Protein 5MSD (pdb70)

Secondary structure (DSSP, 8-state):
--HHHHHHHHHHHHHHH-HHHHHTPPPHHHHHHHHSTT--HHHHHHHHHHHTTTSEEEEEEEEEEEE-TTT--EEEEEEEEEEEEEHHHHHHHHHHHHHHHHS-SSS---TT-EEEEES-S-HHHHHHHHHHHHHTPEEEEE-TTS-HHHHHHHHHHH--SEEEE-GGGHHHHHHHHHTT-S-SEEEE-S--TTSHHHHHHHHHHHHHHHHTT--PEEEEHHHHHHHHHTSPPPPPP---TT---EEEEEEE--SSS--EEEEEEHHHHHHHHH-SSSSSSSS----EEEE-S-TTSHHHHHHHHHHHHTT-EEEEPS-TTSTTHHHHHHHH--SEEEE-HHHHHHHHHHHHHHHHHH--TT--HHHHHHHHHHHIIIIIS-S--SEEEEESS---HHHHHHHHHHHTS-EEEEEEETTTEEEEEETTEE-TTTEEEEEEE-BGGGTB-TT-SSS-EEEEEEEETT----BTT-HHHHHHTB-TTS-EEEEEEEEEEETTEEEEEEEGGGEEE-TTS-EEEHHHHHHHHTT-TTEEEEEEE--TTSSS-EEEEEE-HHHHTT--HHHHHHHHHHHHHHHHHHTT--GGGS-SEEEE--S---TTTTSB-TTS-B-HHHHHHHHHHHHHHHHHHHH-

Sequence (636 aa):
DSPDERLQRRIAQLFAEDEQVKAARPLEAVSAAVSAPGMRLAQIAATVMAGYADRPAAGQRAFELNTDDATGRTSLRLLPRFETITYRELWQRVGEVAAAWHHDPENPLRAGDFVALLGFTSIDYATLDLADIHLGAVTVPLQASAAVSQLIAILTETSPRLLASTPEHLDAAVECLLAGTTPERLVVFDYHPEDDDQRAAFESARRRLADAGSLVIVETLDAVRARGRDLPAAPLFVPDTDDDPLALLIYTSGSTGTPKGAMYTNRLAATMWQGNSMLQGNSQRVGINLNYMPMSHIAGRISLFGVLARGGTAYFAAKSDMSTLFEDIGLVRPTEIFFVPRVCDMVFQRYQSELDRRSVAGADLDTLDREVKADLRQNYLGGRFLVAVVGSAPLAAEMKTFMESVLDLPLHDGYGSTEAGASVLLDNQIQRPPVLDYKLVDVPELGYFRTDRPHPRGELLLKAETTIPGYYKRPEVTAEIFDEDGFYKTGDIVAELEHDRLVYVDRRNNVLKLSQGEFVTVAHLEAVFASSPLIRQIFIYGSSERSYLLAVIVPTDDALRGRDTATLKSALAESIQRIAKDANLQPYEIPRDFLIETEPFTIANGLLSGIAKLLRPNLKERYGAQLEQMYTDLAT

Foldseek 3Di:
DPLVVVLVVLQVVCCVPPPQLVVQFFDVVLLCQLVDPQQWQLNLLVSLLVVLVVAFAEKEFDWDWDADPVVRFIAIGTDLAIDTDGSNRLVLLLQLLLLLQQVVPPHHDAAAAEEEEEDFDDSVVVSVLSNLQQRNHEYEYDFNLDDLVVVLVVLQQRQHQEYEYELVCLVSVLVSVLVPGRHQEYEYEPADCSRPSSVVSLVVSVVVCVVSVHNYHYYYSVVSSVSSVPGDGHHGDRDPSVDWAFHYWQWDQPFHRDTFTFTQTRVLLSCLASHDDPQHAVDRRRWQEEQQFGPSFSVSSSNNRRNSSRSHYYYYAPDLFCPCVQSVQQRRLTQEDEAEQLVLLVLLLQLLVVLVVPVDPPDDNVCSSLVSLQCCQCGSRPVNHSAAEYEPADAAPVSQVVVCSSNSHHHWYWYDHSFGDGHQAINQFGDPAFWDDKDFDADVVLPAACPDDQFHKHWIWTDTPNGTQATRPPVPRRVVQADPVGTGGPQWMWTDNDVRGIHTDARVVQWAQAQVGDTERQRNLQNLLSNQNFFSGKGKDDDNPHQAIEIETATDPVLPPPDDPVVSQVVSVVSQVVSCVVSVHDPRSGHPYYHYDNDDQTSVVSQAGSSGHGNVVVVCVVCVVVRVVVVVVVVD

Solvent-accessible surface area: 26817 Å² total; per-residue (Å²): 100,50,91,84,90,95,14,94,152,75,31,61,106,28,43,72,123,21,142,66,0,84,70,7,106,7,83,119,82,14,28,66,40,7,63,39,136,57,37,7,6,2,53,0,0,27,36,0,2,76,35,3,14,115,43,58,0,1,0,69,19,0,81,66,72,49,75,66,141,98,100,51,115,26,44,42,112,52,40,87,122,34,82,70,9,35,0,134,88,1,54,99,69,0,24,11,0,0,3,1,8,53,51,20,122,145,88,42,10,155,49,42,30,25,0,0,0,3,3,22,3,10,10,24,1,1,0,0,0,0,0,0,17,15,11,12,3,3,3,0,0,4,47,54,53,24,55,66,77,56,5,38,53,8,0,94,30,4,55,0,54,3,1,0,0,7,11,118,26,2,94,24,0,2,77,2,10,68,62,65,24,68,5,68,47,0,0,1,1,41,27,46,57,86,12,27,91,38,90,58,32,15,55,30,2,110,138,88,2,68,123,67,57,36,167,26,82,20,15,27,3,82,44,0,34,47,80,3,123,127,60,83,92,15,78,56,55,65,10,96,101,133,79,54,51,33,16,4,0,2,7,27,31,53,56,85,39,78,20,24,0,0,45,7,25,7,112,11,6,2,35,5,1,50,8,58,18,49,14,11,8,99,33,108,44,1,0,0,8,3,1,8,2,14,1,9,50,10,14,0,6,13,9,1,3,0,1,0,4,0,1,0,4,0,20,3,7,32,95,44,87,32,83,16,2,26,87,0,0,27,68,6,95,0,0,4,5,34,0,1,19,40,1,0,23,26,0,14,41,86,20,46,69,20,37,97,149,78,49,98,109,85,32,87,120,123,55,17,44,147,82,2,32,17,47,3,45,97,97,58,0,8,38,7,16,17,15,0,5,1,1,34,28,34,34,7,84,98,0,54,83,10,0,53,48,0,4,28,12,71,0,34,53,12,26,28,29,11,20,0,5,32,10,0,5,36,49,38,67,12,39,104,86,5,4,104,63,21,65,33,57,61,1,84,108,24,18,9,70,187,127,20,165,97,64,41,40,0,10,0,8,0,70,8,115,18,34,3,76,2,11,33,134,50,98,133,40,27,70,109,22,48,29,171,82,37,17,13,73,6,14,7,0,0,11,42,49,126,134,28,84,0,54,54,30,1,84,74,110,20,13,35,95,2,69,92,31,70,59,0,16,11,14,69,0,16,15,11,0,19,8,1,56,35,3,72,13,12,0,1,28,12,12,52,136,66,47,35,0,0,0,0,0,2,2,16,104,89,1,58,190,86,114,90,100,75,57,6,64,56,12,0,42,99,2,3,87,144,18,6,146,108,43,133,29,92,90,47,30,12,8,148,21,8,36,48,23,76,111,35,2,47,46,104,74,26,8,14,20,25,9,14,90,38,36,28,40,65,0,89,158,124,8,12,84,86,0,64,95,29,1,59,80,88,70,139

Structure (mmCIF, N/CA/C/O backbone):
data_5MSD
#
_entry.id   5MSD
#
_cell.length_a   52.650
_cell.length_b   54.499
_cell.length_c   66.365
_cell.angle_alpha   93.37
_cell.angle_beta   97.68
_cell.angle_gamma   102.44
#
_symmetry.space_group_name_H-M   'P 1'
#
loop_
_entity.id
_entity.type
_entity.pdbx_description
1 polymer 'Carboxylic acid reductase'
2 non-polymer 'ADENOSINE MONOPHOSPHATE'
3 non-polymer 'BENZOIC ACID'
4 water water
#
loop_
_atom_site.group_PDB
_atom_site.id
_atom_site.type_symbol
_atom_site.label_atom_id
_atom_site.label_alt_id
_atom_site.label_comp_id
_atom_site.label_asym_id
_atom_site.label_entity_id
_atom_site.label_seq_id
_atom_site.pdbx_PDB_ins_code
_atom_site.Cartn_x
_atom_site.Cartn_y
_atom_site.Cartn_z
_atom_site.occupancy
_atom_site.B_iso_or_equiv
_atom_site.auth_seq_id
_atom_site.auth_comp_id
_atom_site.auth_asym_id
_atom_site.auth_atom_id
_atom_site.pdbx_PDB_model_num
ATOM 1 N N . ASP A 1 4 ? 16.920 -19.741 59.976 1.00 37.27 4 ASP A N 1
ATOM 2 C CA . ASP A 1 4 ? 16.640 -19.107 58.693 1.00 32.27 4 ASP A CA 1
ATOM 3 C C . ASP A 1 4 ? 16.574 -17.582 58.834 1.00 36.65 4 ASP A C 1
ATOM 4 O O . ASP A 1 4 ? 15.867 -17.060 59.702 1.00 34.13 4 ASP A O 1
ATOM 9 N N . SER A 1 5 ? 17.305 -16.873 57.977 1.00 31.80 5 SER A N 1
ATOM 10 C CA . SER A 1 5 ? 17.150 -15.419 57.869 1.00 37.32 5 SER A CA 1
ATOM 11 C C . SER A 1 5 ? 15.798 -15.100 57.216 1.00 38.40 5 SER A C 1
ATOM 12 O O . SER A 1 5 ? 15.180 -15.985 56.611 1.00 34.77 5 SER A O 1
ATOM 15 N N . PRO A 1 6 ? 15.324 -13.843 57.336 1.00 38.67 6 PRO A N 1
ATOM 16 C CA . PRO A 1 6 ? 14.049 -13.512 56.684 1.00 40.32 6 PRO A CA 1
ATOM 17 C C . PRO A 1 6 ? 14.003 -13.823 55.183 1.00 38.51 6 PRO A C 1
ATOM 18 O O . PRO A 1 6 ? 12.990 -14.372 54.742 1.00 36.78 6 PRO A O 1
ATOM 22 N N . ASP A 1 7 ? 15.047 -13.500 54.420 1.00 35.71 7 ASP A N 1
ATOM 23 C CA . ASP A 1 7 ? 15.059 -13.864 53.004 1.00 36.98 7 ASP A CA 1
ATOM 24 C C . ASP A 1 7 ? 15.117 -15.378 52.846 1.00 36.43 7 ASP A C 1
ATOM 25 O O . ASP A 1 7 ? 14.552 -15.926 51.900 1.00 36.18 7 ASP A O 1
ATOM 30 N N . GLU A 1 8 ? 15.796 -16.057 53.764 1.00 32.32 8 GLU A N 1
ATOM 31 C CA . GLU A 1 8 ? 15.901 -17.511 53.665 1.00 34.23 8 GLU A CA 1
ATOM 32 C C . GLU A 1 8 ? 14.546 -18.172 53.910 1.00 31.69 8 GLU A C 1
ATOM 33 O O . GLU A 1 8 ? 14.220 -19.165 53.259 1.00 30.55 8 GLU A O 1
ATOM 39 N N . ARG A 1 9 ? 13.765 -17.615 54.840 1.00 30.32 9 ARG A N 1
ATOM 40 C CA . ARG A 1 9 ? 12.390 -18.072 55.071 1.00 32.12 9 ARG A CA 1
ATOM 41 C C . ARG A 1 9 ? 11.586 -17.943 53.798 1.00 32.23 9 ARG A C 1
ATOM 42 O O . ARG A 1 9 ? 10.875 -18.864 53.406 1.00 28.36 9 ARG A O 1
ATOM 50 N N . LEU A 1 10 ? 11.696 -16.776 53.166 1.00 28.24 10 LEU A N 1
ATOM 51 C CA . LEU A 1 10 ? 10.961 -16.516 51.946 1.00 32.46 10 LEU A CA 1
ATOM 52 C C . LEU A 1 10 ? 11.388 -17.475 50.834 1.00 31.38 10 LEU A C 1
ATOM 53 O O . LEU A 1 10 ? 10.549 -18.072 50.163 1.00 31.55 10 LEU A O 1
ATOM 58 N N . GLN A 1 11 ? 12.689 -17.632 50.648 1.00 31.34 11 GLN A N 1
ATOM 59 C CA . GLN A 1 11 ? 13.191 -18.493 49.584 1.00 30.29 11 GLN A CA 1
ATOM 60 C C . GLN A 1 11 ? 12.772 -19.943 49.804 1.00 31.70 11 GLN A C 1
ATOM 61 O O . GLN A 1 11 ? 12.554 -20.688 48.850 1.00 31.95 11 GLN A O 1
ATOM 67 N N . ARG A 1 12 ? 12.661 -20.344 51.065 1.00 32.08 12 ARG A N 1
ATOM 68 C CA . ARG A 1 12 ? 12.223 -21.698 51.385 1.00 31.90 12 ARG A CA 1
ATOM 69 C C . ARG A 1 12 ? 10.738 -21.886 51.027 1.00 31.37 12 ARG A C 1
ATOM 70 O O . ARG A 1 12 ? 10.357 -22.934 50.506 1.00 29.33 12 ARG A O 1
ATOM 78 N N . ARG A 1 13 ? 9.904 -20.878 51.286 1.00 28.47 13 ARG A N 1
ATOM 79 C CA . ARG A 1 13 ? 8.490 -20.975 50.902 1.00 29.84 13 ARG A CA 1
ATOM 80 C C . ARG A 1 13 ? 8.367 -21.047 49.403 1.00 32.02 13 ARG A C 1
ATOM 81 O O . ARG A 1 13 ? 7.548 -21.796 48.862 1.00 33.62 13 ARG A O 1
ATOM 89 N N . ILE A 1 14 ? 9.192 -20.261 48.723 1.00 30.92 14 ILE A N 1
ATOM 90 C CA . ILE A 1 14 ? 9.122 -20.183 47.273 1.00 32.07 14 ILE A CA 1
ATOM 91 C C . ILE A 1 14 ? 9.526 -21.495 46.623 1.00 28.83 14 ILE A C 1
ATOM 92 O O . ILE A 1 14 ? 8.880 -21.939 45.679 1.00 31.49 14 ILE A O 1
ATOM 97 N N . ALA A 1 15 ? 10.577 -22.130 47.128 1.00 32.26 15 ALA A N 1
ATOM 98 C CA . ALA A 1 15 ? 11.002 -23.434 46.599 1.00 32.63 15 ALA A CA 1
ATOM 99 C C . ALA A 1 15 ? 9.940 -24.530 46.769 1.00 30.33 15 ALA A C 1
ATOM 100 O O . ALA A 1 15 ? 9.751 -25.378 45.883 1.00 29.10 15 ALA A O 1
ATOM 102 N N . GLN A 1 16 ? 9.274 -24.531 47.919 1.00 31.92 16 GLN A N 1
ATOM 103 C CA . GLN A 1 16 ? 8.166 -25.467 48.156 1.00 35.29 16 GLN A CA 1
ATOM 104 C C . GLN A 1 16 ? 7.072 -25.259 47.103 1.00 35.67 16 GLN A C 1
ATOM 105 O O . GLN A 1 16 ? 6.515 -26.216 46.540 1.00 35.60 16 GLN A O 1
ATOM 111 N N . LEU A 1 17 ? 6.789 -23.994 46.818 1.00 33.08 17 LEU A N 1
ATOM 112 C CA . LEU A 1 17 ? 5.818 -23.646 45.797 1.00 33.62 17 LEU A CA 1
ATOM 113 C C . LEU A 1 17 ? 6.211 -24.203 44.436 1.00 32.42 17 LEU A C 1
ATOM 114 O O . LEU A 1 17 ? 5.399 -24.807 43.749 1.00 33.29 17 LEU A O 1
ATOM 119 N N . PHE A 1 18 ? 7.466 -24.021 44.046 1.00 32.90 18 PHE A N 1
ATOM 120 C CA . PHE A 1 18 ? 7.888 -24.505 42.741 1.00 34.17 18 PHE A CA 1
ATOM 121 C C . PHE A 1 18 ? 8.094 -26.011 42.732 1.00 36.46 18 PHE A C 1
ATOM 122 O O . PHE A 1 18 ? 8.209 -26.617 41.674 1.00 41.77 18 PHE A O 1
ATOM 130 N N . ALA A 1 19 ? 8.135 -26.617 43.910 1.00 31.83 19 ALA A N 1
ATOM 131 C CA . ALA A 1 19 ? 8.188 -28.068 43.998 1.00 35.88 19 ALA A CA 1
ATOM 132 C C . ALA A 1 19 ? 6.785 -28.681 43.922 1.00 35.37 19 ALA A C 1
ATOM 133 O O . ALA A 1 19 ? 6.589 -29.735 43.306 1.00 41.98 19 ALA A O 1
ATOM 135 N N . GLU A 1 20 ? 5.806 -28.004 44.518 1.00 29.95 20 GLU A N 1
ATOM 136 C CA . GLU A 1 20 ? 4.493 -28.619 44.756 1.00 36.08 20 GLU A CA 1
ATOM 137 C C . GLU A 1 20 ? 3.311 -28.040 43.954 1.00 39.02 20 GLU A C 1
ATOM 138 O O . GLU A 1 20 ? 2.273 -28.697 43.805 1.00 37.27 20 GLU A O 1
ATOM 144 N N . ASP A 1 21 ? 3.447 -26.819 43.451 1.00 32.27 21 ASP A N 1
ATOM 145 C CA . ASP A 1 21 ? 2.291 -26.134 42.874 1.00 33.67 21 ASP A CA 1
ATOM 146 C C . ASP A 1 21 ? 2.331 -26.082 41.344 1.00 34.60 21 ASP A C 1
ATOM 147 O O . ASP A 1 21 ? 3.046 -25.261 40.763 1.00 29.88 21 ASP A O 1
ATOM 152 N N . GLU A 1 22 ? 1.524 -26.933 40.708 1.00 28.23 22 GLU A N 1
ATOM 153 C CA . GLU A 1 22 ? 1.511 -27.074 39.256 1.00 31.48 22 GLU A CA 1
ATOM 154 C C . GLU A 1 22 ? 1.112 -25.790 38.529 1.00 27.27 22 GLU A C 1
ATOM 155 O O . GLU A 1 22 ? 1.623 -25.505 37.449 1.00 28.67 22 GLU A O 1
ATOM 161 N N . GLN A 1 23 ? 0.203 -25.021 39.111 1.00 28.59 23 GLN A N 1
ATOM 162 C CA . GLN A 1 23 ? -0.214 -23.774 38.466 1.00 26.70 23 GLN A CA 1
ATOM 163 C C . GLN A 1 23 ? 0.959 -22.804 38.392 1.00 25.41 23 GLN A C 1
ATOM 164 O O . GLN A 1 23 ? 1.185 -22.151 37.355 1.00 24.03 23 GLN A O 1
ATOM 170 N N . VAL A 1 24 ? 1.716 -22.734 39.484 1.00 24.18 24 VAL A N 1
ATOM 171 C CA . VAL A 1 24 ? 2.843 -21.813 39.576 1.00 24.66 24 VAL A CA 1
ATOM 172 C C . VAL A 1 24 ? 3.959 -22.252 38.633 1.00 27.69 24 VAL A C 1
ATOM 173 O O . VAL A 1 24 ? 4.498 -21.437 37.886 1.00 28.30 24 VAL A O 1
ATOM 177 N N . LYS A 1 25 ? 4.286 -23.542 38.631 1.00 27.95 25 LYS A N 1
ATOM 178 C CA . LYS A 1 25 ? 5.307 -24.047 37.710 1.00 28.77 25 LYS A CA 1
ATOM 179 C C . LYS A 1 25 ? 4.983 -23.814 36.252 1.00 29.46 25 LYS A C 1
ATOM 180 O O . LYS A 1 25 ? 5.846 -23.406 35.484 1.00 33.00 25 LYS A O 1
ATOM 186 N N . ALA A 1 26 ? 3.734 -24.073 35.881 1.00 26.81 26 ALA A N 1
ATOM 187 C CA . ALA A 1 26 ? 3.287 -23.918 34.508 1.00 28.45 26 ALA A CA 1
ATOM 188 C C . ALA A 1 26 ? 3.315 -22.461 34.042 1.00 26.23 26 ALA A C 1
ATOM 189 O O . ALA A 1 26 ? 3.262 -22.200 32.853 1.00 27.76 26 ALA A O 1
ATOM 191 N N . ALA A 1 27 ? 3.405 -21.521 34.976 1.00 24.00 27 ALA A N 1
ATOM 192 C CA . ALA A 1 27 ? 3.344 -20.108 34.628 1.00 24.93 27 ALA A CA 1
ATOM 193 C C . ALA A 1 27 ? 4.700 -19.403 34.645 1.00 25.38 27 ALA A C 1
ATOM 194 O O . ALA A 1 27 ? 4.757 -18.176 34.678 1.00 24.82 27 ALA A O 1
ATOM 196 N N . ARG A 1 28 ? 5.794 -20.156 34.607 1.00 26.64 28 ARG A N 1
ATOM 197 C CA . ARG A 1 28 ? 7.101 -19.514 34.506 1.00 30.72 28 ARG A CA 1
ATOM 198 C C . ARG A 1 28 ? 7.234 -18.819 33.163 1.00 25.05 28 ARG A C 1
ATOM 199 O O . ARG A 1 28 ? 6.850 -19.378 32.129 1.00 26.67 28 ARG A O 1
ATOM 207 N N . PRO A 1 29 ? 7.781 -17.593 33.168 1.00 25.89 29 PRO A N 1
ATOM 208 C CA . PRO A 1 29 ? 8.003 -16.905 31.900 1.00 26.91 29 PRO A CA 1
ATOM 209 C C . PRO A 1 29 ? 8.969 -17.714 31.027 1.00 30.83 29 PRO A C 1
ATOM 210 O O . PRO A 1 29 ? 9.860 -18.400 31.557 1.00 30.13 29 PRO A O 1
ATOM 214 N N . LEU A 1 30 ? 8.749 -17.663 29.718 1.00 28.19 30 LEU A N 1
ATOM 215 C CA . LEU A 1 30 ? 9.636 -18.279 28.726 1.00 31.15 30 LEU A CA 1
ATOM 216 C C . LEU A 1 30 ? 10.673 -17.279 28.237 1.00 33.05 30 LEU A C 1
ATOM 217 O O . LEU A 1 30 ? 10.336 -16.225 27.685 1.00 30.20 30 LEU A O 1
ATOM 222 N N . GLU A 1 31 ? 11.946 -17.619 28.424 1.00 34.88 31 GLU A N 1
ATOM 223 C CA . GLU A 1 31 ? 13.024 -16.685 28.113 1.00 37.51 31 GLU A CA 1
ATOM 224 C C . GLU A 1 31 ? 13.066 -16.324 26.629 1.00 33.32 31 GLU A C 1
ATOM 225 O O . GLU A 1 31 ? 13.410 -15.195 26.289 1.00 36.67 31 GLU A O 1
ATOM 231 N N . ALA A 1 32 ? 12.670 -17.253 25.758 1.00 39.18 32 ALA A N 1
ATOM 232 C CA . ALA A 1 32 ? 12.623 -16.977 24.323 1.00 35.73 32 ALA A CA 1
ATOM 233 C C . ALA A 1 32 ? 11.554 -15.942 23.993 1.00 35.34 32 ALA A C 1
ATOM 234 O O . ALA A 1 32 ? 11.755 -15.089 23.119 1.00 31.43 32 ALA A O 1
ATOM 236 N N . VAL A 1 33 ? 10.421 -16.019 24.689 1.00 34.85 33 VAL A N 1
ATOM 237 C CA . VAL A 1 33 ? 9.362 -15.033 24.517 1.00 31.72 33 VAL A CA 1
ATOM 238 C C . VAL A 1 33 ? 9.809 -13.683 25.074 1.00 29.96 33 VAL A C 1
ATOM 239 O O . VAL A 1 33 ? 9.609 -12.645 24.444 1.00 30.49 33 VAL A O 1
ATOM 243 N N . SER A 1 34 ? 10.442 -13.694 26.238 1.00 31.16 34 SER A N 1
ATOM 244 C CA . SER A 1 34 ? 10.913 -12.451 26.841 1.00 31.62 34 SER A CA 1
ATOM 245 C C . SER A 1 34 ? 11.966 -11.741 26.008 1.00 32.57 34 SER A C 1
ATOM 246 O O . SER A 1 34 ? 11.974 -10.504 25.921 1.00 31.36 34 SER A O 1
ATOM 249 N N . ALA A 1 35 ? 12.866 -12.520 25.412 1.00 33.80 35 ALA A N 1
ATOM 250 C CA . ALA A 1 35 ? 13.893 -11.963 24.537 1.00 33.19 35 ALA A CA 1
ATOM 251 C C . ALA A 1 35 ? 13.261 -11.330 23.302 1.00 33.10 35 ALA A C 1
ATOM 252 O O . ALA A 1 35 ? 13.679 -10.262 22.849 1.00 33.40 35 ALA A O 1
ATOM 254 N N . ALA A 1 36 ? 12.254 -12.001 22.756 1.00 33.60 36 ALA A N 1
ATOM 255 C CA . ALA A 1 36 ? 11.561 -11.504 21.566 1.00 32.75 36 ALA A CA 1
ATOM 256 C C . ALA A 1 36 ? 10.880 -10.172 21.860 1.00 33.54 36 ALA A C 1
ATOM 257 O O . ALA A 1 36 ? 10.954 -9.238 21.069 1.00 33.32 36 ALA A O 1
ATOM 259 N N . VAL A 1 37 ? 10.240 -10.095 23.020 1.00 34.71 37 VAL A N 1
ATOM 260 C CA . VAL A 1 37 ? 9.563 -8.876 23.454 1.00 37.55 37 VAL A CA 1
ATOM 261 C C . VAL A 1 37 ? 10.545 -7.728 23.644 1.00 37.25 37 VAL A C 1
ATOM 262 O O . VAL A 1 37 ? 10.233 -6.572 23.341 1.00 38.52 37 VAL A O 1
ATOM 266 N N . SER A 1 38 ? 11.747 -8.057 24.114 1.00 38.36 38 SER A N 1
ATOM 267 C CA . SER A 1 38 ? 12.759 -7.054 24.446 1.00 41.09 38 SER A CA 1
ATOM 268 C C . SER A 1 38 ? 13.498 -6.531 23.231 1.00 42.55 38 SER A C 1
ATOM 269 O O . SER A 1 38 ? 14.141 -5.482 23.308 1.00 47.92 38 SER A O 1
ATOM 272 N N . ALA A 1 39 ? 13.419 -7.266 22.126 1.00 41.50 39 ALA A N 1
ATOM 273 C CA . ALA A 1 39 ? 14.175 -6.949 20.918 1.00 40.69 39 ALA A CA 1
ATOM 274 C C . ALA A 1 39 ? 14.098 -5.467 20.561 1.00 45.03 39 ALA A C 1
ATOM 275 O O . ALA A 1 39 ? 13.079 -4.817 20.798 1.00 44.41 39 ALA A O 1
ATOM 277 N N . PRO A 1 40 ? 15.194 -4.923 20.011 1.00 47.29 40 PRO A N 1
ATOM 278 C CA . PRO A 1 40 ? 15.205 -3.522 19.591 1.00 47.09 40 PRO A CA 1
ATOM 279 C C . PRO A 1 40 ? 14.273 -3.299 18.401 1.00 41.85 40 PRO A C 1
ATOM 280 O O . PRO A 1 40 ? 14.250 -4.114 17.479 1.00 45.01 40 PRO A O 1
ATOM 284 N N . GLY A 1 41 ? 13.506 -2.217 18.429 1.00 40.65 41 GLY A N 1
ATOM 285 C CA . GLY A 1 41 ? 12.632 -1.893 17.319 1.00 41.04 41 GLY A CA 1
ATOM 286 C C . GLY A 1 41 ? 11.193 -2.345 17.486 1.00 40.08 41 GLY A C 1
ATOM 287 O O . GLY A 1 41 ? 10.324 -1.968 16.698 1.00 39.01 41 GLY A O 1
ATOM 288 N N . MET A 1 42 ? 10.927 -3.152 18.506 1.00 38.79 42 MET A N 1
ATOM 289 C CA . MET A 1 42 ? 9.580 -3.690 18.709 1.00 35.17 42 MET A CA 1
ATOM 290 C C . MET A 1 42 ? 8.603 -2.601 19.137 1.00 32.13 42 MET A C 1
ATOM 291 O O . MET A 1 42 ? 8.852 -1.897 20.106 1.00 34.87 42 MET A O 1
ATOM 296 N N . ARG A 1 43 ? 7.491 -2.460 18.417 1.00 28.66 43 ARG A N 1
ATOM 297 C CA . ARG A 1 43 ? 6.514 -1.421 18.751 1.00 28.25 43 ARG A CA 1
ATOM 298 C C . ARG A 1 43 ? 5.360 -2.040 19.541 1.00 26.61 43 ARG A C 1
ATOM 299 O O . ARG A 1 43 ? 5.286 -3.262 19.680 1.00 23.55 43 ARG A O 1
ATOM 307 N N . LEU A 1 44 ? 4.460 -1.199 20.046 1.00 25.78 44 LEU A N 1
ATOM 308 C CA . LEU A 1 44 ? 3.454 -1.647 21.005 1.00 24.31 44 LEU A CA 1
ATOM 309 C C . LEU A 1 44 ? 2.678 -2.883 20.545 1.00 22.32 44 LEU A C 1
ATOM 310 O O . LEU A 1 44 ? 2.584 -3.864 21.273 1.00 19.72 44 LEU A O 1
ATOM 315 N N . ALA A 1 45 ? 2.134 -2.844 19.334 1.00 20.57 45 ALA A N 1
ATOM 316 C CA . ALA A 1 45 ? 1.278 -3.946 18.873 1.00 22.81 45 ALA A CA 1
ATOM 317 C C . ALA A 1 45 ? 2.079 -5.198 18.569 1.00 21.02 45 ALA A C 1
ATOM 318 O O . ALA A 1 45 ? 1.550 -6.317 18.653 1.00 21.26 45 ALA A O 1
ATOM 320 N N . GLN A 1 46 ? 3.350 -5.026 18.214 1.00 22.18 46 GLN A N 1
ATOM 321 C CA . GLN A 1 46 ? 4.216 -6.180 17.975 1.00 27.41 46 GLN A CA 1
ATOM 322 C C . GLN A 1 46 ? 4.507 -6.932 19.273 1.00 23.55 46 GLN A C 1
ATOM 323 O O . GLN A 1 46 ? 4.623 -8.156 19.269 1.00 21.18 46 GLN A O 1
ATOM 329 N N . ILE A 1 47 ? 4.631 -6.195 20.377 1.00 21.74 47 ILE A N 1
ATOM 330 C CA . ILE A 1 47 ? 4.770 -6.806 21.696 1.00 24.43 47 ILE A CA 1
ATOM 331 C C . ILE A 1 47 ? 3.563 -7.670 22.034 1.00 23.43 47 ILE A C 1
ATOM 332 O O . ILE A 1 47 ? 3.697 -8.842 22.399 1.00 22.06 47 ILE A O 1
ATOM 337 N N . ALA A 1 48 ? 2.379 -7.081 21.927 1.00 22.06 48 ALA A N 1
ATOM 338 C CA . ALA A 1 48 ? 1.151 -7.808 22.188 1.00 23.40 48 ALA A CA 1
ATOM 339 C C . ALA A 1 48 ? 1.057 -9.076 21.338 1.00 23.50 48 ALA A C 1
ATOM 340 O O . ALA A 1 48 ? 0.813 -10.162 21.862 1.00 20.97 48 ALA A O 1
ATOM 342 N N . ALA A 1 49 ? 1.242 -8.947 20.026 1.00 22.05 49 ALA A N 1
ATOM 343 C CA . ALA A 1 49 ? 1.095 -10.109 19.142 1.00 23.62 49 ALA A CA 1
ATOM 344 C C . ALA A 1 49 ? 2.102 -11.219 19.492 1.00 23.43 49 ALA A C 1
ATOM 345 O O . ALA A 1 49 ? 1.776 -12.408 19.448 1.00 23.06 49 ALA A O 1
ATOM 347 N N . THR A 1 50 ? 3.312 -10.817 19.858 1.00 21.47 50 THR A N 1
ATOM 348 C CA . THR A 1 50 ? 4.387 -11.750 20.179 1.00 23.29 50 THR A CA 1
ATOM 349 C C . THR A 1 50 ? 4.080 -12.507 21.466 1.00 23.93 50 THR A C 1
ATOM 350 O O . THR A 1 50 ? 4.301 -13.704 21.561 1.00 25.98 50 THR A O 1
ATOM 354 N N . VAL A 1 51 ? 3.575 -11.784 22.461 1.00 23.25 51 VAL A N 1
ATOM 355 C CA . VAL A 1 51 ? 3.140 -12.388 23.707 1.00 24.90 51 VAL A CA 1
ATOM 356 C C . VAL A 1 51 ? 2.007 -13.382 23.485 1.00 21.49 51 VAL A C 1
ATOM 357 O O . VAL A 1 51 ? 2.056 -14.504 23.975 1.00 21.41 51 VAL A O 1
ATOM 361 N N . MET A 1 52 ? 0.980 -12.959 22.755 1.00 22.07 52 MET A N 1
ATOM 362 C CA . MET A 1 52 ? -0.188 -13.794 22.548 1.00 23.35 52 MET A CA 1
ATOM 363 C C . MET A 1 52 ? 0.181 -15.058 21.796 1.00 25.42 52 MET A C 1
ATOM 364 O O . MET A 1 52 ? -0.332 -16.132 22.096 1.00 25.36 52 MET A O 1
ATOM 369 N N . ALA A 1 53 ? 1.089 -14.942 20.831 1.00 27.08 53 ALA A N 1
ATOM 370 C CA . ALA A 1 53 ? 1.567 -16.119 20.100 1.00 28.18 53 ALA A CA 1
ATOM 371 C C . ALA A 1 53 ? 2.450 -17.026 20.959 1.00 28.62 53 ALA A C 1
ATOM 372 O O . ALA A 1 53 ? 2.321 -18.241 20.917 1.00 27.22 53 ALA A O 1
ATOM 374 N N . GLY A 1 54 ? 3.351 -16.427 21.729 1.00 26.43 54 GLY A N 1
ATOM 375 C CA . GLY A 1 54 ? 4.291 -17.179 22.533 1.00 29.32 54 GLY A CA 1
ATOM 376 C C . GLY A 1 54 ? 3.669 -17.991 23.652 1.00 27.45 54 GLY A C 1
ATOM 377 O O . GLY A 1 54 ? 4.182 -19.052 24.011 1.00 28.49 54 GLY A O 1
ATOM 378 N N . TYR A 1 55 ? 2.570 -17.497 24.212 1.00 25.89 55 TYR A N 1
ATOM 379 C CA . TYR A 1 55 ? 1.937 -18.147 25.352 1.00 25.11 55 TYR A CA 1
ATOM 380 C C . TYR A 1 55 ? 0.554 -18.685 25.024 1.00 26.79 55 TYR A C 1
ATOM 381 O O . TYR A 1 55 ? -0.254 -18.939 25.923 1.00 22.96 55 TYR A O 1
ATOM 390 N N . ALA A 1 56 ? 0.307 -18.870 23.733 1.00 26.49 56 ALA A N 1
ATOM 391 C CA . ALA A 1 56 ? -1.016 -19.212 23.216 1.00 27.59 56 ALA A CA 1
ATOM 392 C C . ALA A 1 56 ? -1.858 -20.161 24.086 1.00 26.53 56 ALA A C 1
ATOM 393 O O . ALA A 1 56 ? -3.019 -19.873 24.365 1.00 25.03 56 ALA A O 1
ATOM 395 N N . ASP A 1 57 ? -1.289 -21.290 24.495 1.00 27.52 57 ASP A N 1
ATOM 396 C CA . ASP A 1 57 ? -2.071 -22.332 25.159 1.00 28.79 57 ASP A CA 1
ATOM 397 C C . ASP A 1 57 ? -2.220 -22.147 26.682 1.00 28.05 57 ASP A C 1
ATOM 398 O O . ASP A 1 57 ? -2.896 -22.931 27.337 1.00 28.43 57 ASP A O 1
ATOM 403 N N . ARG A 1 58 ? -1.580 -21.122 27.240 1.00 23.66 58 ARG A N 1
ATOM 404 C CA . ARG A 1 58 ? -1.683 -20.832 28.669 1.00 22.82 58 ARG A CA 1
ATOM 405 C C . ARG A 1 58 ? -2.933 -20.033 29.034 1.00 23.32 58 ARG A C 1
ATOM 406 O O . ARG A 1 58 ? -3.410 -19.240 28.236 1.00 23.19 58 ARG A O 1
ATOM 414 N N . PRO A 1 59 ? -3.432 -20.205 30.270 1.00 21.54 59 PRO A N 1
ATOM 415 C CA . PRO A 1 59 ? -4.485 -19.304 30.760 1.00 23.27 59 PRO A CA 1
ATOM 416 C C . PRO A 1 59 ? -3.970 -17.874 30.850 1.00 23.00 59 PRO A C 1
ATOM 417 O O . PRO A 1 59 ? -2.946 -17.634 31.496 1.00 22.02 59 PRO A O 1
ATOM 421 N N . ALA A 1 60 ? -4.648 -16.930 30.202 1.00 20.85 60 ALA A N 1
ATOM 422 C CA . ALA A 1 60 ? -4.204 -15.539 30.256 1.00 20.01 60 ALA A CA 1
ATOM 423 C C . ALA A 1 60 ? -4.956 -14.716 31.283 1.00 22.23 60 ALA A C 1
ATOM 424 O O . ALA A 1 60 ? -4.385 -13.856 31.954 1.00 19.56 60 ALA A O 1
ATOM 426 N N . ALA A 1 61 ? -6.259 -14.932 31.367 1.00 18.79 61 ALA A N 1
ATOM 427 C CA . ALA A 1 61 ? -7.096 -14.028 32.144 1.00 17.82 61 ALA A CA 1
ATOM 428 C C . ALA A 1 61 ? -8.249 -14.782 32.774 1.00 22.41 61 ALA A C 1
ATOM 429 O O . ALA A 1 61 ? -8.764 -15.746 32.195 1.00 23.98 61 ALA A O 1
ATOM 431 N N . GLY A 1 62 ? -8.658 -14.349 33.962 1.00 20.72 62 GLY A N 1
ATOM 432 C CA . GLY A 1 62 ? -9.748 -15.019 34.648 1.00 21.68 62 GLY A CA 1
ATOM 433 C C . GLY A 1 62 ? -10.780 -14.048 35.195 1.00 21.63 62 GLY A C 1
ATOM 434 O O . GLY A 1 62 ? -10.465 -12.904 35.488 1.00 19.56 62 GLY A O 1
ATOM 435 N N . GLN A 1 63 ? -12.027 -14.490 35.313 1.00 18.30 63 GLN A N 1
ATOM 436 C CA . GLN A 1 63 ? -12.972 -13.737 36.121 1.00 21.89 63 GLN A CA 1
ATOM 437 C C . GLN A 1 63 ? -13.972 -14.690 36.737 1.00 22.41 63 GLN A C 1
ATOM 438 O O . GLN A 1 63 ? -13.974 -15.889 36.451 1.00 19.96 63 GLN A O 1
ATOM 444 N N . ARG A 1 64 ? -14.776 -14.183 37.650 1.00 22.36 64 ARG A N 1
ATOM 445 C CA . ARG A 1 64 ? -15.536 -15.105 38.455 1.00 23.27 64 ARG A CA 1
ATOM 446 C C . ARG A 1 64 ? -16.639 -15.764 37.653 1.00 24.94 64 ARG A C 1
ATOM 447 O O . ARG A 1 64 ? -17.218 -15.165 36.750 1.00 22.09 64 ARG A O 1
ATOM 455 N N . ALA A 1 65 ? -16.842 -17.047 37.940 1.00 24.15 65 ALA A N 1
ATOM 456 C CA . ALA A 1 65 ? -17.973 -17.782 37.387 1.00 21.38 65 ALA A CA 1
ATOM 457 C C . ALA A 1 65 ? -19.260 -17.175 37.922 1.00 24.48 65 ALA A C 1
ATOM 458 O O . ALA A 1 65 ? -19.271 -16.551 38.987 1.00 23.88 65 ALA A O 1
ATOM 460 N N . PHE A 1 66 ? -20.356 -17.361 37.200 1.00 24.60 66 PHE A N 1
ATOM 461 C CA . PHE A 1 66 ? -21.602 -16.740 37.617 1.00 25.15 66 PHE A CA 1
ATOM 462 C C . PHE A 1 66 ? -22.767 -17.647 37.270 1.00 25.18 66 PHE A C 1
ATOM 463 O O . PHE A 1 66 ? -22.621 -18.583 36.492 1.00 26.04 66 PHE A O 1
ATOM 471 N N . GLU A 1 67 ? -23.911 -17.375 37.877 1.00 28.14 67 GLU A N 1
ATOM 472 C CA . GLU A 1 67 ? -25.137 -18.076 37.507 1.00 27.17 67 GLU A CA 1
ATOM 473 C C . GLU A 1 67 ? -26.234 -17.044 37.414 1.00 32.15 67 GLU A C 1
ATOM 474 O O . GLU A 1 67 ? -26.091 -15.926 37.916 1.00 27.69 67 GLU A O 1
ATOM 480 N N . LEU A 1 68 ? -27.332 -17.396 36.759 1.00 31.06 68 LEU A N 1
ATOM 481 C CA . LEU A 1 68 ? -28.471 -16.503 36.731 1.00 30.72 68 LEU A CA 1
ATOM 482 C C . LEU A 1 68 ? -29.559 -17.071 37.624 1.00 33.62 68 LEU A C 1
ATOM 483 O O . LEU A 1 68 ? -29.875 -18.256 37.568 1.00 34.18 68 LEU A O 1
ATOM 488 N N . ASN A 1 69 ? -30.113 -16.229 38.477 1.00 30.75 69 ASN A N 1
ATOM 489 C CA . ASN A 1 69 ? -31.074 -16.704 39.454 1.00 32.75 69 ASN A CA 1
ATOM 490 C C . ASN A 1 69 ? -32.382 -15.958 39.319 1.00 30.23 69 ASN A C 1
ATOM 491 O O . ASN A 1 69 ? -32.382 -14.728 39.303 1.00 28.56 69 ASN A O 1
ATOM 496 N N . THR A 1 70 ? -33.492 -16.689 39.206 1.00 29.96 70 THR A N 1
ATOM 497 C CA . THR A 1 70 ? -34.806 -16.046 39.142 1.00 30.77 70 THR A CA 1
ATOM 498 C C . THR A 1 70 ? -35.518 -16.176 40.476 1.00 32.49 70 THR A C 1
ATOM 499 O O . THR A 1 70 ? -35.728 -17.285 40.965 1.00 33.06 70 THR A O 1
ATOM 503 N N . ASP A 1 71 ? -35.863 -15.032 41.065 1.00 31.22 71 ASP A N 1
ATOM 504 C CA . ASP A 1 71 ? -36.619 -14.977 42.309 1.00 29.87 71 ASP A CA 1
ATOM 505 C C . ASP A 1 71 ? -38.098 -15.108 41.968 1.00 33.11 71 ASP A C 1
ATOM 506 O O . ASP A 1 71 ? -38.655 -14.285 41.241 1.00 28.61 71 ASP A O 1
ATOM 511 N N . ASP A 1 72 ? -38.732 -16.143 42.504 1.00 33.94 72 ASP A N 1
ATOM 512 C CA . ASP A 1 72 ? -40.104 -16.450 42.127 1.00 33.04 72 ASP A CA 1
ATOM 513 C C . ASP A 1 72 ? -41.114 -15.530 42.811 1.00 36.00 72 ASP A C 1
ATOM 514 O O . ASP A 1 72 ? -42.283 -15.505 42.440 1.00 36.72 72 ASP A O 1
ATOM 519 N N . ALA A 1 73 ? -40.659 -14.766 43.797 1.00 33.99 73 ALA A N 1
ATOM 520 C CA . ALA A 1 73 ? -41.509 -13.760 44.429 1.00 34.20 73 ALA A CA 1
ATOM 521 C C . ALA A 1 73 ? -41.573 -12.469 43.599 1.00 35.00 73 ALA A C 1
ATOM 522 O O . ALA A 1 73 ? -42.647 -11.906 43.393 1.00 34.51 73 ALA A O 1
ATOM 524 N N . THR A 1 74 ? -40.424 -11.993 43.126 1.00 34.14 74 THR A N 1
ATOM 525 C CA . THR A 1 74 ? -40.387 -10.758 42.339 1.00 32.82 74 THR A CA 1
ATOM 526 C C . THR A 1 74 ? -40.464 -11.029 40.847 1.00 30.74 74 THR A C 1
ATOM 527 O O . THR A 1 74 ? -40.852 -10.158 40.072 1.00 33.88 74 THR A O 1
ATOM 531 N N . GLY A 1 75 ? -40.072 -12.228 40.443 1.00 29.69 75 GLY A N 1
ATOM 532 C CA . GLY A 1 75 ? -40.034 -12.564 39.032 1.00 26.99 75 GLY A CA 1
ATOM 533 C C . GLY A 1 75 ? -38.820 -11.984 38.329 1.00 29.88 75 GLY A C 1
ATOM 534 O O . GLY A 1 75 ? -38.708 -12.062 37.109 1.00 29.30 75 GLY A O 1
ATOM 535 N N . ARG A 1 76 ? -37.920 -11.394 39.106 1.00 30.36 76 ARG A N 1
ATOM 536 C CA . ARG A 1 76 ? -36.710 -10.772 38.576 1.00 32.95 76 ARG A CA 1
ATOM 537 C C . ARG A 1 76 ? -35.566 -11.782 38.474 1.00 31.16 76 ARG A C 1
ATOM 538 O O . ARG A 1 76 ? -35.340 -12.565 39.393 1.00 31.18 76 ARG A O 1
ATOM 546 N N . THR A 1 77 ? -34.852 -11.768 37.354 1.00 30.29 77 THR A N 1
ATOM 547 C CA . THR A 1 77 ? -33.687 -12.633 37.185 1.00 26.23 77 THR A CA 1
ATOM 548 C C . THR A 1 77 ? -32.424 -11.800 37.397 1.00 32.28 77 THR A C 1
ATOM 549 O O . THR A 1 77 ? -32.301 -10.711 36.840 1.00 29.64 77 THR A O 1
ATOM 553 N N . SER A 1 78 ? -31.509 -12.304 38.216 1.00 31.21 78 SER A N 1
ATOM 554 C CA . SER A 1 78 ? -30.319 -11.551 38.602 1.00 31.78 78 SER A CA 1
ATOM 555 C C . SER A 1 78 ? -29.069 -12.399 38.435 1.00 32.43 78 SER A C 1
ATOM 556 O O . SER A 1 78 ? -29.080 -13.591 38.744 1.00 31.99 78 SER A O 1
ATOM 559 N N . LEU A 1 79 ? -27.992 -11.786 37.948 1.00 32.41 79 LEU A N 1
ATOM 560 C CA . LEU A 1 79 ? -26.708 -12.471 37.891 1.00 30.58 79 LEU A CA 1
ATOM 561 C C . LEU A 1 79 ? -26.172 -12.616 39.307 1.00 30.77 79 LEU A C 1
ATOM 562 O O . LEU A 1 79 ? -26.273 -11.695 40.118 1.00 33.05 79 LEU A O 1
ATOM 567 N N . ARG A 1 80 ? -25.623 -13.786 39.613 1.00 27.73 80 ARG A N 1
ATOM 568 C CA . ARG A 1 80 ? -25.070 -14.063 40.934 1.00 32.11 80 ARG A CA 1
ATOM 569 C C . ARG A 1 80 ? -23.674 -14.675 40.810 1.00 30.83 80 ARG A C 1
ATOM 570 O O . ARG A 1 80 ? -23.484 -15.663 40.103 1.00 28.79 80 ARG A O 1
ATOM 578 N N . LEU A 1 81 ? -22.693 -14.086 41.485 1.00 27.03 81 LEU A N 1
ATOM 579 C CA . LEU A 1 81 ? -21.330 -14.609 41.402 1.00 27.15 81 LEU A CA 1
ATOM 580 C C . LEU A 1 81 ? -21.154 -15.895 42.177 1.00 27.62 81 LEU A C 1
ATOM 581 O O . LEU A 1 81 ? -21.707 -16.073 43.263 1.00 29.45 81 LEU A O 1
ATOM 586 N N . LEU A 1 82 ? -20.356 -16.786 41.613 1.00 23.93 82 LEU A N 1
ATOM 587 C CA . LEU A 1 82 ? -19.980 -18.030 42.270 1.00 26.38 82 LEU A CA 1
ATOM 588 C C . LEU A 1 82 ? -18.587 -17.864 42.863 1.00 28.77 82 LEU A C 1
ATOM 589 O O . LEU A 1 82 ? -17.848 -16.988 42.425 1.00 27.07 82 LEU A O 1
ATOM 594 N N . PRO A 1 83 ? -18.230 -18.695 43.855 1.00 30.93 83 PRO A N 1
ATOM 595 C CA . PRO A 1 83 ? -16.926 -18.566 44.527 1.00 25.58 83 PRO A CA 1
ATOM 596 C C . PRO A 1 83 ? -15.850 -19.329 43.799 1.00 26.04 83 PRO A C 1
ATOM 597 O O . PRO A 1 83 ? -15.222 -20.218 44.372 1.00 27.47 83 PRO A O 1
ATOM 601 N N . ARG A 1 84 ? -15.658 -19.009 42.525 1.00 23.89 84 ARG A N 1
ATOM 602 C CA . ARG A 1 84 ? -14.593 -19.602 41.747 1.00 24.74 84 ARG A CA 1
ATOM 603 C C . ARG A 1 84 ? -14.366 -18.766 40.505 1.00 24.63 84 ARG A C 1
ATOM 604 O O . ARG A 1 84 ? -15.228 -17.988 40.102 1.00 24.33 84 ARG A O 1
ATOM 612 N N . PHE A 1 85 ? -13.192 -18.932 39.913 1.00 22.25 85 PHE A N 1
ATOM 613 C CA . PHE A 1 85 ? -12.811 -18.199 38.727 1.00 22.54 85 PHE A CA 1
ATOM 614 C C . PHE A 1 85 ? -12.742 -19.102 37.522 1.00 25.55 85 PHE A C 1
ATOM 615 O O . PHE A 1 85 ? -12.377 -20.259 37.649 1.00 26.00 85 PHE A O 1
ATOM 623 N N . GLU A 1 86 ? -13.096 -18.567 36.358 1.00 23.58 86 GLU A N 1
ATOM 624 C CA . GLU A 1 86 ? -12.891 -19.245 35.071 1.00 28.19 86 GLU A CA 1
ATOM 625 C C . GLU A 1 86 ? -11.866 -18.504 34.219 1.00 24.49 86 GLU A C 1
ATOM 626 O O . GLU A 1 86 ? -11.868 -17.285 34.203 1.00 24.63 86 GLU A O 1
ATOM 632 N N . THR A 1 87 ? -11.031 -19.220 33.473 1.00 25.17 87 THR A N 1
ATOM 633 C CA . THR A 1 87 ? -10.054 -18.542 32.621 1.00 24.53 87 THR A CA 1
ATOM 634 C C . THR A 1 87 ? -10.274 -18.712 31.120 1.00 26.13 87 THR A C 1
ATOM 635 O O . THR A 1 87 ? -11.011 -19.591 30.670 1.00 26.14 87 THR A O 1
ATOM 639 N N . ILE A 1 88 ? -9.612 -17.835 30.376 1.00 22.27 88 ILE A N 1
ATOM 640 C CA . ILE A 1 88 ? -9.530 -17.823 28.929 1.00 23.02 88 ILE A CA 1
ATOM 641 C C . ILE A 1 88 ? -8.035 -17.933 28.571 1.00 23.99 88 ILE A C 1
ATOM 642 O O . ILE A 1 88 ? -7.186 -17.444 29.316 1.00 22.10 88 ILE A O 1
ATOM 647 N N . THR A 1 89 ? -7.680 -18.592 27.475 1.00 21.40 89 THR A N 1
ATOM 648 C CA . THR A 1 89 ? -6.259 -18.675 27.118 1.00 22.52 89 THR A CA 1
ATOM 649 C C . THR A 1 89 ? -5.777 -17.432 26.378 1.00 20.87 89 THR A C 1
ATOM 650 O O . THR A 1 89 ? -6.584 -16.606 25.950 1.00 19.98 89 THR A O 1
ATOM 654 N N . TYR A 1 90 ? -4.456 -17.306 26.233 1.00 18.22 90 TYR A N 1
ATOM 655 C CA . TYR A 1 90 ? -3.869 -16.270 25.397 1.00 20.63 90 TYR A CA 1
ATOM 656 C C . TYR A 1 90 ? -4.429 -16.375 23.980 1.00 22.22 90 TYR A C 1
ATOM 657 O O . TYR A 1 90 ? -4.795 -15.369 23.369 1.00 21.25 90 TYR A O 1
ATOM 666 N N . ARG A 1 91 ? -4.517 -17.604 23.475 1.00 22.32 91 ARG A N 1
ATOM 667 C CA . ARG A 1 91 ? -5.018 -17.826 22.118 1.00 24.76 91 ARG A CA 1
ATOM 668 C C . ARG A 1 91 ? -6.444 -17.315 21.985 1.00 23.13 91 ARG A C 1
ATOM 669 O O . ARG A 1 91 ? -6.761 -16.623 21.018 1.00 22.28 91 ARG A O 1
ATOM 677 N N . GLU A 1 92 ? -7.283 -17.634 22.964 1.00 20.59 92 GLU A N 1
ATOM 678 C CA . GLU A 1 92 ? -8.689 -17.236 22.932 1.00 24.11 92 GLU A CA 1
ATOM 679 C C . GLU A 1 92 ? -8.850 -15.718 23.085 1.00 23.16 92 GLU A C 1
ATOM 680 O O . GLU A 1 92 ? -9.654 -15.099 22.397 1.00 22.28 92 GLU A O 1
ATOM 686 N N . LEU A 1 93 ? -8.105 -15.123 24.007 1.00 20.56 93 LEU A N 1
ATOM 687 C CA . LEU A 1 93 ? -8.142 -13.676 24.159 1.00 20.79 93 LEU A CA 1
ATOM 688 C C . LEU A 1 93 ? -7.743 -12.992 22.862 1.00 19.95 93 LEU A C 1
ATOM 689 O O . LEU A 1 93 ? -8.408 -12.069 22.418 1.00 20.58 93 LEU A O 1
ATOM 694 N N . TRP A 1 94 ? -6.659 -13.441 22.242 1.00 18.91 94 TRP A N 1
ATOM 695 C CA . TRP A 1 94 ? -6.186 -12.767 21.037 1.00 21.26 94 TRP A CA 1
ATOM 696 C C . TRP A 1 94 ? -7.142 -12.962 19.866 1.00 22.27 94 TRP A C 1
ATOM 697 O O . TRP A 1 94 ? -7.228 -12.113 18.978 1.00 20.09 94 TRP A O 1
ATOM 708 N N . GLN A 1 95 ? -7.830 -14.099 19.863 1.00 22.41 95 GLN A N 1
ATOM 709 C CA . GLN A 1 95 ? -8.867 -14.368 18.876 1.00 24.42 95 GLN A CA 1
ATOM 710 C C . GLN A 1 95 ? -10.020 -13.377 19.038 1.00 22.64 95 GLN A C 1
ATOM 711 O O . GLN A 1 95 ? -10.520 -12.828 18.065 1.00 23.59 95 GLN A O 1
ATOM 717 N N . ARG A 1 96 ? -10.424 -13.125 20.271 1.00 21.94 96 ARG A N 1
ATOM 718 C CA . ARG A 1 96 ? -11.457 -12.130 20.523 1.00 25.44 96 ARG A CA 1
ATOM 719 C C . ARG A 1 96 ? -11.008 -10.749 20.088 1.00 22.25 96 ARG A C 1
ATOM 720 O O . ARG A 1 96 ? -11.776 -9.980 19.514 1.00 22.15 96 ARG A O 1
ATOM 728 N N . VAL A 1 97 ? -9.764 -10.422 20.401 1.00 20.03 97 VAL A N 1
ATOM 729 C CA . VAL A 1 97 ? -9.194 -9.160 19.969 1.00 20.74 97 VAL A CA 1
ATOM 730 C C . VAL A 1 97 ? -9.221 -9.009 18.442 1.00 21.46 97 VAL A C 1
ATOM 731 O O . VAL A 1 97 ? -9.586 -7.954 17.918 1.00 20.20 97 VAL A O 1
ATOM 735 N N . GLY A 1 98 ? -8.852 -10.071 17.741 1.00 21.45 98 GLY A N 1
ATOM 736 C CA . GLY A 1 98 ? -8.783 -10.041 16.299 1.00 23.88 98 GLY A CA 1
ATOM 737 C C . GLY A 1 98 ? -10.146 -9.869 15.662 1.00 23.07 98 GLY A C 1
ATOM 738 O O . GLY A 1 98 ? -10.243 -9.261 14.593 1.00 22.15 98 GLY A O 1
ATOM 739 N N . GLU A 1 99 ? -11.176 -10.421 16.304 1.00 23.46 99 GLU A N 1
ATOM 740 C CA . GLU A 1 99 ? -12.563 -10.295 15.851 1.00 24.13 99 GLU A CA 1
ATOM 741 C C . GLU A 1 99 ? -13.018 -8.848 15.957 1.00 25.08 99 GLU A C 1
ATOM 742 O O . GLU A 1 99 ? -13.590 -8.299 15.023 1.00 22.94 99 GLU A O 1
ATOM 748 N N . VAL A 1 100 ? -12.736 -8.217 17.092 1.00 20.17 100 VAL A N 1
ATOM 749 C CA . VAL A 1 100 ? -13.088 -6.813 17.260 1.00 21.79 100 VAL A CA 1
ATOM 750 C C . VAL A 1 100 ? -12.332 -5.933 16.279 1.00 22.52 100 VAL A C 1
ATOM 751 O O . VAL A 1 100 ? -12.916 -5.047 15.676 1.00 21.30 100 VAL A O 1
ATOM 755 N N . ALA A 1 101 ? -11.024 -6.154 16.145 1.00 20.33 101 ALA A N 1
ATOM 756 C CA . ALA A 1 101 ? -10.218 -5.375 15.216 1.00 20.08 101 ALA A CA 1
ATOM 757 C C . ALA A 1 101 ? -10.718 -5.513 13.792 1.00 23.04 101 ALA A C 1
ATOM 758 O O . ALA A 1 101 ? -10.740 -4.531 13.047 1.00 22.95 101 ALA A O 1
ATOM 760 N N . ALA A 1 102 ? -11.119 -6.727 13.419 1.00 22.75 102 ALA A N 1
ATOM 761 C CA . ALA A 1 102 ? -11.632 -6.965 12.067 1.00 25.10 102 ALA A CA 1
ATOM 762 C C . ALA A 1 102 ? -12.917 -6.192 11.839 1.00 25.50 102 ALA A C 1
ATOM 763 O O . ALA A 1 102 ? -13.133 -5.602 10.779 1.00 26.75 102 ALA A O 1
ATOM 765 N N . ALA A 1 103 ? -13.763 -6.187 12.852 1.00 22.66 103 ALA A N 1
ATOM 766 C CA . ALA A 1 103 ? -15.055 -5.528 12.768 1.00 25.01 103 ALA A CA 1
ATOM 767 C C . ALA A 1 103 ? -14.870 -4.027 12.632 1.00 25.50 103 ALA A C 1
ATOM 768 O O . ALA A 1 103 ? -15.564 -3.374 11.855 1.00 28.03 103 ALA A O 1
ATOM 770 N N . TRP A 1 104 ? -13.919 -3.480 13.377 1.00 24.27 104 TRP A N 1
ATOM 771 C CA . TRP A 1 104 ? -13.630 -2.056 13.293 1.00 25.98 104 TRP A CA 1
ATOM 772 C C . TRP A 1 104 ? -12.876 -1.677 12.020 1.00 26.76 104 TRP A C 1
ATOM 773 O O . TRP A 1 104 ? -13.139 -0.632 11.430 1.00 26.09 104 TRP A O 1
ATOM 784 N N . HIS A 1 105 ? -11.906 -2.491 11.616 1.00 23.39 105 HIS A N 1
ATOM 785 C CA . HIS A 1 105 ? -11.108 -2.128 10.439 1.00 24.48 105 HIS A CA 1
ATOM 786 C C . HIS A 1 105 ? -11.861 -2.255 9.130 1.00 27.33 105 HIS A C 1
ATOM 787 O O . HIS A 1 105 ? -11.692 -1.438 8.220 1.00 28.80 105 HIS A O 1
ATOM 794 N N . HIS A 1 106 ? -12.654 -3.315 9.034 1.00 26.98 106 HIS A N 1
ATOM 795 C CA . HIS A 1 106 ? -13.293 -3.690 7.775 1.00 30.67 106 HIS A CA 1
ATOM 796 C C . HIS A 1 106 ? -14.765 -3.300 7.727 1.00 31.00 106 HIS A C 1
ATOM 797 O O . HIS A 1 106 ? -15.519 -3.843 6.916 1.00 33.87 106 HIS A O 1
ATOM 804 N N . ASP A 1 107 ? -15.202 -2.410 8.610 1.00 28.31 107 ASP A N 1
ATOM 805 C CA . ASP A 1 107 ? -16.570 -1.922 8.527 1.00 32.35 107 ASP A CA 1
ATOM 806 C C . ASP A 1 107 ? -16.792 -1.285 7.147 1.00 36.43 107 ASP A C 1
ATOM 807 O O . ASP A 1 107 ? -16.056 -0.383 6.749 1.00 34.75 107 ASP A O 1
ATOM 812 N N . PRO A 1 108 ? -17.795 -1.779 6.409 1.00 41.51 108 PRO A N 1
ATOM 813 C CA . PRO A 1 108 ? -18.076 -1.365 5.027 1.00 42.81 108 PRO A CA 1
ATOM 814 C C . PRO A 1 108 ? -18.278 0.146 4.858 1.00 43.52 108 PRO A C 1
ATOM 815 O O . PRO A 1 108 ? -17.880 0.704 3.835 1.00 47.79 108 PRO A O 1
ATOM 819 N N . GLU A 1 109 ? -18.884 0.794 5.848 1.00 41.38 109 GLU A N 1
ATOM 820 C CA . GLU A 1 109 ? -19.228 2.213 5.745 1.00 45.68 109 GLU A CA 1
ATOM 821 C C . GLU A 1 109 ? -18.299 3.147 6.531 1.00 45.91 109 GLU A C 1
ATOM 822 O O . GLU A 1 109 ? -17.759 4.104 5.975 1.00 46.41 109 GLU A O 1
ATOM 828 N N . ASN A 1 110 ? -18.129 2.882 7.824 1.00 41.42 110 ASN A N 1
ATOM 829 C CA . ASN A 1 110 ? -17.375 3.794 8.682 1.00 39.11 110 ASN A CA 1
ATOM 830 C C . ASN A 1 110 ? -16.317 3.088 9.521 1.00 38.01 110 ASN A C 1
ATOM 831 O O . ASN A 1 110 ? -16.457 2.998 10.747 1.00 33.92 110 ASN A O 1
ATOM 836 N N . PRO A 1 111 ? -15.247 2.604 8.873 1.00 33.67 111 PRO A N 1
ATOM 837 C CA . PRO A 1 111 ? -14.230 1.868 9.631 1.00 28.75 111 PRO A CA 1
ATOM 838 C C . PRO A 1 111 ? -13.336 2.792 10.448 1.00 28.80 111 PRO A C 1
ATOM 839 O O . PRO A 1 111 ? -13.170 3.967 10.123 1.00 30.28 111 PRO A O 1
ATOM 843 N N . LEU A 1 112 ? -12.770 2.247 11.518 1.00 27.78 112 LEU A N 1
ATOM 844 C CA . LEU A 1 112 ? -11.815 2.974 12.338 1.00 28.45 112 LEU A CA 1
ATOM 845 C C . LEU A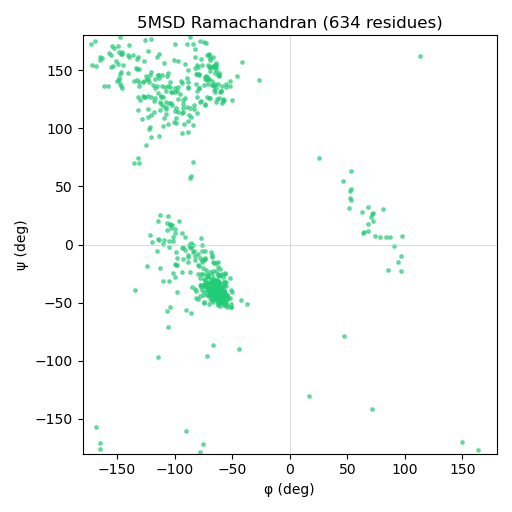 1 112 ? -10.426 2.931 11.708 1.00 25.70 112 LEU A C 1
ATOM 846 O O . LEU A 1 112 ? -10.049 1.944 11.086 1.00 27.26 112 LEU A O 1
ATOM 851 N N . ARG A 1 113 ? -9.670 4.005 11.891 1.00 26.81 113 ARG A N 1
ATOM 852 C CA . ARG A 1 113 ? -8.320 4.129 11.357 1.00 26.94 113 ARG A CA 1
ATOM 853 C C . ARG A 1 113 ? -7.362 4.479 12.481 1.00 26.60 113 ARG A C 1
ATOM 854 O O . ARG A 1 113 ? -7.788 5.006 13.515 1.00 21.82 113 ARG A O 1
ATOM 862 N N . ALA A 1 114 ? -6.077 4.186 12.284 1.00 25.61 114 ALA A N 1
ATOM 863 C CA . ALA A 1 114 ? -5.041 4.553 13.248 1.00 26.96 114 ALA A CA 1
ATOM 864 C C . ALA A 1 114 ? -5.147 6.032 13.586 1.00 27.01 114 ALA A C 1
ATOM 865 O O . ALA A 1 114 ? -5.369 6.863 12.705 1.00 28.03 114 ALA A O 1
ATOM 867 N N . GLY A 1 115 ? -5.033 6.358 14.869 1.00 26.75 115 GLY A N 1
ATOM 868 C CA . GLY A 1 115 ? -5.097 7.740 15.293 1.00 27.45 115 GLY A CA 1
ATOM 869 C C . GLY A 1 115 ? -6.487 8.181 15.715 1.00 25.94 115 GLY A C 1
ATOM 870 O O . GLY A 1 115 ? -6.642 9.238 16.342 1.00 25.25 115 GLY A O 1
ATOM 871 N N . ASP A 1 116 ? -7.507 7.396 15.371 1.00 24.65 116 ASP A N 1
ATOM 872 C CA . ASP A 1 116 ? -8.846 7.690 15.868 1.00 24.49 116 ASP A CA 1
ATOM 873 C C . ASP A 1 116 ? -8.862 7.422 17.367 1.00 24.38 116 ASP A C 1
ATOM 874 O O . ASP A 1 116 ? -8.131 6.555 17.858 1.00 24.37 116 ASP A O 1
ATOM 879 N N . PHE A 1 117 ? -9.691 8.165 18.088 1.00 22.83 117 PHE A N 1
ATOM 880 C CA . PHE A 1 117 ? -9.822 7.980 19.529 1.00 24.51 117 PHE A CA 1
ATOM 881 C C . PHE A 1 117 ? -10.981 7.049 19.850 1.00 23.34 117 PHE A C 1
ATOM 882 O O . PHE A 1 117 ? -12.039 7.111 19.215 1.00 20.57 117 PHE A O 1
ATOM 890 N N . VAL A 1 118 ? -10.776 6.182 20.843 1.00 22.07 118 VAL A N 1
ATOM 891 C CA . VAL A 1 118 ? -11.822 5.287 21.312 1.00 20.98 118 VAL A CA 1
ATOM 892 C C . VAL A 1 118 ? -11.983 5.454 22.829 1.00 21.96 118 VAL A C 1
ATOM 893 O O . VAL A 1 118 ? -11.001 5.376 23.573 1.00 21.80 118 VAL A O 1
ATOM 897 N N . ALA A 1 119 ? -13.207 5.699 23.281 1.00 21.47 119 ALA A N 1
ATOM 898 C CA . ALA A 1 119 ? -13.424 5.959 24.699 1.00 21.45 119 ALA A CA 1
ATOM 899 C C . ALA A 1 119 ? -14.083 4.761 25.385 1.00 21.58 119 ALA A C 1
ATOM 900 O O . ALA A 1 119 ? -15.029 4.170 24.861 1.00 21.62 119 ALA A O 1
ATOM 902 N N . LEU A 1 120 ? -13.574 4.422 26.566 1.00 20.37 120 LEU A N 1
ATOM 903 C CA . LEU A 1 120 ? -13.970 3.209 27.281 1.00 21.77 120 LEU A CA 1
ATOM 904 C C . LEU A 1 120 ? -14.382 3.590 28.690 1.00 20.33 120 LEU A C 1
ATOM 905 O O . LEU A 1 120 ? -13.635 4.268 29.389 1.00 23.31 120 LEU A O 1
ATOM 910 N N . LEU A 1 121 ? -15.570 3.158 29.087 1.00 21.46 121 LEU A N 1
ATOM 911 C CA . LEU A 1 121 ? -16.116 3.478 30.400 1.00 21.20 121 LEU A CA 1
ATOM 912 C C . LEU A 1 121 ? -16.400 2.174 31.132 1.00 21.15 121 LEU A C 1
ATOM 913 O O . LEU A 1 121 ? -17.377 1.484 30.836 1.00 20.97 121 LEU A O 1
ATOM 918 N N . GLY A 1 122 ? -15.515 1.796 32.046 1.00 22.02 122 GLY A N 1
ATOM 919 C CA . GLY A 1 122 ? -15.660 0.509 32.715 1.00 21.60 122 GLY A CA 1
ATOM 920 C C . GLY A 1 122 ? -14.735 0.385 33.902 1.00 25.53 122 GLY A C 1
ATOM 921 O O . GLY A 1 122 ? -14.308 1.381 34.475 1.00 23.87 122 GLY A O 1
ATOM 922 N N . PHE A 1 123 ? -14.434 -0.845 34.283 1.00 21.24 123 PHE A N 1
ATOM 923 C CA . PHE A 1 123 ? -13.586 -1.082 35.442 1.00 22.36 123 PHE A CA 1
ATOM 924 C C . PHE A 1 123 ? -12.294 -1.739 34.965 1.00 24.27 123 PHE A C 1
ATOM 925 O O . PHE A 1 123 ? -11.382 -1.060 34.506 1.00 22.84 123 PHE A O 1
ATOM 933 N N . THR A 1 124 ? -12.243 -3.058 35.063 1.00 19.38 124 THR A N 1
ATOM 934 C CA . THR A 1 124 ? -11.207 -3.858 34.445 1.00 19.89 124 THR A CA 1
ATOM 935 C C . THR A 1 124 ? -11.792 -5.260 34.316 1.00 21.67 124 THR A C 1
ATOM 936 O O . THR A 1 124 ? -12.431 -5.749 35.239 1.00 21.28 124 THR A O 1
ATOM 940 N N . SER A 1 125 ? -11.598 -5.898 33.175 1.00 17.26 125 SER A N 1
ATOM 941 C CA . SER A 1 125 ? -12.289 -7.153 32.884 1.00 21.00 125 SER A CA 1
ATOM 942 C C . SER A 1 125 ? -11.747 -7.762 31.604 1.00 20.96 125 SER A C 1
ATOM 943 O O . SER A 1 125 ? -10.977 -7.128 30.901 1.00 17.12 125 SER A O 1
ATOM 946 N N . ILE A 1 126 ? -12.173 -8.979 31.285 1.00 17.57 126 ILE A N 1
ATOM 947 C CA . ILE A 1 126 ? -11.760 -9.607 30.035 1.00 19.36 126 ILE A CA 1
ATOM 948 C C . ILE A 1 126 ? -12.242 -8.801 28.829 1.00 18.23 126 ILE A C 1
ATOM 949 O O . ILE A 1 126 ? -11.478 -8.575 27.888 1.00 19.60 126 ILE A O 1
ATOM 954 N N . ASP A 1 127 ? -13.499 -8.363 28.850 1.00 20.79 127 ASP A N 1
ATOM 955 C CA . ASP A 1 127 ? -14.031 -7.512 27.777 1.00 22.16 127 ASP A CA 1
ATOM 956 C C . ASP A 1 127 ? -13.277 -6.190 27.671 1.00 18.78 127 ASP A C 1
ATOM 957 O O . ASP A 1 127 ? -13.001 -5.707 26.572 1.00 16.90 127 ASP A O 1
ATOM 962 N N . TYR A 1 128 ? -12.940 -5.598 28.814 1.00 18.43 128 TYR A N 1
ATOM 963 C CA . TYR A 1 128 ? -12.187 -4.352 28.788 1.00 19.71 128 TYR A CA 1
ATOM 964 C C . TYR A 1 128 ? -10.826 -4.589 28.112 1.00 19.01 128 TYR A C 1
ATOM 965 O O . TYR A 1 128 ? -10.426 -3.833 27.230 1.00 19.40 128 TYR A O 1
ATOM 974 N N . ALA A 1 129 ? -10.135 -5.641 28.537 1.00 19.76 129 ALA A N 1
ATOM 975 C CA . ALA A 1 129 ? -8.841 -6.019 27.960 1.00 19.73 129 ALA A CA 1
ATOM 976 C C . ALA A 1 129 ? -8.975 -6.252 26.456 1.00 18.04 129 ALA A C 1
ATOM 977 O O . ALA A 1 129 ? -8.105 -5.856 25.692 1.00 19.04 129 ALA A O 1
ATOM 979 N N . THR A 1 130 ? -10.075 -6.878 26.040 1.00 16.08 130 THR A N 1
ATOM 980 C CA . THR A 1 130 ? -10.328 -7.153 24.627 1.00 17.30 130 THR A CA 1
ATOM 981 C C . THR A 1 130 ? -10.406 -5.860 23.800 1.00 20.15 130 THR A C 1
ATOM 982 O O . THR A 1 130 ? -9.754 -5.731 22.767 1.00 18.33 130 THR A O 1
ATOM 986 N N . LEU A 1 131 ? -11.207 -4.905 24.258 1.00 18.70 131 LEU A N 1
ATOM 987 C CA . LEU A 1 131 ? -11.301 -3.600 23.598 1.00 19.81 131 LEU A CA 1
ATOM 988 C C . LEU A 1 131 ? -10.001 -2.835 23.612 1.00 20.89 131 LEU A C 1
ATOM 989 O O . LEU A 1 131 ? -9.616 -2.213 22.618 1.00 22.28 131 LEU A O 1
ATOM 994 N N . ASP A 1 132 ? -9.323 -2.882 24.750 1.00 19.99 132 ASP A N 1
ATOM 995 C CA . ASP A 1 132 ? -8.043 -2.196 24.919 1.00 22.83 132 ASP A CA 1
ATOM 996 C C . ASP A 1 132 ? -7.003 -2.739 23.917 1.00 22.82 132 ASP A C 1
ATOM 997 O O . ASP A 1 132 ? -6.325 -1.949 23.227 1.00 20.78 132 ASP A O 1
ATOM 1002 N N . LEU A 1 133 ? -6.899 -4.067 23.815 1.00 18.43 133 LEU A N 1
ATOM 1003 C CA . LEU A 1 133 ? -5.932 -4.663 22.904 1.00 20.26 133 LEU A CA 1
ATOM 1004 C C . LEU A 1 133 ? -6.327 -4.470 21.445 1.00 20.76 133 LEU A C 1
ATOM 1005 O O . LEU A 1 133 ? -5.465 -4.433 20.570 1.00 19.57 133 LEU A O 1
ATOM 1010 N N . ALA A 1 134 ? -7.621 -4.351 21.178 1.00 18.30 134 ALA A N 1
ATOM 1011 C CA . ALA A 1 134 ? -8.077 -4.098 19.815 1.00 20.58 134 ALA A CA 1
ATOM 1012 C C . ALA A 1 134 ? -7.722 -2.685 19.374 1.00 21.40 134 ALA A C 1
ATOM 1013 O O . ALA A 1 134 ? -7.380 -2.479 18.207 1.00 20.99 134 ALA A O 1
ATOM 1015 N N . ASP A 1 135 ? -7.815 -1.712 20.292 1.00 21.02 135 ASP A N 1
ATOM 1016 C CA . ASP A 1 135 ? -7.296 -0.372 20.031 1.00 21.34 135 ASP A CA 1
ATOM 1017 C C . ASP A 1 135 ? -5.823 -0.425 19.652 1.00 19.97 135 ASP A C 1
ATOM 1018 O O . ASP A 1 135 ? -5.418 0.166 18.653 1.00 23.27 135 ASP A O 1
ATOM 1023 N N . ILE A 1 136 ? -5.039 -1.126 20.463 1.00 19.28 136 ILE A N 1
ATOM 1024 C CA . ILE A 1 136 ? -3.619 -1.349 20.193 1.00 21.29 136 ILE A CA 1
ATOM 1025 C C . ILE A 1 136 ? -3.426 -1.970 18.809 1.00 21.88 136 ILE A C 1
ATOM 1026 O O . ILE A 1 136 ? -2.586 -1.509 18.021 1.00 21.07 136 ILE A O 1
ATOM 1031 N N . HIS A 1 137 ? -4.234 -2.988 18.515 1.00 19.07 137 HIS A N 1
ATOM 1032 C CA . HIS A 1 137 ? -4.139 -3.721 17.242 1.00 23.98 137 HIS A CA 1
ATOM 1033 C C . HIS A 1 137 ? -4.293 -2.790 16.027 1.00 22.49 137 HIS A C 1
ATOM 1034 O O . HIS A 1 137 ? -3.647 -2.989 14.998 1.00 23.52 137 HIS A O 1
ATOM 1041 N N . LEU A 1 138 ? -5.138 -1.772 16.156 1.00 21.86 138 LEU A N 1
ATOM 1042 C CA . LEU A 1 138 ? -5.437 -0.872 15.043 1.00 24.89 138 LEU A CA 1
ATOM 1043 C C . LEU A 1 138 ? -4.753 0.489 15.185 1.00 24.99 138 LEU A C 1
ATOM 1044 O O . LEU A 1 138 ? -4.859 1.342 14.301 1.00 25.56 138 LEU A O 1
ATOM 1049 N N . GLY A 1 139 ? -4.043 0.693 16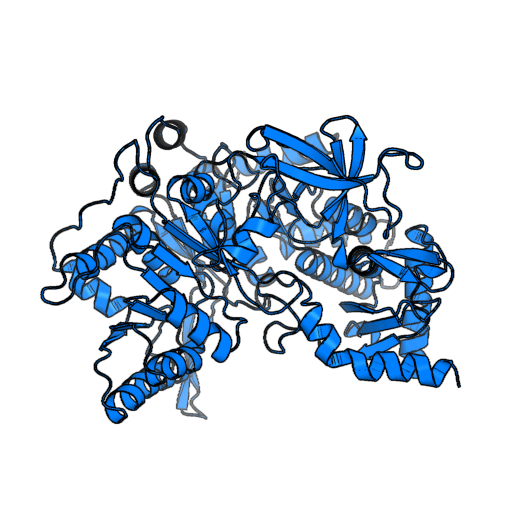.288 1.00 23.04 139 GLY A N 1
ATOM 1050 C CA . GLY A 1 139 ? -3.373 1.967 16.516 1.00 24.05 139 GLY A CA 1
ATOM 1051 C C . GLY A 1 139 ? -4.341 3.098 16.843 1.00 25.81 139 GLY A C 1
ATOM 1052 O O . GLY A 1 139 ? -4.056 4.279 16.580 1.00 24.56 139 GLY A O 1
ATOM 1053 N N . ALA A 1 140 ? -5.489 2.744 17.408 1.00 21.30 140 ALA A N 1
ATOM 1054 C CA . ALA A 1 140 ? -6.427 3.757 17.877 1.00 21.47 140 ALA A CA 1
ATOM 1055 C C . ALA A 1 140 ? -5.958 4.251 19.233 1.00 27.07 140 ALA A C 1
ATOM 1056 O O . ALA A 1 140 ? -5.257 3.539 19.944 1.00 27.25 140 ALA A O 1
ATOM 1058 N N . VAL A 1 141 ? -6.325 5.477 19.579 1.00 22.31 141 VAL A N 1
ATOM 1059 C CA . VAL A 1 141 ? -5.929 6.046 20.849 1.00 21.18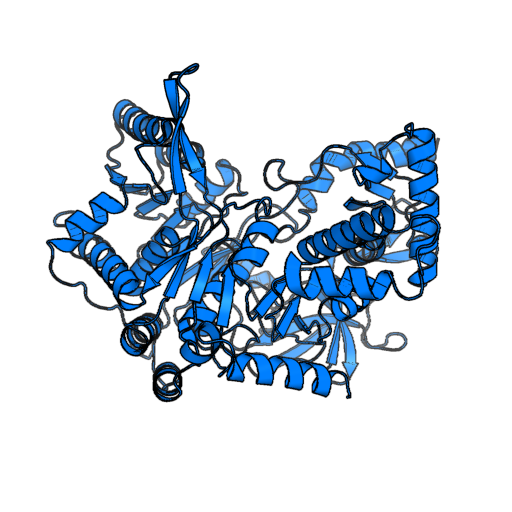 141 VAL A CA 1
ATOM 1060 C C . VAL A 1 141 ? -6.979 5.700 21.894 1.00 23.27 141 VAL A C 1
ATOM 1061 O O . VAL A 1 141 ? -8.155 6.059 21.759 1.00 21.75 141 VAL A O 1
ATOM 1065 N N . THR A 1 142 ? -6.559 4.974 22.919 1.00 21.30 142 THR A N 1
ATOM 1066 C CA . THR A 1 142 ? -7.467 4.605 24.004 1.00 22.52 142 THR A CA 1
ATOM 1067 C C . THR A 1 142 ? -7.630 5.738 24.992 1.00 21.78 142 THR A C 1
ATOM 1068 O O . THR A 1 142 ? -6.651 6.337 25.439 1.00 20.10 142 THR A O 1
ATOM 1072 N N . VAL A 1 143 ? -8.881 6.020 25.336 1.00 18.92 143 VAL A N 1
ATOM 1073 C CA . VAL A 1 143 ? -9.203 6.983 26.367 1.00 20.70 143 VAL A CA 1
ATOM 1074 C C . VAL A 1 143 ? -10.001 6.254 27.458 1.00 21.77 143 VAL A C 1
ATOM 1075 O O . VAL A 1 143 ? -11.233 6.124 27.373 1.00 20.09 143 VAL A O 1
ATOM 1079 N N . PRO A 1 144 ? -9.296 5.744 28.478 1.00 23.52 144 PRO A N 1
ATOM 1080 C CA . PRO A 1 144 ? -10.002 4.994 29.529 1.00 21.17 144 PRO A CA 1
ATOM 1081 C C . PRO A 1 144 ? -10.564 5.955 30.555 1.00 23.51 144 PRO A C 1
ATOM 1082 O O . PRO A 1 144 ? -9.828 6.486 31.374 1.00 25.76 144 PRO A O 1
ATOM 1086 N N . LEU A 1 145 ? -11.866 6.201 30.489 1.00 24.07 145 LEU A N 1
ATOM 1087 C CA . LEU A 1 145 ? -12.494 7.212 31.329 1.00 22.98 145 LEU A CA 1
ATOM 1088 C C . LEU A 1 145 ? -12.606 6.750 32.770 1.00 27.31 145 LEU A C 1
ATOM 1089 O O . LEU A 1 145 ? -12.832 5.570 33.040 1.00 25.62 145 LEU A O 1
ATOM 1094 N N . GLN A 1 146 ? -12.445 7.687 33.698 1.00 29.30 146 GLN A N 1
ATOM 1095 C CA . GLN A 1 146 ? -12.572 7.364 35.109 1.00 32.39 146 GLN A CA 1
ATOM 1096 C C . GLN A 1 146 ? -14.049 7.261 35.472 1.00 34.48 146 GLN A C 1
ATOM 1097 O O . GLN A 1 146 ? -14.817 8.194 35.262 1.00 30.94 146 GLN A O 1
ATOM 1103 N N . ALA A 1 147 ? -14.444 6.106 36.000 1.00 35.26 147 ALA A N 1
ATOM 1104 C CA . ALA A 1 147 ? -15.823 5.871 36.412 1.00 41.45 147 ALA A CA 1
ATOM 1105 C C . ALA A 1 147 ? -16.251 6.852 37.503 1.00 39.47 147 ALA A C 1
ATOM 1106 O O . ALA A 1 147 ? -17.441 7.106 37.692 1.00 43.19 147 ALA A O 1
ATOM 1108 N N . SER A 1 148 ? -15.269 7.423 38.197 1.00 42.86 148 SER A N 1
ATOM 1109 C CA . SER A 1 148 ? -15.536 8.343 39.297 1.00 43.38 148 SER A CA 1
ATOM 1110 C C . SER A 1 148 ? -15.984 9.717 38.803 1.00 44.55 148 SER A C 1
ATOM 1111 O O . SER A 1 148 ? -16.611 10.465 39.545 1.00 46.46 148 SER A O 1
ATOM 1114 N N . ALA A 1 149 ? -15.679 10.030 37.545 1.00 39.16 149 ALA A N 1
ATOM 1115 C CA . ALA A 1 149 ? -15.931 11.354 36.993 1.00 40.29 149 ALA A CA 1
ATOM 1116 C C . ALA A 1 149 ? -17.421 11.689 36.936 1.00 42.87 149 ALA A C 1
ATOM 1117 O O . ALA A 1 149 ? -18.265 10.803 36.795 1.00 39.65 149 ALA A O 1
ATOM 1119 N N . ALA A 1 150 ? -17.738 12.976 37.058 1.00 43.06 150 ALA A N 1
ATOM 1120 C CA . ALA A 1 150 ? -19.108 13.441 36.870 1.00 40.76 150 ALA A CA 1
ATOM 1121 C C . ALA A 1 150 ? -19.382 13.552 35.381 1.00 38.35 150 ALA A C 1
ATOM 1122 O O . ALA A 1 150 ? -18.455 13.769 34.600 1.00 36.86 150 ALA A O 1
ATOM 1124 N N . VAL A 1 151 ? -20.645 13.406 34.992 1.00 35.71 151 VAL A N 1
ATOM 1125 C CA . VAL A 1 151 ? -21.036 13.485 33.581 1.00 39.84 151 VAL A CA 1
ATOM 1126 C C . VAL A 1 151 ? -20.488 14.741 32.886 1.00 38.99 151 VAL A C 1
ATOM 1127 O O . VAL A 1 151 ? -20.010 14.657 31.758 1.00 35.85 151 VAL A O 1
ATOM 1131 N N . SER A 1 152 ? -20.522 15.888 33.565 1.00 36.04 152 SER A N 1
ATOM 1132 C CA . SER A 1 152 ? -20.020 17.132 32.987 1.00 40.30 152 SER A CA 1
ATOM 1133 C C . SER A 1 152 ? -18.543 16.995 32.620 1.00 36.78 152 SER A C 1
ATOM 1134 O O . SER A 1 152 ? -18.100 17.513 31.590 1.00 34.73 152 SER A O 1
ATOM 1137 N N . GLN A 1 153 ? -17.788 16.292 33.461 1.00 37.68 153 GLN A N 1
ATOM 1138 C CA . GLN A 1 153 ? -16.371 16.055 33.185 1.00 33.16 153 GLN A CA 1
ATOM 1139 C C . GLN A 1 153 ? -16.178 15.096 32.006 1.00 33.57 153 GLN A C 1
ATOM 1140 O O . GLN A 1 153 ? -15.293 15.304 31.176 1.00 32.34 153 GLN A O 1
ATOM 1146 N N . LEU A 1 154 ? -17.007 14.058 31.936 1.00 32.24 154 LEU A N 1
ATOM 1147 C CA . LEU A 1 154 ? -16.949 13.101 30.831 1.00 30.32 154 LEU A CA 1
ATOM 1148 C C . LEU A 1 154 ? -17.233 13.791 29.514 1.00 32.13 154 LEU A C 1
ATOM 1149 O O . LEU A 1 154 ? -16.581 13.515 28.502 1.00 30.35 154 LEU A O 1
ATOM 1154 N N . ILE A 1 155 ? -18.211 14.690 29.523 1.00 31.33 155 ILE A N 1
ATOM 1155 C CA . ILE A 1 155 ? -18.557 15.430 28.319 1.00 29.71 155 ILE A CA 1
ATOM 1156 C C . ILE A 1 155 ? -17.382 16.278 27.868 1.00 31.32 155 ILE A C 1
ATOM 1157 O O . ILE A 1 155 ? -17.085 16.362 26.671 1.00 33.55 155 ILE A O 1
ATOM 1162 N N . ALA A 1 156 ? -16.717 16.911 28.829 1.00 31.34 156 ALA A N 1
ATOM 1163 C CA . ALA A 1 156 ? -15.561 17.738 28.517 1.00 29.36 156 ALA A CA 1
ATOM 1164 C C . ALA A 1 156 ? -14.457 16.900 27.870 1.00 32.67 156 ALA A C 1
ATOM 1165 O O . ALA A 1 156 ? -13.851 17.318 26.880 1.00 31.72 156 ALA A O 1
ATOM 1167 N N . ILE A 1 157 ? -14.211 15.714 28.424 1.00 29.54 157 ILE A N 1
ATOM 1168 C CA . ILE A 1 157 ? -13.195 14.821 27.877 1.00 30.69 157 ILE A CA 1
ATOM 1169 C C . ILE A 1 157 ? -13.545 14.396 26.451 1.00 28.26 157 ILE A C 1
ATOM 1170 O O . ILE A 1 157 ? -12.704 14.450 25.556 1.00 26.75 157 ILE A O 1
ATOM 1175 N N . LEU A 1 158 ? -14.785 13.959 26.242 1.00 25.99 158 LEU A N 1
ATOM 1176 C CA . LEU A 1 158 ? -15.220 13.525 24.920 1.00 29.34 158 LEU A CA 1
ATOM 1177 C C . LEU A 1 158 ? -15.158 14.674 23.915 1.00 29.48 158 LEU A C 1
ATOM 1178 O O . LEU A 1 158 ? -14.845 14.470 22.744 1.00 27.47 158 LEU A O 1
ATOM 1183 N N . THR A 1 159 ? -15.465 15.885 24.375 1.00 29.76 159 THR A N 1
ATOM 1184 C CA . THR A 1 159 ? -15.437 17.052 23.501 1.00 32.30 159 THR A CA 1
ATOM 1185 C C . THR A 1 159 ? -14.013 17.327 23.024 1.00 30.88 159 THR A C 1
ATOM 1186 O O . THR A 1 159 ? -13.771 17.642 21.859 1.00 32.28 159 THR A O 1
ATOM 1190 N N . GLU A 1 160 ? -13.071 17.152 23.939 1.00 32.74 160 GLU A N 1
ATOM 1191 C CA . GLU A 1 160 ? -11.661 17.408 23.697 1.00 32.62 160 GLU A CA 1
ATOM 1192 C C . GLU A 1 160 ? -10.995 16.348 22.823 1.00 31.44 160 GLU A C 1
ATOM 1193 O O . GLU A 1 160 ? -10.089 16.657 22.043 1.00 33.93 160 GLU A O 1
ATOM 1199 N N . THR A 1 161 ? -11.437 15.098 22.952 1.00 28.29 161 THR A N 1
ATOM 1200 C CA . THR A 1 161 ? -10.809 13.982 22.232 1.00 28.31 161 THR A CA 1
ATOM 1201 C C . THR A 1 161 ? -11.553 13.545 20.975 1.00 27.16 161 THR A C 1
ATOM 1202 O O . THR A 1 161 ? -10.996 12.834 20.137 1.00 31.47 161 THR A O 1
ATOM 1206 N N . SER A 1 162 ? -12.814 13.944 20.857 1.00 27.22 162 SER A N 1
ATOM 1207 C CA . SER A 1 162 ? -13.656 13.560 19.720 1.00 28.88 162 SER A CA 1
ATOM 1208 C C . SER A 1 162 ? -13.608 12.063 19.339 1.00 29.64 162 SER A C 1
ATOM 1209 O O . SER A 1 162 ? -13.370 11.717 18.174 1.00 28.43 162 SER A O 1
ATOM 1212 N N . PRO A 1 163 ? -13.880 11.169 20.306 1.00 25.62 163 PRO A N 1
ATOM 1213 C CA . PRO A 1 163 ? -13.786 9.738 19.994 1.00 24.19 163 PRO A CA 1
ATOM 1214 C C . PRO A 1 163 ? -14.819 9.321 18.965 1.00 24.15 163 PRO A C 1
ATOM 1215 O O . PRO A 1 163 ? -15.903 9.889 18.925 1.00 23.85 163 PRO A O 1
ATOM 1219 N N . ARG A 1 164 ? -14.486 8.343 18.136 1.00 23.35 164 ARG A N 1
ATOM 1220 C CA . ARG A 1 164 ? -15.436 7.822 17.158 1.00 25.33 164 ARG A CA 1
ATOM 1221 C C . ARG A 1 164 ? -16.286 6.685 17.720 1.00 26.74 164 ARG A C 1
ATOM 1222 O O . ARG A 1 164 ? -17.283 6.272 17.113 1.00 24.23 164 ARG A O 1
ATOM 1230 N N . LEU A 1 165 ? -15.904 6.202 18.898 1.00 23.84 165 LEU A N 1
ATOM 1231 C CA . LEU A 1 165 ? -16.534 5.038 19.489 1.00 24.23 165 LEU A CA 1
ATOM 1232 C C . LEU A 1 165 ? -16.513 5.191 21.006 1.00 25.02 165 LEU A C 1
ATOM 1233 O O . LEU A 1 165 ? -15.518 5.632 21.578 1.00 22.47 165 LEU A O 1
ATOM 1238 N N . LEU A 1 166 ? -17.616 4.832 21.642 1.00 21.29 166 LEU A N 1
ATOM 1239 C CA . LEU A 1 166 ? -17.709 4.861 23.098 1.00 23.17 166 LEU A CA 1
ATOM 1240 C C . LEU A 1 166 ? -18.143 3.489 23.564 1.00 23.70 166 LEU A C 1
ATOM 1241 O O . LEU A 1 166 ? -19.125 2.955 23.062 1.00 22.55 166 LEU A O 1
ATOM 1246 N N . ALA A 1 167 ? -17.401 2.885 24.481 1.00 20.93 167 ALA A N 1
ATOM 1247 C CA . ALA A 1 167 ? -17.815 1.585 24.983 1.00 20.96 167 ALA A CA 1
ATOM 1248 C C . ALA A 1 167 ? -18.092 1.724 26.465 1.00 21.44 167 ALA A C 1
ATOM 1249 O O . ALA A 1 167 ? -17.394 2.471 27.157 1.00 21.05 167 ALA A O 1
ATOM 1251 N N . SER A 1 168 ? -19.117 1.021 26.944 1.00 20.86 168 SER A N 1
ATOM 1252 C CA . SER A 1 168 ? -19.542 1.177 28.330 1.00 18.83 168 SER A CA 1
ATOM 1253 C C . SER A 1 168 ? -20.067 -0.124 28.919 1.00 23.21 168 SER A C 1
ATOM 1254 O O . SER A 1 168 ? -20.638 -0.963 28.215 1.00 20.14 168 SER A O 1
ATOM 1257 N N . THR A 1 169 ? -19.872 -0.288 30.223 1.00 19.12 169 THR A N 1
ATOM 1258 C CA . THR A 1 169 ? -20.467 -1.409 30.931 1.00 21.55 169 THR A CA 1
ATOM 1259 C C . THR A 1 169 ? -21.916 -1.003 31.246 1.00 22.82 169 THR A C 1
ATOM 1260 O O . THR A 1 169 ? -22.254 0.188 31.181 1.00 22.77 169 THR A O 1
ATOM 1264 N N . PRO A 1 170 ? -22.783 -1.987 31.540 1.00 22.56 170 PRO A N 1
ATOM 1265 C CA . PRO A 1 170 ? -24.193 -1.634 31.750 1.00 26.64 170 PRO A CA 1
ATOM 1266 C C . PRO A 1 170 ? -24.404 -0.603 32.855 1.00 26.24 170 PRO A C 1
ATOM 1267 O O . PRO A 1 170 ? -25.287 0.244 32.718 1.00 25.04 170 PRO A O 1
ATOM 1271 N N . GLU A 1 171 ? -23.599 -0.650 33.909 1.00 27.41 171 GLU A N 1
ATOM 1272 C CA . GLU A 1 171 ? -23.849 0.194 35.061 1.00 28.72 171 GLU A CA 1
ATOM 1273 C C . GLU A 1 171 ? -23.492 1.658 34.792 1.00 32.33 171 GLU A C 1
ATOM 1274 O O . GLU A 1 171 ? -23.832 2.539 35.581 1.00 32.82 171 GLU A O 1
ATOM 1280 N N . HIS A 1 172 ? -22.810 1.911 33.684 1.00 29.38 172 HIS A N 1
ATOM 1281 C CA . HIS A 1 172 ? -22.384 3.251 33.350 1.00 27.28 172 HIS A CA 1
ATOM 1282 C C . HIS A 1 172 ? -23.195 3.748 32.163 1.00 29.92 172 HIS A C 1
ATOM 1283 O O . HIS A 1 172 ? -22.951 4.839 31.653 1.00 29.18 172 HIS A O 1
ATOM 1290 N N . LEU A 1 173 ? -24.163 2.944 31.714 1.00 28.35 173 LEU A N 1
ATOM 1291 C CA . LEU A 1 173 ? -24.951 3.283 30.528 1.00 29.98 173 LEU A CA 1
ATOM 1292 C C . LEU A 1 173 ? -25.755 4.555 30.735 1.00 31.95 173 LEU A C 1
ATOM 1293 O O . LEU A 1 173 ? -25.995 5.291 29.790 1.00 30.77 173 LEU A O 1
ATOM 1298 N N . ASP A 1 174 ? -26.155 4.814 31.976 1.00 32.26 174 ASP A N 1
ATOM 1299 C CA . ASP A 1 174 ? -26.780 6.082 32.341 1.00 34.34 174 ASP A CA 1
ATOM 1300 C C . ASP A 1 174 ? -25.910 7.279 31.941 1.00 33.94 174 ASP A C 1
ATOM 1301 O O . ASP A 1 174 ? -26.362 8.180 31.228 1.00 32.91 174 ASP A O 1
ATOM 1306 N N . ALA A 1 175 ? -24.652 7.264 32.373 1.00 31.71 175 ALA A N 1
ATOM 1307 C CA . ALA A 1 175 ? -23.726 8.343 32.067 1.00 32.07 175 ALA A CA 1
ATOM 1308 C C . ALA A 1 175 ? -23.432 8.410 30.577 1.00 31.19 175 ALA A C 1
ATOM 1309 O O . ALA A 1 175 ? -23.344 9.498 30.003 1.00 27.96 175 ALA A O 1
ATOM 1311 N N . ALA A 1 176 ? -23.263 7.245 29.956 1.00 28.45 176 ALA A N 1
ATOM 1312 C CA . ALA A 1 176 ? -22.901 7.193 28.546 1.00 29.08 176 ALA A CA 1
ATOM 1313 C C . ALA A 1 176 ? -23.982 7.825 27.677 1.00 30.47 176 ALA A C 1
ATOM 1314 O O . ALA A 1 176 ? -23.681 8.599 26.761 1.00 27.74 176 ALA A O 1
ATOM 1316 N N . VAL A 1 177 ? -25.240 7.521 27.979 1.00 27.93 177 VAL A N 1
ATOM 1317 C CA . VAL A 1 177 ? -26.342 8.033 27.175 1.00 29.80 177 VAL A CA 1
ATOM 1318 C C . VAL A 1 177 ? -26.432 9.545 27.306 1.00 31.20 177 VAL A C 1
ATOM 1319 O O . VAL A 1 177 ? -26.664 10.234 26.313 1.00 33.09 177 VAL A O 1
ATOM 1323 N N . GLU A 1 178 ? -26.208 10.065 28.513 1.00 28.37 178 GLU A N 1
ATOM 1324 C CA . GLU A 1 178 ? -26.208 11.512 28.717 1.00 31.65 178 GLU A CA 1
ATOM 1325 C C . GLU A 1 178 ? -25.125 12.184 27.881 1.00 32.86 178 GLU A C 1
ATOM 1326 O O . GLU A 1 178 ? -25.347 13.262 27.325 1.00 33.01 178 GLU A O 1
ATOM 1332 N N . CYS A 1 179 ? -23.953 11.554 27.815 1.00 32.23 179 CYS A N 1
ATOM 1333 C CA . CYS A 1 179 ? -22.862 12.045 26.980 1.00 28.72 179 CYS A CA 1
ATOM 1334 C C . CYS A 1 179 ? -23.255 12.089 25.507 1.00 30.29 179 CYS A C 1
ATOM 1335 O O . CYS A 1 179 ? -22.938 13.038 24.796 1.00 33.13 179 CYS A O 1
ATOM 1338 N N . LEU A 1 180 ? -23.965 11.067 25.050 1.00 31.53 180 LEU A N 1
ATOM 1339 C CA . LEU A 1 180 ? -24.317 10.986 23.644 1.00 30.45 180 LEU A CA 1
ATOM 1340 C C . LEU A 1 180 ? -25.459 11.930 23.307 1.00 33.22 180 LEU A C 1
ATOM 1341 O O . LEU A 1 180 ? -25.476 12.536 22.233 1.00 32.95 180 LEU A O 1
ATOM 1346 N N . LEU A 1 181 ? -26.408 12.069 24.229 1.00 31.56 181 LEU A N 1
ATOM 1347 C CA . LEU A 1 181 ? -27.541 12.970 24.017 1.00 34.34 181 LEU A CA 1
ATOM 1348 C C . LEU A 1 181 ? -27.068 14.417 23.980 1.00 34.93 181 LEU A C 1
ATOM 1349 O O . LEU A 1 181 ? -27.734 15.277 23.410 1.00 37.26 181 LEU A O 1
ATOM 1354 N N . ALA A 1 182 ? -25.914 14.673 24.590 1.00 34.69 182 ALA A N 1
ATOM 1355 C CA . ALA A 1 182 ? -25.297 15.990 24.598 1.00 34.29 182 ALA A CA 1
ATOM 1356 C C . ALA A 1 182 ? -24.628 16.340 23.261 1.00 36.92 182 ALA A C 1
ATOM 1357 O O . ALA A 1 182 ? -24.053 17.422 23.111 1.00 42.30 182 ALA A O 1
ATOM 1359 N N . GLY A 1 183 ? -24.692 15.427 22.298 1.00 35.50 183 GLY A N 1
ATOM 1360 C CA . GLY A 1 183 ? -24.189 15.691 20.959 1.00 36.20 183 GLY A CA 1
ATOM 1361 C C . GLY A 1 183 ? -22.688 15.537 20.801 1.00 39.80 183 GLY A C 1
ATOM 1362 O O . GLY A 1 183 ? -22.061 16.215 19.985 1.00 36.50 183 GLY A O 1
ATOM 1363 N N . THR A 1 184 ? -22.096 14.643 21.582 1.00 33.39 184 THR A N 1
ATOM 1364 C CA . THR A 1 184 ? -20.674 14.350 21.437 1.00 30.97 184 THR A CA 1
ATOM 1365 C C . THR A 1 184 ? -20.455 13.532 20.161 1.00 29.30 184 THR A C 1
ATOM 1366 O O . THR A 1 184 ? -21.407 13.116 19.512 1.00 29.74 184 THR A O 1
ATOM 1370 N N . THR A 1 185 ? -19.199 13.293 19.811 1.00 28.96 185 THR A N 1
ATOM 1371 C CA . THR A 1 185 ? -18.860 12.647 18.543 1.00 27.58 185 THR A CA 1
ATOM 1372 C C . THR A 1 185 ? -18.990 11.118 18.368 1.00 26.56 185 THR A C 1
ATOM 1373 O O . THR A 1 185 ? -18.991 10.672 17.228 1.00 28.11 185 THR A O 1
ATOM 1377 N N . PRO A 1 186 ? -19.056 10.305 19.453 1.00 26.59 186 PRO A N 1
ATOM 1378 C CA . PRO A 1 186 ? -19.095 8.864 19.140 1.00 23.36 186 PRO A CA 1
ATOM 1379 C C . PRO A 1 186 ? -20.217 8.415 18.184 1.00 27.59 186 PRO A C 1
ATOM 1380 O O . PRO A 1 186 ? -21.360 8.867 18.287 1.00 29.04 186 PRO A O 1
ATOM 1384 N N . GLU A 1 187 ? -19.866 7.523 17.261 1.00 26.74 187 GLU A N 1
ATOM 1385 C CA . GLU A 1 187 ? -20.776 7.033 16.230 1.00 28.01 187 GLU A CA 1
ATOM 1386 C C . GLU A 1 187 ? -21.404 5.695 16.600 1.00 30.49 187 GLU A C 1
ATOM 1387 O O . GLU A 1 187 ? -22.391 5.277 16.002 1.00 27.69 187 GLU A O 1
ATOM 1393 N N . ARG A 1 188 ? -20.801 5.005 17.564 1.00 25.98 188 ARG A N 1
ATOM 1394 C CA . ARG A 1 188 ? -21.319 3.736 18.039 1.00 26.68 188 ARG A CA 1
ATOM 1395 C C . ARG A 1 188 ? -21.143 3.700 19.548 1.00 27.94 188 ARG A C 1
ATOM 1396 O O . ARG A 1 188 ? -20.190 4.297 20.085 1.00 23.81 188 ARG A O 1
ATOM 1404 N N . LEU A 1 189 ? -22.079 3.029 20.214 1.00 24.80 189 LEU A N 1
ATOM 1405 C CA . LEU A 1 189 ? -22.016 2.782 21.650 1.00 25.71 189 LEU A CA 1
ATOM 1406 C C . LEU A 1 189 ? -21.962 1.270 21.809 1.00 25.62 189 LEU A C 1
ATOM 1407 O O . LEU A 1 189 ? -22.906 0.573 21.453 1.00 25.77 189 LEU A O 1
ATOM 1412 N N . VAL A 1 190 ? -20.838 0.767 22.306 1.00 22.58 190 VAL A N 1
ATOM 1413 C CA . VAL A 1 190 ? -20.656 -0.670 22.464 1.00 24.11 190 VAL A CA 1
ATOM 1414 C C . VAL A 1 190 ? -20.785 -1.051 23.925 1.00 22.44 190 VAL A C 1
ATOM 1415 O O . VAL A 1 190 ? -20.050 -0.548 24.762 1.00 22.68 190 VAL A O 1
ATOM 1419 N N . VAL A 1 191 ? -21.713 -1.935 24.241 1.00 23.13 191 VAL A N 1
ATOM 1420 C CA . VAL A 1 191 ? -21.917 -2.299 25.629 1.00 22.33 191 VAL A CA 1
ATOM 1421 C C . VAL A 1 191 ? -21.156 -3.592 25.907 1.00 22.47 191 VAL A C 1
ATOM 1422 O O . VAL A 1 191 ? -21.329 -4.570 25.191 1.00 22.52 191 VAL A O 1
ATOM 1426 N N . PHE A 1 192 ? -20.293 -3.579 26.922 1.00 21.90 192 PHE A N 1
ATOM 1427 C CA . PHE A 1 192 ? -19.516 -4.765 27.280 1.00 20.58 192 PHE A CA 1
ATOM 1428 C C . PHE A 1 192 ? -19.699 -5.127 28.759 1.00 22.78 192 PHE A C 1
ATOM 1429 O O . PHE A 1 192 ? -20.374 -4.407 29.483 1.00 20.26 192 PHE A O 1
ATOM 1437 N N . ASP A 1 193 ? -19.113 -6.240 29.197 1.00 21.23 193 ASP A N 1
ATOM 1438 C CA . ASP A 1 193 ? -19.429 -6.845 30.493 1.00 22.56 193 ASP A CA 1
ATOM 1439 C C . ASP A 1 193 ? -20.940 -7.053 30.593 1.00 23.81 193 ASP A C 1
ATOM 1440 O O . ASP A 1 193 ? -21.530 -6.819 31.636 1.00 23.75 193 ASP A O 1
ATOM 1445 N N . TYR A 1 194 ? -21.563 -7.442 29.493 1.00 24.77 194 TYR A N 1
ATOM 1446 C CA . TYR A 1 194 ? -23.021 -7.418 29.415 1.00 25.77 194 TYR A CA 1
ATOM 1447 C C . TYR A 1 194 ? -23.647 -8.809 29.399 1.00 27.50 194 TYR A C 1
ATOM 1448 O O . TYR A 1 194 ? -23.279 -9.660 28.591 1.00 28.93 194 TYR A O 1
ATOM 1457 N N . HIS A 1 195 ? -24.592 -9.029 30.308 1.00 27.07 195 HIS A N 1
ATOM 1458 C CA . HIS A 1 195 ? -25.327 -10.291 30.392 1.00 29.93 195 HIS A CA 1
ATOM 1459 C C . HIS A 1 195 ? -26.813 -9.998 30.246 1.00 30.42 195 HIS A C 1
ATOM 1460 O O . HIS A 1 195 ? -27.462 -9.583 31.202 1.00 29.02 195 HIS A O 1
ATOM 1467 N N . PRO A 1 196 ? -27.359 -10.205 29.044 1.00 31.90 196 PRO A N 1
ATOM 1468 C CA . PRO A 1 196 ? -28.736 -9.771 28.802 1.00 30.97 196 PRO A CA 1
ATOM 1469 C C . PRO A 1 196 ? -29.766 -10.553 29.628 1.00 31.46 196 PRO A C 1
ATOM 1470 O O . PRO A 1 196 ? -30.901 -10.112 29.742 1.00 31.14 196 PRO A O 1
ATOM 1474 N N . GLU A 1 197 ? -29.360 -11.681 30.201 1.00 32.63 197 GLU A N 1
ATOM 1475 C CA . GLU A 1 197 ? -30.245 -12.503 31.022 1.00 35.95 197 GLU A CA 1
ATOM 1476 C C . GLU A 1 197 ? -30.534 -11.833 32.373 1.00 34.53 197 GLU A C 1
ATOM 1477 O O . GLU A 1 197 ? -31.568 -12.075 32.989 1.00 29.47 197 GLU A O 1
ATOM 1483 N N . ASP A 1 198 ? -29.617 -10.977 32.820 1.00 30.21 198 ASP A N 1
ATOM 1484 C CA . ASP A 1 198 ? -29.842 -10.147 34.000 1.00 29.41 198 ASP A CA 1
ATOM 1485 C C . ASP A 1 198 ? -30.820 -9.021 33.678 1.00 30.78 198 ASP A C 1
ATOM 1486 O O . ASP A 1 198 ? -30.563 -8.206 32.796 1.00 29.55 198 ASP A O 1
ATOM 1491 N N . ASP A 1 199 ? -31.939 -8.965 34.394 1.00 30.75 199 ASP A N 1
ATOM 1492 C CA . ASP A 1 199 ? -32.995 -8.017 34.041 1.00 33.60 199 ASP A CA 1
ATOM 1493 C C . ASP A 1 199 ? -32.562 -6.563 34.201 1.00 31.35 199 ASP A C 1
ATOM 1494 O O . ASP A 1 199 ? -32.976 -5.709 33.419 1.00 30.45 199 ASP A O 1
ATOM 1499 N N . ASP A 1 200 ? -31.760 -6.279 35.222 1.00 29.90 200 ASP A N 1
ATOM 1500 C CA . ASP A 1 200 ? -31.269 -4.918 35.436 1.00 33.40 200 ASP A CA 1
ATOM 1501 C C . ASP A 1 200 ? -30.375 -4.468 34.282 1.00 28.90 200 ASP A C 1
ATOM 1502 O O . ASP A 1 200 ? -30.491 -3.350 33.799 1.00 27.72 200 ASP A O 1
ATOM 1507 N N . GLN A 1 201 ? -29.463 -5.331 33.863 1.00 28.83 201 GLN A N 1
ATOM 1508 C CA . GLN A 1 201 ? -28.562 -4.969 32.778 1.00 26.16 201 GLN A CA 1
ATOM 1509 C C . GLN A 1 201 ? -29.328 -4.853 31.467 1.00 27.82 201 GLN A C 1
ATOM 1510 O O . GLN A 1 201 ? -29.114 -3.928 30.698 1.00 25.06 201 GLN A O 1
ATOM 1516 N N . ARG A 1 202 ? -30.230 -5.789 31.209 1.00 27.88 202 ARG A N 1
ATOM 1517 C CA . ARG A 1 202 ? -31.023 -5.712 29.991 1.00 29.05 202 ARG A CA 1
ATOM 1518 C C . ARG A 1 202 ? -31.845 -4.426 29.960 1.00 30.35 202 ARG A C 1
ATOM 1519 O O . ARG A 1 202 ? -31.961 -3.795 28.921 1.00 28.44 202 ARG A O 1
ATOM 1527 N N . ALA A 1 203 ? -32.399 -4.029 31.101 1.00 25.95 203 ALA A N 1
ATOM 1528 C CA . ALA A 1 203 ? -33.222 -2.823 31.133 1.00 30.29 203 ALA A CA 1
ATOM 1529 C C . ALA A 1 203 ? -32.392 -1.576 30.821 1.00 32.36 203 ALA A C 1
ATOM 1530 O O . ALA A 1 203 ? -32.887 -0.643 30.184 1.00 29.85 203 ALA A O 1
ATOM 1532 N N . ALA A 1 204 ? -31.137 -1.561 31.273 1.00 28.87 204 ALA A N 1
ATOM 1533 C CA . ALA A 1 204 ? -30.254 -0.426 31.024 1.00 27.19 204 ALA A CA 1
ATOM 1534 C C . ALA A 1 204 ? -29.912 -0.363 29.547 1.00 26.38 204 ALA A C 1
ATOM 1535 O O . ALA A 1 204 ? -29.861 0.719 28.978 1.00 28.36 204 ALA A O 1
ATOM 1537 N N . PHE A 1 205 ? -29.681 -1.526 28.934 1.00 25.47 205 PHE A N 1
ATOM 1538 C CA . PHE A 1 205 ? -29.327 -1.595 27.515 1.00 28.90 205 PHE A CA 1
ATOM 1539 C C . PHE A 1 205 ? -30.516 -1.191 26.628 1.00 30.01 205 PHE A C 1
ATOM 1540 O O . PHE A 1 205 ? -30.363 -0.381 25.717 1.00 28.44 205 PHE A O 1
ATOM 1548 N N . GLU A 1 206 ? -31.696 -1.739 26.904 1.00 34.16 206 GLU A N 1
ATOM 1549 C CA . GLU A 1 206 ? -32.880 -1.377 26.127 1.00 35.17 206 GLU A CA 1
ATOM 1550 C C . GLU A 1 206 ? -33.171 0.109 26.260 1.00 32.12 206 GLU A C 1
ATOM 1551 O O . GLU A 1 206 ? -33.445 0.781 25.268 1.00 33.55 206 GLU A O 1
ATOM 1557 N N . SER A 1 207 ? -33.097 0.615 27.487 1.00 30.26 207 SER A N 1
ATOM 1558 C CA . SER A 1 207 ? -33.314 2.040 27.748 1.00 33.35 207 SER A CA 1
ATOM 1559 C C . SER A 1 207 ? -32.352 2.924 26.959 1.00 32.34 207 SER A C 1
ATOM 1560 O O . SER A 1 207 ? -32.780 3.894 26.336 1.00 31.98 207 SER A O 1
ATOM 1563 N N . ALA A 1 208 ? -31.058 2.601 26.995 1.00 28.90 208 ALA A N 1
ATOM 1564 C CA . ALA A 1 208 ? -30.085 3.281 26.136 1.00 30.79 208 ALA A CA 1
ATOM 1565 C C . ALA A 1 208 ? -30.538 3.289 24.670 1.00 31.63 208 ALA A C 1
ATOM 1566 O O . ALA A 1 208 ? -30.598 4.342 24.034 1.00 31.49 208 ALA A O 1
ATOM 1568 N N . ARG A 1 209 ? -30.849 2.111 24.137 1.00 31.53 209 ARG A N 1
ATOM 1569 C CA . ARG A 1 209 ? -31.290 2.004 22.745 1.00 35.84 209 ARG A CA 1
ATOM 1570 C C . ARG A 1 209 ? -32.488 2.903 22.471 1.00 34.70 209 ARG A C 1
ATOM 1571 O O . ARG A 1 209 ? -32.485 3.657 21.500 1.00 35.33 209 ARG A O 1
ATOM 1579 N N . ARG A 1 210 ? -33.501 2.806 23.335 1.00 35.92 210 ARG A N 1
ATOM 1580 C CA . ARG A 1 210 ? -34.739 3.577 23.205 1.00 38.70 210 ARG A CA 1
ATOM 1581 C C . ARG A 1 210 ? -34.507 5.074 23.229 1.00 36.40 210 ARG A C 1
ATOM 1582 O O . ARG A 1 210 ? -35.015 5.810 22.389 1.00 36.47 210 ARG A O 1
ATOM 1590 N N . ARG A 1 211 ? -33.758 5.529 24.222 1.00 34.36 211 ARG A N 1
ATOM 1591 C CA . ARG A 1 211 ? -33.583 6.958 24.427 1.00 35.47 211 ARG A CA 1
ATOM 1592 C C . ARG A 1 211 ? -32.818 7.615 23.288 1.00 35.69 211 ARG A C 1
ATOM 1593 O O . ARG A 1 211 ? -33.102 8.753 22.914 1.00 36.75 211 ARG A O 1
ATOM 1601 N N . LEU A 1 212 ? -31.851 6.903 22.725 1.00 32.62 212 LEU A N 1
ATOM 1602 C CA . LEU A 1 212 ? -31.081 7.463 21.626 1.00 33.55 212 LEU A CA 1
ATOM 1603 C C . LEU A 1 212 ? -31.924 7.509 20.357 1.00 36.43 212 LEU A C 1
ATOM 1604 O O . LEU A 1 212 ? -31.825 8.452 19.585 1.00 38.23 212 LEU A O 1
ATOM 1609 N N . ALA A 1 213 ? -32.767 6.498 20.163 1.00 35.46 213 ALA A N 1
ATOM 1610 C CA . ALA A 1 213 ? -33.634 6.434 18.993 1.00 38.99 213 ALA A CA 1
ATOM 1611 C C . ALA A 1 213 ? -34.651 7.560 19.051 1.00 43.62 213 ALA A C 1
ATOM 1612 O O . ALA A 1 213 ? -34.828 8.301 18.086 1.00 45.94 213 ALA A O 1
ATOM 1614 N N . ASP A 1 214 ? -35.303 7.684 20.204 1.00 41.60 214 ASP A N 1
ATOM 1615 C CA . ASP A 1 214 ? -36.302 8.723 20.442 1.00 42.28 214 ASP A CA 1
ATOM 1616 C C . ASP A 1 214 ? -35.753 10.122 20.226 1.00 43.42 214 ASP A C 1
ATOM 1617 O O . ASP A 1 214 ? -36.483 11.024 19.815 1.00 44.99 214 ASP A O 1
ATOM 1622 N N . ALA A 1 215 ? -34.472 10.312 20.521 1.00 40.32 215 ALA A N 1
ATOM 1623 C CA . ALA A 1 215 ? -33.854 11.616 20.341 1.00 41.17 215 ALA A CA 1
ATOM 1624 C C . ALA A 1 215 ? -33.386 11.804 18.897 1.00 41.89 215 ALA A C 1
ATOM 1625 O O . ALA A 1 215 ? -32.844 12.851 18.543 1.00 39.68 215 ALA A O 1
ATOM 1627 N N . GLY A 1 216 ? -33.598 10.784 18.071 1.00 42.50 216 GLY A N 1
ATOM 1628 C CA . GLY A 1 216 ? -33.200 10.845 16.676 1.00 42.70 216 GLY A CA 1
ATOM 1629 C C . GLY A 1 216 ? -31.696 10.771 16.505 1.00 42.22 216 GLY A C 1
ATOM 1630 O O . GLY A 1 216 ? -31.139 11.267 15.526 1.00 41.19 216 GLY A O 1
ATOM 1631 N N . SER A 1 217 ? -31.032 10.148 17.471 1.00 39.83 217 SER A N 1
ATOM 1632 C CA . SER A 1 217 ? -29.603 9.908 17.365 1.00 38.28 217 SER A CA 1
ATOM 1633 C C . SER A 1 217 ? -29.318 8.849 16.302 1.00 34.83 217 SER A C 1
ATOM 1634 O O . SER A 1 217 ? -30.069 7.886 16.146 1.00 38.14 217 SER A O 1
ATOM 1637 N N . LEU A 1 218 ? -28.231 9.041 15.564 1.00 34.51 218 LEU A N 1
ATOM 1638 C CA . LEU A 1 218 ? -27.790 8.055 14.585 1.00 38.47 218 LEU A CA 1
ATOM 1639 C C . LEU A 1 218 ? -26.756 7.097 15.191 1.00 32.81 218 LEU A C 1
ATOM 1640 O O . LEU A 1 218 ? -26.132 6.314 14.476 1.00 33.58 218 LEU A O 1
ATOM 1645 N N . VAL A 1 219 ? -26.575 7.155 16.505 1.00 35.11 219 VAL A N 1
ATOM 1646 C CA . VAL A 1 219 ? -25.628 6.252 17.156 1.00 32.20 219 VAL A CA 1
ATOM 1647 C C . VAL A 1 219 ? -26.117 4.817 17.047 1.00 31.19 219 VAL A C 1
ATOM 1648 O O . VAL A 1 219 ? -27.291 4.531 17.269 1.00 31.52 219 VAL A O 1
ATOM 1652 N N . ILE A 1 220 ? -25.217 3.914 16.666 1.00 30.54 220 ILE A N 1
ATOM 1653 C CA . ILE A 1 220 ? -25.525 2.492 16.681 1.00 32.26 220 ILE A CA 1
ATOM 1654 C C . ILE A 1 220 ? -25.225 1.946 18.066 1.00 32.42 220 ILE A C 1
ATOM 1655 O O . ILE A 1 220 ? -24.074 2.000 18.505 1.00 30.37 220 ILE A O 1
ATOM 1660 N N . VAL A 1 221 ? -26.245 1.445 18.754 1.00 29.20 221 VAL A N 1
ATOM 1661 C CA . VAL A 1 221 ? -26.048 0.779 20.044 1.00 28.56 221 VAL A CA 1
ATOM 1662 C C . VAL A 1 221 ? -25.956 -0.714 19.799 1.00 31.91 221 VAL A C 1
ATOM 1663 O O . VAL A 1 221 ? -26.815 -1.292 19.137 1.00 33.71 221 VAL A O 1
ATOM 1667 N N . GLU A 1 222 ? -24.921 -1.347 20.336 1.00 31.08 222 GLU A N 1
ATOM 1668 C CA . GLU A 1 222 ? -24.705 -2.760 20.081 1.00 29.97 222 GLU A CA 1
ATOM 1669 C C . GLU A 1 222 ? -23.894 -3.382 21.215 1.00 28.66 222 GLU A C 1
ATOM 1670 O O . GLU A 1 222 ? -23.281 -2.674 22.004 1.00 27.46 222 GLU A O 1
ATOM 1676 N N . THR A 1 223 ? -23.921 -4.706 21.293 1.00 27.97 223 THR A N 1
ATOM 1677 C CA . THR A 1 223 ? -23.153 -5.434 22.287 1.00 26.81 223 THR A CA 1
ATOM 1678 C C . THR A 1 223 ? -21.789 -5.788 21.742 1.00 26.69 223 THR A C 1
ATOM 1679 O O . THR A 1 223 ? -21.605 -5.893 20.524 1.00 21.86 223 THR A O 1
ATOM 1683 N N . LEU A 1 224 ? -20.830 -5.981 22.640 1.00 25.10 224 LEU A N 1
ATOM 1684 C CA . LEU A 1 224 ? -19.506 -6.425 22.226 1.00 24.96 224 LEU A CA 1
ATOM 1685 C C . LEU A 1 224 ? -19.573 -7.804 21.575 1.00 27.53 224 LEU A C 1
ATOM 1686 O O . LEU A 1 224 ? -18.823 -8.090 20.642 1.00 23.75 224 LEU A O 1
ATOM 1691 N N . ASP A 1 225 ? -20.463 -8.660 22.068 1.00 27.07 225 ASP A N 1
ATOM 1692 C CA . ASP A 1 225 ? -20.642 -9.976 21.457 1.00 31.12 225 ASP A CA 1
ATOM 1693 C C . ASP A 1 225 ? -21.044 -9.833 19.978 1.00 28.55 225 ASP A C 1
ATOM 1694 O O . ASP A 1 225 ? -20.524 -10.544 19.123 1.00 27.84 225 ASP A O 1
ATOM 1699 N N . ALA A 1 226 ? -21.955 -8.904 19.681 1.00 29.39 226 ALA A N 1
ATOM 1700 C CA . ALA A 1 226 ? -22.375 -8.647 18.293 1.00 29.54 226 ALA A CA 1
ATOM 1701 C C . ALA A 1 226 ? -21.248 -8.089 17.415 1.00 30.40 226 ALA A C 1
ATOM 1702 O O . ALA A 1 226 ? -21.134 -8.439 16.237 1.00 28.07 226 ALA A O 1
ATOM 1704 N N . VAL A 1 227 ? -20.422 -7.209 17.973 1.00 26.42 227 VAL A N 1
ATOM 1705 C CA . VAL A 1 227 ? -19.252 -6.730 17.242 1.00 27.62 227 VAL A CA 1
ATOM 1706 C C . VAL A 1 227 ? -18.338 -7.903 16.865 1.00 25.16 227 VAL A C 1
ATOM 1707 O O . VAL A 1 227 ? -17.838 -7.969 15.748 1.00 26.38 227 VAL A O 1
ATOM 1711 N N . ARG A 1 228 ? -18.129 -8.831 17.792 1.00 23.38 228 ARG A N 1
ATOM 1712 C CA . ARG A 1 228 ? -17.231 -9.946 17.522 1.00 26.07 228 ARG A CA 1
ATOM 1713 C C . ARG A 1 228 ? -17.812 -10.919 16.505 1.00 29.53 228 ARG A C 1
ATOM 1714 O O . ARG A 1 228 ? -17.079 -11.523 15.719 1.00 29.70 228 ARG A O 1
ATOM 1722 N N . ALA A 1 229 ? -19.127 -11.077 16.537 1.00 29.77 229 ALA A N 1
ATOM 1723 C CA . ALA A 1 229 ? -19.806 -11.902 15.551 1.00 33.08 229 ALA A CA 1
ATOM 1724 C C . ALA A 1 229 ? -19.615 -11.320 14.150 1.00 33.10 229 ALA A C 1
ATOM 1725 O O . ALA A 1 229 ? -19.413 -12.066 13.196 1.00 36.60 229 ALA A O 1
ATOM 1727 N N . ARG A 1 230 ? -19.665 -9.992 14.031 1.00 30.42 230 ARG A N 1
ATOM 1728 C CA . ARG A 1 230 ? -19.390 -9.315 12.763 1.00 29.75 230 ARG A CA 1
ATOM 1729 C C . ARG A 1 230 ? -17.966 -9.565 12.304 1.00 34.84 230 ARG A C 1
ATOM 1730 O O . ARG A 1 230 ? -17.735 -9.948 11.160 1.00 32.97 230 ARG A O 1
ATOM 1738 N N . GLY A 1 231 ? -17.012 -9.324 13.208 1.00 28.76 231 GLY A N 1
ATOM 1739 C CA . GLY A 1 231 ? -15.606 -9.453 12.892 1.00 31.41 231 GLY A CA 1
ATOM 1740 C C . GLY A 1 231 ? -15.242 -10.878 12.553 1.00 30.90 231 GLY A C 1
ATOM 1741 O O . GLY A 1 231 ? -14.348 -11.122 11.752 1.00 32.61 231 GLY A O 1
ATOM 1742 N N . ARG A 1 232 ? -15.947 -11.826 13.157 1.00 31.24 232 ARG A N 1
ATOM 1743 C CA . ARG A 1 232 ? -15.674 -13.235 12.913 1.00 36.16 232 ARG A CA 1
ATOM 1744 C C . ARG A 1 232 ? -15.914 -13.598 11.436 1.00 37.40 232 ARG A C 1
ATOM 1745 O O . ARG A 1 232 ? -15.307 -14.533 10.915 1.00 41.87 232 ARG A O 1
ATOM 1753 N N . ASP A 1 233 ? -16.765 -12.836 10.754 1.00 35.63 233 ASP A N 1
ATOM 1754 C CA . ASP A 1 233 ? -17.029 -13.063 9.332 1.00 38.42 233 ASP A CA 1
ATOM 1755 C C . ASP A 1 233 ? -16.369 -12.035 8.408 1.00 40.12 233 ASP A C 1
ATOM 1756 O O . ASP A 1 233 ? -16.831 -11.803 7.285 1.00 39.12 233 ASP A O 1
ATO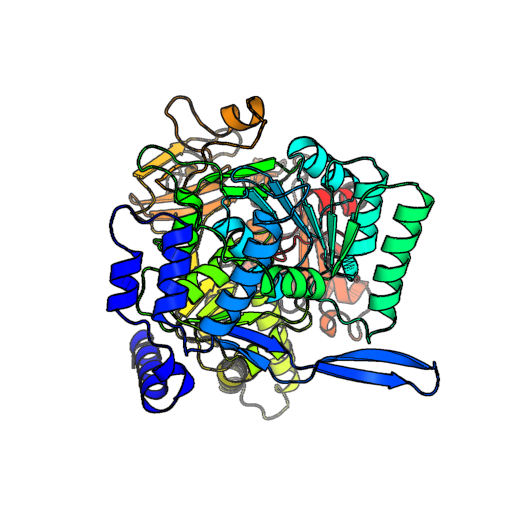M 1761 N N . LEU A 1 234 ? -15.290 -11.414 8.873 1.00 35.39 234 LEU A N 1
ATOM 1762 C CA . LEU A 1 234 ? -14.570 -10.442 8.061 1.00 31.78 234 LEU A CA 1
ATOM 1763 C C . LEU A 1 234 ? -13.116 -10.884 7.924 1.00 34.09 234 LEU A C 1
ATOM 1764 O O . LEU A 1 234 ? -12.681 -11.767 8.649 1.00 32.95 234 LEU A O 1
ATOM 1769 N N . PRO A 1 235 ? -12.360 -10.279 6.990 1.00 34.36 235 PRO A N 1
ATOM 1770 C CA . PRO A 1 235 ? -10.944 -10.656 6.901 1.00 32.93 235 PRO A CA 1
ATOM 1771 C C . PRO A 1 235 ? -10.178 -10.226 8.157 1.00 34.34 235 PRO A C 1
ATOM 1772 O O . PRO A 1 235 ? -10.673 -9.376 8.902 1.00 33.53 235 PRO A O 1
ATOM 1776 N N . ALA A 1 236 ? -9.009 -10.810 8.390 1.00 30.65 236 ALA A N 1
ATOM 1777 C CA . ALA A 1 236 ? -8.154 -10.383 9.492 1.00 29.91 236 ALA A CA 1
ATOM 1778 C C . ALA A 1 236 ? -7.745 -8.934 9.303 1.00 32.25 236 ALA A C 1
ATOM 1779 O O . ALA A 1 236 ? -7.571 -8.475 8.169 1.00 29.37 236 ALA A O 1
ATOM 1781 N N . ALA A 1 237 ? -7.564 -8.220 10.411 1.00 26.85 237 ALA A N 1
ATOM 1782 C CA . ALA A 1 237 ? -7.139 -6.829 10.357 1.00 27.70 237 ALA A CA 1
ATOM 1783 C C . ALA A 1 237 ? -5.622 -6.755 10.347 1.00 27.39 237 ALA A C 1
ATOM 1784 O O . ALA A 1 237 ? -4.956 -7.615 10.914 1.00 24.58 237 ALA A O 1
ATOM 1786 N N . PRO A 1 238 ? -5.070 -5.719 9.708 1.00 27.86 238 PRO A N 1
ATOM 1787 C CA . PRO A 1 238 ? -3.628 -5.492 9.782 1.00 26.90 238 PRO A CA 1
ATOM 1788 C C . PRO A 1 238 ? -3.220 -5.098 11.202 1.00 26.46 238 PRO A C 1
ATOM 1789 O O . PRO A 1 238 ? -4.019 -4.503 11.925 1.00 22.31 238 PRO A O 1
ATOM 1793 N N . LEU A 1 239 ? -1.982 -5.393 11.573 1.00 26.27 239 LEU A N 1
ATOM 1794 C CA . LEU A 1 239 ? -1.452 -4.998 12.877 1.00 24.04 239 LEU A CA 1
ATOM 1795 C C . LEU A 1 239 ? -0.758 -3.653 12.742 1.00 26.98 239 LEU A C 1
ATOM 1796 O O . LEU A 1 239 ? 0.134 -3.493 11.920 1.00 26.18 239 LEU A O 1
ATOM 1801 N N . PHE A 1 240 ? -1.163 -2.666 13.526 1.00 23.68 240 PHE A N 1
ATOM 1802 C CA . PHE A 1 240 ? -0.583 -1.335 13.354 1.00 23.79 240 PHE A CA 1
ATOM 1803 C C . PHE A 1 240 ? 0.848 -1.276 13.889 1.00 27.37 240 PHE A C 1
ATOM 1804 O O . PHE A 1 240 ? 1.100 -1.522 15.066 1.00 25.35 240 PHE A O 1
ATOM 1812 N N . VAL A 1 241 ? 1.795 -0.960 13.011 1.00 24.43 241 VAL A N 1
ATOM 1813 C CA . VAL A 1 241 ? 3.188 -0.819 13.419 1.00 24.54 241 VAL A CA 1
ATOM 1814 C C . VAL A 1 241 ? 3.730 0.522 12.925 1.00 27.79 241 VAL A C 1
ATOM 1815 O O . VAL A 1 241 ? 3.946 0.706 11.729 1.00 31.07 241 VAL A O 1
ATOM 1819 N N . PRO A 1 242 ? 3.935 1.477 13.837 1.00 29.52 242 PRO A N 1
ATOM 1820 C CA . PRO A 1 242 ? 4.448 2.765 13.356 1.00 30.52 242 PRO A CA 1
ATOM 1821 C C . PRO A 1 242 ? 5.853 2.641 12.771 1.00 34.35 242 PRO A C 1
ATOM 1822 O O . PRO A 1 242 ? 6.595 1.740 13.144 1.00 32.72 242 PRO A O 1
ATOM 1826 N N . ASP A 1 243 ? 6.215 3.542 11.866 1.00 38.37 243 ASP A N 1
ATOM 1827 C CA . ASP A 1 243 ? 7.566 3.540 11.343 1.00 42.10 243 ASP A CA 1
ATOM 1828 C C . ASP A 1 243 ? 8.533 3.905 12.462 1.00 39.92 243 ASP A C 1
ATOM 1829 O O . ASP A 1 243 ? 8.153 4.591 13.415 1.00 35.75 243 ASP A O 1
ATOM 1834 N N . THR A 1 244 ? 9.775 3.440 12.334 1.00 41.63 244 THR A N 1
ATOM 1835 C CA . THR A 1 244 ? 10.810 3.589 13.358 1.00 41.97 244 THR A CA 1
ATOM 1836 C C . THR A 1 244 ? 11.036 5.014 13.868 1.00 42.29 244 THR A C 1
ATOM 1837 O O . THR A 1 244 ? 11.446 5.205 15.013 1.00 45.98 244 THR A O 1
ATOM 1841 N N . ASP A 1 245 ? 10.782 6.013 13.028 1.00 41.97 245 ASP A N 1
ATOM 1842 C CA . ASP A 1 245 ? 11.014 7.396 13.433 1.00 41.89 245 ASP A CA 1
ATOM 1843 C C . ASP A 1 245 ? 9.777 8.061 14.022 1.00 39.90 245 ASP A C 1
ATOM 1844 O O . ASP A 1 245 ? 9.836 9.211 14.455 1.00 38.12 245 ASP A O 1
ATOM 1849 N N . ASP A 1 246 ? 8.660 7.342 14.045 1.00 37.26 246 ASP A N 1
ATOM 1850 C CA . ASP A 1 246 ? 7.421 7.908 14.566 1.00 33.36 246 ASP A CA 1
ATOM 1851 C C . ASP A 1 246 ? 7.074 7.323 15.920 1.00 32.62 246 ASP A C 1
ATOM 1852 O O . ASP A 1 246 ? 7.314 6.153 16.166 1.00 32.22 246 ASP A O 1
ATOM 1857 N N . ASP A 1 247 ? 6.498 8.144 16.792 1.00 29.44 247 ASP A N 1
ATOM 1858 C CA . ASP A 1 247 ? 6.015 7.665 18.078 1.00 30.06 247 ASP A CA 1
ATOM 1859 C C . ASP A 1 247 ? 4.628 8.244 18.368 1.00 27.25 247 ASP A C 1
ATOM 1860 O O . ASP A 1 247 ? 4.462 9.082 19.256 1.00 30.34 247 ASP A O 1
ATOM 1865 N N . PRO A 1 248 ? 3.615 7.790 17.622 1.00 26.80 248 PRO A N 1
ATOM 1866 C CA . PRO A 1 248 ? 2.306 8.431 17.760 1.00 24.57 248 PRO A CA 1
ATOM 1867 C C . PRO A 1 248 ? 1.649 8.146 19.106 1.00 26.23 248 PRO A C 1
ATOM 1868 O O . PRO A 1 248 ? 1.983 7.177 19.786 1.00 26.08 248 PRO A O 1
ATOM 1872 N N . LEU A 1 249 ? 0.716 9.010 19.470 1.00 24.86 249 LEU A N 1
ATOM 1873 C CA . LEU A 1 249 ? -0.096 8.857 20.668 1.00 23.82 249 LEU A CA 1
ATOM 1874 C C . LEU A 1 249 ? -0.815 7.509 20.690 1.00 25.03 249 LEU A C 1
ATOM 1875 O O . LEU A 1 249 ? -1.370 7.085 19.672 1.00 24.76 249 LEU A O 1
ATOM 1880 N N . ALA A 1 250 ? -0.812 6.829 21.836 1.00 22.30 250 ALA A N 1
ATOM 1881 C CA . ALA A 1 250 ? -1.497 5.537 21.925 1.00 25.48 250 ALA A CA 1
ATOM 1882 C C . ALA A 1 250 ? -2.544 5.498 23.035 1.00 23.37 250 ALA A C 1
ATOM 1883 O O . ALA A 1 250 ? -3.438 4.658 23.037 1.00 21.25 250 ALA A O 1
ATOM 1885 N N . LEU A 1 251 ? -2.435 6.422 23.976 1.00 21.40 251 LEU A N 1
ATOM 1886 C CA . LEU A 1 251 ? -3.222 6.341 25.191 1.00 21.34 251 LEU A CA 1
ATOM 1887 C C . LEU A 1 251 ? -3.254 7.705 25.863 1.00 21.70 251 LEU A C 1
ATOM 1888 O O . LEU A 1 251 ? -2.233 8.387 25.925 1.00 21.65 251 LEU A O 1
ATOM 1893 N N . LEU A 1 252 ? -4.431 8.106 26.337 1.00 21.93 252 LEU A N 1
ATOM 1894 C CA . LEU A 1 252 ? -4.567 9.256 27.224 1.00 22.07 252 LEU A CA 1
ATOM 1895 C C . LEU A 1 252 ? -5.008 8.790 28.601 1.00 24.61 252 LEU A C 1
ATOM 1896 O O . LEU A 1 252 ? -6.045 8.163 28.740 1.00 24.14 252 LEU A O 1
ATOM 1901 N N . ILE A 1 253 ? -4.237 9.108 29.621 1.00 25.44 253 ILE A N 1
ATOM 1902 C CA . ILE A 1 253 ? -4.660 8.814 30.981 1.00 24.50 253 ILE A CA 1
ATOM 1903 C C . ILE A 1 253 ? -5.047 10.094 31.695 1.00 26.99 253 ILE A C 1
ATOM 1904 O O . ILE A 1 253 ? -4.200 10.950 31.946 1.00 26.91 253 ILE A O 1
ATOM 1909 N N . TYR A 1 254 ? -6.329 10.240 32.002 1.00 26.06 254 TYR A N 1
ATOM 1910 C CA . TYR A 1 254 ? -6.784 11.459 32.642 1.00 29.16 254 TYR A CA 1
ATOM 1911 C C . TYR A 1 254 ? -6.496 11.387 34.136 1.00 35.31 254 TYR A C 1
ATOM 1912 O O . TYR A 1 254 ? -6.618 10.339 34.770 1.00 33.22 254 TYR A O 1
ATOM 1921 N N . THR A 1 255 ? -6.032 12.511 34.665 1.00 39.77 255 THR A N 1
ATOM 1922 C CA . THR A 1 255 ? -5.516 12.597 36.022 1.00 41.11 255 THR A CA 1
ATOM 1923 C C . THR A 1 255 ? -5.837 14.010 36.508 1.00 43.67 255 THR A C 1
ATOM 1924 O O . THR A 1 255 ? -5.807 14.967 35.724 1.00 36.56 255 THR A O 1
ATOM 1928 N N . SER A 1 256 ? -6.173 14.142 37.788 1.00 46.29 256 SER A N 1
ATOM 1929 C CA . SER A 1 256 ? -6.707 15.401 38.296 1.00 49.86 256 SER A CA 1
ATOM 1930 C C . SER A 1 256 ? -5.766 16.175 39.230 1.00 53.83 256 SER A C 1
ATOM 1931 O O . SER A 1 256 ? -5.793 17.409 39.258 1.00 59.27 256 SER A O 1
ATOM 1934 N N . GLY A 1 257 ? -4.938 15.459 39.988 1.00 56.40 257 GLY A N 1
ATOM 1935 C CA . GLY A 1 257 ? -4.119 16.090 41.015 1.00 60.34 257 GLY A CA 1
ATOM 1936 C C . GLY A 1 257 ? -4.999 16.533 42.175 1.00 63.31 257 GLY A C 1
ATOM 1937 O O . GLY A 1 257 ? -5.943 15.826 42.544 1.00 65.40 257 GLY A O 1
ATOM 1938 N N . SER A 1 258 ? -4.710 17.693 42.758 1.00 62.54 258 SER A N 1
ATOM 1939 C CA . SER A 1 258 ? -5.614 18.238 43.763 1.00 58.53 258 SER A CA 1
ATOM 1940 C C . SER A 1 258 ? -6.868 18.722 43.043 1.00 62.42 258 SER A C 1
ATOM 1941 O O . SER A 1 258 ? -7.770 17.918 42.776 1.00 61.02 258 SER A O 1
ATOM 1944 N N . THR A 1 259 ? -6.908 20.023 42.730 1.00 59.50 259 THR A N 1
ATOM 1945 C CA . THR A 1 259 ? -7.958 20.646 41.906 1.00 58.79 259 THR A CA 1
ATOM 1946 C C . THR A 1 259 ? -8.653 19.710 40.910 1.00 61.49 259 THR A C 1
ATOM 1947 O O . THR A 1 259 ? -8.002 18.851 40.307 1.00 64.28 259 THR A O 1
ATOM 1951 N N . GLY A 1 260 ? -9.968 19.882 40.754 1.00 61.32 260 GLY A N 1
ATOM 1952 C CA . GLY A 1 260 ? -10.779 19.033 39.888 1.00 58.72 260 GLY A CA 1
ATOM 1953 C C . GLY A 1 260 ? -10.136 18.740 38.543 1.00 59.99 260 GLY A C 1
ATOM 1954 O O . GLY A 1 260 ? -9.438 17.738 38.404 1.00 63.70 260 GLY A O 1
ATOM 1955 N N . THR A 1 261 ? -10.406 19.596 37.561 1.00 58.93 261 THR A N 1
ATOM 1956 C CA . THR A 1 261 ? -9.644 19.698 36.312 1.00 53.72 261 THR A CA 1
ATOM 1957 C C . THR A 1 261 ? -8.877 18.447 35.845 1.00 51.44 261 THR A C 1
ATOM 1958 O O . THR A 1 261 ? -7.655 18.379 35.981 1.00 47.47 261 THR A O 1
ATOM 1962 N N . PRO A 1 262 ? -9.591 17.441 35.315 1.00 49.02 262 PRO A N 1
ATOM 1963 C CA . PRO A 1 262 ? -8.866 16.328 34.689 1.00 43.96 262 PRO A CA 1
ATOM 1964 C C . PRO A 1 262 ? -8.034 16.783 33.485 1.00 40.56 262 PRO A C 1
ATOM 1965 O O . PRO A 1 262 ? -8.483 17.592 32.673 1.00 39.57 262 PRO A O 1
ATOM 1969 N N . LYS A 1 263 ? -6.828 16.248 33.383 1.00 36.91 263 LYS A N 1
ATOM 1970 C CA . LYS A 1 263 ? -5.946 16.516 32.258 1.00 36.26 263 LYS A CA 1
ATOM 1971 C C . LYS A 1 263 ? -5.486 15.197 31.658 1.00 29.38 263 LYS A C 1
ATOM 1972 O O . LYS A 1 263 ? -5.201 14.263 32.399 1.00 31.88 263 LYS A O 1
ATOM 1978 N N . GLY A 1 264 ? -5.411 15.127 30.331 1.00 30.10 264 GLY A N 1
ATOM 1979 C CA . GLY A 1 264 ? -5.062 13.899 29.633 1.00 28.98 264 GLY A CA 1
ATOM 1980 C C . GLY A 1 264 ? -3.571 13.711 29.424 1.00 27.31 264 GLY A C 1
ATOM 1981 O O . GLY A 1 264 ? -2.997 14.258 28.481 1.00 25.16 264 GLY A O 1
ATOM 1982 N N . ALA A 1 265 ? -2.943 12.948 30.314 1.00 21.63 265 ALA A N 1
ATOM 1983 C CA . ALA A 1 265 ? -1.528 12.607 30.187 1.00 25.31 265 ALA A CA 1
ATOM 1984 C C . ALA A 1 265 ? -1.280 11.765 28.927 1.00 25.73 265 ALA A C 1
ATOM 1985 O O . ALA A 1 265 ? -1.885 10.706 28.728 1.00 25.10 265 ALA A O 1
ATOM 1987 N N . MET A 1 266 ? -0.400 12.266 28.068 1.00 24.93 266 MET A N 1
ATOM 1988 C CA . MET A 1 266 ? -0.138 11.664 26.765 1.00 23.35 266 MET A CA 1
ATOM 1989 C C . MET A 1 266 ? 0.849 10.524 26.854 1.00 23.48 266 MET A C 1
ATOM 1990 O O . MET A 1 266 ? 2.012 10.708 27.218 1.00 26.40 266 MET A O 1
ATOM 1995 N N . TYR A 1 267 ? 0.364 9.337 26.503 1.00 24.78 267 TYR A N 1
ATOM 1996 C CA . TYR A 1 267 ? 1.186 8.149 26.448 1.00 23.96 267 TYR A CA 1
ATOM 1997 C C . TYR A 1 267 ? 1.364 7.766 24.995 1.00 23.79 267 TYR A C 1
ATOM 1998 O O . TYR A 1 267 ? 0.422 7.333 24.347 1.00 23.30 267 TYR A O 1
ATOM 2007 N N . THR A 1 268 ? 2.571 7.956 24.488 1.00 22.89 268 THR A N 1
ATOM 2008 C CA . THR A 1 268 ? 2.888 7.559 23.123 1.00 23.53 268 THR A CA 1
ATOM 2009 C C . THR A 1 268 ? 3.038 6.061 23.030 1.00 24.84 268 THR A C 1
ATOM 2010 O O . THR A 1 268 ? 3.043 5.359 24.049 1.00 22.42 268 THR A O 1
ATOM 2014 N N . ASN A 1 269 ? 3.212 5.594 21.795 1.00 24.42 269 ASN A N 1
ATOM 2015 C CA . ASN A 1 269 ? 3.419 4.187 21.496 1.00 24.30 269 ASN A CA 1
ATOM 2016 C C . ASN A 1 269 ? 4.548 3.607 22.347 1.00 26.77 269 ASN A C 1
ATOM 2017 O O . ASN A 1 269 ? 4.407 2.537 22.935 1.00 25.56 269 ASN A O 1
ATOM 2022 N N . ARG A 1 270 ? 5.660 4.329 22.439 1.00 26.92 270 ARG A N 1
ATOM 2023 C CA . ARG A 1 270 ? 6.804 3.846 23.223 1.00 30.02 270 ARG A CA 1
ATOM 2024 C C . ARG A 1 270 ? 6.521 3.856 24.728 1.00 27.12 270 ARG A C 1
ATOM 2025 O O . ARG A 1 270 ? 6.850 2.888 25.435 1.00 25.99 270 ARG A O 1
ATOM 2033 N N . LEU A 1 271 ? 5.897 4.917 25.227 1.00 25.43 271 LEU A N 1
ATOM 2034 C CA . LEU A 1 271 ? 5.565 4.952 26.649 1.00 27.12 271 LEU A CA 1
ATOM 2035 C C . LEU A 1 271 ? 4.575 3.848 27.048 1.00 27.08 271 LEU A C 1
ATOM 2036 O O . LEU A 1 271 ? 4.718 3.212 28.099 1.00 27.59 271 LEU A O 1
ATOM 2041 N N . ALA A 1 272 ? 3.559 3.631 26.220 1.00 23.99 272 ALA A N 1
ATOM 2042 C CA . ALA A 1 272 ? 2.602 2.567 26.476 1.00 24.76 272 ALA A CA 1
ATOM 2043 C C . ALA A 1 272 ? 3.290 1.194 26.500 1.00 25.65 272 ALA A C 1
ATOM 2044 O O . ALA A 1 272 ? 2.940 0.325 27.302 1.00 26.32 272 ALA A O 1
ATOM 2046 N N . ALA A 1 273 ? 4.292 1.011 25.651 1.00 25.24 273 ALA A N 1
ATOM 2047 C CA . ALA A 1 273 ? 4.997 -0.263 25.572 1.00 28.06 273 ALA A CA 1
ATOM 2048 C C . ALA A 1 273 ? 5.783 -0.561 26.850 1.00 28.81 273 ALA A C 1
ATOM 2049 O O . ALA A 1 273 ? 5.981 -1.720 27.207 1.00 30.26 273 ALA A O 1
ATOM 2051 N N . THR A 1 274 ? 6.223 0.473 27.550 1.00 28.82 274 THR A N 1
ATOM 2052 C CA . THR A 1 274 ? 6.956 0.254 28.797 1.00 31.53 274 THR A CA 1
ATOM 2053 C C . THR A 1 274 ? 6.071 -0.422 29.855 1.00 33.27 274 THR A C 1
ATOM 2054 O O . THR A 1 274 ? 6.589 -1.063 30.764 1.00 35.53 274 THR A O 1
ATOM 2058 N N . MET A 1 275 ? 4.747 -0.294 29.732 1.00 30.94 275 MET A N 1
ATOM 2059 C CA . MET A 1 275 ? 3.821 -0.974 30.643 1.00 30.82 275 MET A CA 1
ATOM 2060 C C . MET A 1 275 ? 3.986 -2.494 30.509 1.00 33.43 275 MET A C 1
ATOM 2061 O O . MET A 1 275 ? 3.716 -3.246 31.448 1.00 35.75 275 MET A O 1
ATOM 2066 N N . TRP A 1 276 ? 4.442 -2.938 29.340 1.00 31.79 276 TRP A N 1
ATOM 2067 C CA . TRP A 1 276 ? 4.700 -4.345 29.078 1.00 31.87 276 TRP A CA 1
ATOM 2068 C C . TRP A 1 276 ? 6.121 -4.740 29.434 1.00 37.78 276 TRP A C 1
ATOM 2069 O O . TRP A 1 276 ? 6.328 -5.647 30.221 1.00 40.33 276 TRP A O 1
ATOM 2080 N N . GLN A 1 277 ? 7.094 -4.057 28.840 1.00 37.16 277 GLN A N 1
ATOM 2081 C CA . GLN A 1 277 ? 8.480 -4.523 28.827 1.00 42.55 277 GLN A CA 1
ATOM 2082 C C . GLN A 1 277 ? 9.381 -3.724 29.770 1.00 43.49 277 GLN A C 1
ATOM 2083 O O . GLN A 1 277 ? 10.606 -3.845 29.727 1.00 46.49 277 GLN A O 1
ATOM 2089 N N . GLY A 1 278 ? 8.774 -2.925 30.633 1.00 42.83 278 GLY A N 1
ATOM 2090 C CA . GLY A 1 278 ? 9.523 -1.975 31.422 1.00 47.64 278 GLY A CA 1
ATOM 2091 C C . GLY A 1 278 ? 10.357 -2.421 32.605 1.00 48.03 278 GLY A C 1
ATOM 2092 O O . GLY A 1 278 ? 10.527 -3.599 32.901 1.00 48.73 278 GLY A O 1
ATOM 2093 N N . ASN A 1 279 ? 10.839 -1.407 33.316 1.00 48.51 279 ASN A N 1
ATOM 2094 C CA . ASN A 1 279 ? 11.774 -1.563 34.440 1.00 50.83 279 ASN A CA 1
ATOM 2095 C C . ASN A 1 279 ? 11.096 -2.078 35.712 1.00 50.42 279 ASN A C 1
ATOM 2096 O O . ASN A 1 279 ? 11.648 -2.958 36.386 1.00 55.17 279 ASN A O 1
ATOM 2101 N N . SER A 1 280 ? 9.916 -1.520 36.032 1.00 46.59 280 SER A N 1
ATOM 2102 C CA . SER A 1 280 ? 9.201 -1.714 37.315 1.00 47.14 280 SER A CA 1
ATOM 2103 C C . SER A 1 280 ? 9.190 -3.132 37.871 1.00 45.47 280 SER A C 1
ATOM 2104 O O . SER A 1 280 ? 9.326 -4.112 37.140 1.00 45.97 280 SER A O 1
ATOM 2107 N N . MET A 1 281 ? 8.988 -3.212 39.183 1.00 44.54 281 MET A N 1
ATOM 2108 C CA . MET A 1 281 ? 8.818 -4.477 39.889 1.00 40.65 281 MET A CA 1
ATOM 2109 C C . MET A 1 281 ? 7.758 -5.355 39.238 1.00 40.39 281 MET A C 1
ATOM 2110 O O . MET A 1 281 ? 7.902 -6.575 39.147 1.00 38.08 281 MET A O 1
ATOM 2115 N N . LEU A 1 282 ? 6.685 -4.724 38.779 1.00 39.11 282 LEU A N 1
ATOM 2116 C CA . LEU A 1 282 ? 5.536 -5.479 38.299 1.00 36.43 282 LEU A CA 1
ATOM 2117 C C . LEU A 1 282 ? 5.376 -5.367 36.781 1.00 40.79 282 LEU A C 1
ATOM 2118 O O . LEU A 1 282 ? 4.469 -5.961 36.198 1.00 35.77 282 LEU A O 1
ATOM 2123 N N . GLN A 1 283 ? 6.277 -4.632 36.132 1.00 41.87 283 GLN A N 1
ATOM 2124 C CA . GLN A 1 283 ? 6.284 -4.609 34.673 1.00 39.73 283 GLN A CA 1
ATOM 2125 C C . GLN A 1 283 ? 6.952 -5.904 34.189 1.00 38.24 283 GLN A C 1
ATOM 2126 O O . GLN A 1 283 ? 7.305 -6.760 35.003 1.00 41.60 283 GLN A O 1
ATOM 2132 N N . GLY A 1 284 ? 7.090 -6.078 32.881 1.00 40.24 284 GLY A N 1
ATOM 2133 C CA . GLY A 1 284 ? 7.433 -7.388 32.348 1.00 37.59 284 GLY A CA 1
ATOM 2134 C C . GLY A 1 284 ? 8.888 -7.808 32.221 1.00 37.76 284 GLY A C 1
ATOM 2135 O O . GLY A 1 284 ? 9.158 -8.924 31.779 1.00 38.31 284 GLY A O 1
ATOM 2136 N N . ASN A 1 285 ? 9.830 -6.953 32.602 1.00 42.92 285 ASN A N 1
ATOM 2137 C CA . ASN A 1 285 ? 11.242 -7.313 32.450 1.00 46.36 285 ASN A CA 1
ATOM 2138 C C . ASN A 1 285 ? 11.740 -8.136 33.623 1.00 43.09 285 ASN A C 1
ATOM 2139 O O . ASN A 1 285 ? 12.551 -7.668 34.433 1.00 44.34 285 ASN A O 1
ATOM 2144 N N . SER A 1 286 ? 11.271 -9.377 33.681 1.00 41.36 286 SER A N 1
ATOM 2145 C CA . SER A 1 286 ? 11.439 -10.208 34.855 1.00 35.45 286 SER A CA 1
ATOM 2146 C C . SER A 1 286 ? 11.077 -11.655 34.550 1.00 28.57 286 SER A C 1
ATOM 2147 O O . SER A 1 286 ? 10.325 -11.923 33.618 1.00 34.01 286 SER A O 1
ATOM 2150 N N . GLN A 1 287 ? 11.662 -12.581 35.301 1.00 26.25 287 GLN A N 1
ATOM 2151 C CA . GLN A 1 287 ? 11.344 -13.992 35.166 1.00 29.53 287 GLN A CA 1
ATOM 2152 C C . GLN A 1 287 ? 10.450 -14.436 36.309 1.00 26.06 287 GLN A C 1
ATOM 2153 O O . GLN A 1 287 ? 10.320 -15.625 36.573 1.00 26.82 287 GLN A O 1
ATOM 2159 N N . ARG A 1 288 ? 9.839 -13.476 37.000 1.00 25.75 288 ARG A N 1
ATOM 2160 C CA . ARG A 1 288 ? 9.003 -13.840 38.136 1.00 24.89 288 ARG A CA 1
ATOM 2161 C C . ARG A 1 288 ? 7.645 -14.331 37.639 1.00 23.53 288 ARG A C 1
ATOM 2162 O O . ARG A 1 288 ? 7.049 -13.721 36.750 1.00 20.95 288 ARG A O 1
ATOM 2170 N N . VAL A 1 289 ? 7.177 -15.437 38.210 1.00 21.29 289 VAL A N 1
ATOM 2171 C CA . VAL A 1 289 ? 5.845 -15.954 37.916 1.00 21.93 289 VAL A CA 1
ATOM 2172 C C . VAL A 1 289 ? 4.783 -14.941 38.326 1.00 25.22 289 VAL A C 1
ATOM 2173 O O . VAL A 1 289 ? 4.744 -14.529 39.480 1.00 23.07 289 VAL A O 1
ATOM 2177 N N . GLY A 1 290 ? 3.905 -14.583 37.389 1.00 18.86 290 GLY A N 1
ATOM 2178 C CA . GLY A 1 290 ? 2.903 -13.554 37.610 1.00 20.88 290 GLY A CA 1
ATOM 2179 C C . GLY A 1 290 ? 1.490 -14.128 37.598 1.00 21.53 290 GLY A C 1
ATOM 2180 O O . GLY A 1 290 ? 0.877 -14.282 36.544 1.00 21.15 290 GLY A O 1
ATOM 2181 N N . ILE A 1 291 ? 0.984 -14.481 38.772 1.00 21.02 291 ILE A N 1
ATOM 2182 C CA . ILE A 1 291 ? -0.436 -14.778 38.930 1.00 20.29 291 ILE A CA 1
ATOM 2183 C C . ILE A 1 291 ? -0.988 -13.678 39.799 1.00 21.04 291 ILE A C 1
ATOM 2184 O O . ILE A 1 291 ? -0.555 -13.509 40.922 1.00 18.18 291 ILE A O 1
ATOM 2189 N N . ASN A 1 292 ? -1.895 -12.869 39.279 1.00 18.05 292 ASN A N 1
ATOM 2190 C CA . ASN A 1 292 ? -2.238 -11.705 40.068 1.00 19.76 292 ASN A CA 1
ATOM 2191 C C . ASN A 1 292 ? -3.710 -11.409 40.026 1.00 21.09 292 ASN A C 1
ATOM 2192 O O . ASN A 1 292 ? -4.436 -11.944 39.190 1.00 22.09 292 ASN A O 1
ATOM 2197 N N . LEU A 1 293 ? -4.147 -10.593 40.970 1.00 19.42 293 LEU A N 1
ATOM 2198 C CA . LEU A 1 293 ? -5.519 -10.117 40.990 1.00 18.97 293 LEU A CA 1
ATOM 2199 C C . LEU A 1 293 ? -5.499 -8.662 40.589 1.00 22.25 293 LEU A C 1
ATOM 2200 O O . LEU A 1 293 ? -4.861 -7.831 41.252 1.00 20.01 293 LEU A O 1
ATOM 2205 N N . ASN A 1 294 ? -6.164 -8.369 39.484 1.00 19.70 294 ASN A N 1
ATOM 2206 C CA . ASN A 1 294 ? -6.306 -7.003 38.992 1.00 20.13 294 ASN A CA 1
ATOM 2207 C C . ASN A 1 294 ? -7.536 -6.380 39.635 1.00 22.70 294 ASN A C 1
ATOM 2208 O O . ASN A 1 294 ? -8.662 -6.761 39.287 1.00 21.52 294 ASN A O 1
ATOM 2213 N N . TYR A 1 295 ? -7.330 -5.467 40.582 1.00 19.67 295 TYR A N 1
ATOM 2214 C CA . TYR A 1 295 ? -8.458 -4.819 41.272 1.00 20.36 295 TYR A CA 1
ATOM 2215 C C . TYR A 1 295 ? -8.488 -3.306 41.088 1.00 21.34 295 TYR A C 1
ATOM 2216 O O . TYR A 1 295 ? -9.344 -2.629 41.651 1.00 24.38 295 TYR A O 1
ATOM 2225 N N . MET A 1 296 ? -7.554 -2.772 40.316 1.00 24.95 296 MET A N 1
ATOM 2226 C CA . MET A 1 296 ? -7.529 -1.341 40.056 1.00 24.31 296 MET A CA 1
ATOM 2227 C C . MET A 1 296 ? -8.019 -1.070 38.636 1.00 23.12 296 MET A C 1
ATOM 2228 O O . MET A 1 296 ? -7.809 -1.885 37.745 1.00 22.49 296 MET A O 1
ATOM 2233 N N . PRO A 1 297 ? -8.686 0.071 38.423 1.00 22.53 297 PRO A N 1
ATOM 2234 C CA . PRO A 1 297 ? -9.270 0.287 37.095 1.00 22.85 297 PRO A CA 1
ATOM 2235 C C . PRO A 1 297 ? -8.222 0.529 36.022 1.00 23.01 297 PRO A C 1
ATOM 2236 O O . PRO A 1 297 ? -7.136 1.041 36.290 1.00 21.08 297 PRO A O 1
ATOM 2240 N N . MET A 1 298 ? -8.578 0.176 34.794 1.00 20.71 298 MET A N 1
ATOM 2241 C CA . MET A 1 298 ? -7.753 0.431 33.626 1.00 22.48 298 MET A CA 1
ATOM 2242 C C . MET A 1 298 ? -7.640 1.918 33.296 1.00 20.33 298 MET A C 1
ATOM 2243 O O . MET A 1 298 ? -6.884 2.311 32.403 1.00 20.45 298 MET A O 1
ATOM 2248 N N . SER A 1 299 ? -8.397 2.741 34.009 1.00 19.74 299 SER A N 1
ATOM 2249 C CA . SER A 1 299 ? -8.279 4.188 33.865 1.00 21.77 299 SER A CA 1
ATOM 2250 C C . SER A 1 299 ? -7.081 4.740 34.639 1.00 21.50 299 SER A C 1
ATOM 2251 O O . SER A 1 299 ? -6.766 5.925 34.520 1.00 22.73 299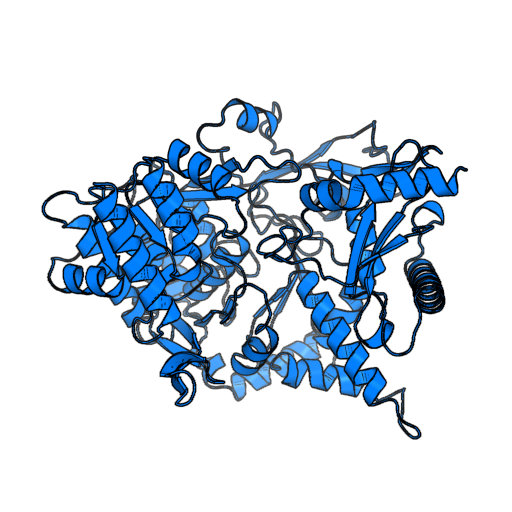 SER A O 1
ATOM 2254 N N . HIS A 1 300 ? -6.430 3.897 35.442 1.00 20.53 300 HIS A N 1
ATOM 2255 C CA . HIS A 1 300 ? -5.234 4.304 36.200 1.00 23.77 300 HIS A CA 1
ATOM 2256 C C . HIS A 1 300 ? -4.015 3.550 35.712 1.00 22.45 300 HIS A C 1
ATOM 2257 O O . HIS A 1 300 ? -4.131 2.383 35.355 1.00 22.53 300 HIS A O 1
ATOM 2264 N N . ILE A 1 301 ? -2.840 4.179 35.726 1.00 20.58 301 ILE A N 1
ATOM 2265 C CA . ILE A 1 301 ? -1.660 3.477 35.239 1.00 21.99 301 ILE A CA 1
ATOM 2266 C C . ILE A 1 301 ? -1.339 2.213 36.043 1.00 23.32 301 ILE A C 1
ATOM 2267 O O . ILE A 1 301 ? -0.855 1.236 35.481 1.00 23.18 301 ILE A O 1
ATOM 2272 N N . ALA A 1 302 ? -1.613 2.189 37.345 1.00 23.96 302 ALA A N 1
ATOM 2273 C CA . ALA A 1 302 ? -1.310 0.974 38.107 1.00 23.64 302 ALA A CA 1
ATOM 2274 C C . ALA A 1 302 ? -2.172 -0.215 37.653 1.00 21.97 302 ALA A C 1
ATOM 2275 O O . ALA A 1 302 ? -1.734 -1.372 37.685 1.00 21.57 302 ALA A O 1
ATOM 2277 N N . GLY A 1 303 ? -3.387 0.064 37.199 1.00 23.04 303 GLY A N 1
ATOM 2278 C CA . GLY A 1 303 ? -4.258 -0.997 36.733 1.00 22.80 303 GLY A CA 1
ATOM 2279 C C . GLY A 1 303 ? -3.808 -1.545 35.386 1.00 24.15 303 GLY A C 1
ATOM 2280 O O . GLY A 1 303 ? -3.931 -2.734 35.121 1.00 25.61 303 GLY A O 1
ATOM 2281 N N . ARG A 1 304 ? -3.282 -0.682 34.525 1.00 20.19 304 ARG A N 1
ATOM 2282 C CA . ARG A 1 304 ? -2.761 -1.141 33.231 1.00 21.35 304 ARG A CA 1
ATOM 2283 C C . ARG A 1 304 ? -1.465 -1.938 33.392 1.00 24.31 304 ARG A C 1
ATOM 2284 O O . ARG A 1 304 ? -1.216 -2.916 32.694 1.00 24.53 304 ARG A O 1
ATOM 2292 N N . ILE A 1 305 ? -0.628 -1.506 34.318 1.00 24.63 305 ILE A N 1
ATOM 2293 C CA . ILE A 1 305 ? 0.606 -2.228 34.580 1.00 24.65 305 ILE A CA 1
ATOM 2294 C C . ILE A 1 305 ? 0.311 -3.609 35.155 1.00 27.40 305 ILE A C 1
ATOM 2295 O O . ILE A 1 305 ? 0.970 -4.581 34.790 1.00 27.08 305 ILE A O 1
ATOM 2300 N N . SER A 1 306 ? -0.697 -3.709 36.018 1.00 27.86 306 SER A N 1
ATOM 2301 C CA . SER A 1 306 ? -1.024 -4.984 36.649 1.00 28.26 306 SER A CA 1
ATOM 2302 C C . SER A 1 306 ? -1.567 -5.978 35.626 1.00 26.40 306 SER A C 1
ATOM 2303 O O . SER A 1 306 ? -1.471 -7.193 35.812 1.00 31.71 306 SER A O 1
ATOM 2306 N N . LEU A 1 307 ? -2.136 -5.483 34.536 1.00 24.54 307 LEU A N 1
ATOM 2307 C CA . LEU A 1 307 ? -2.560 -6.393 33.481 1.00 24.95 307 LEU A CA 1
ATOM 2308 C C . LEU A 1 307 ? -1.401 -6.689 32.551 1.00 24.11 307 LEU A C 1
ATOM 2309 O O . LEU A 1 307 ? -1.017 -7.844 32.356 1.00 22.16 307 LEU A O 1
ATOM 2314 N N . PHE A 1 308 ? -0.859 -5.637 31.955 1.00 20.85 308 PHE A N 1
ATOM 2315 C CA . PHE A 1 308 ? 0.089 -5.817 30.848 1.00 22.77 308 PHE A CA 1
ATOM 2316 C C . PHE A 1 308 ? 1.409 -6.409 31.303 1.00 21.36 308 PHE A C 1
ATOM 2317 O O . PHE A 1 308 ? 2.021 -7.168 30.573 1.00 21.06 308 PHE A O 1
ATOM 2325 N N . GLY A 1 309 ? 1.837 -6.082 32.513 1.00 21.15 309 GLY A N 1
ATOM 2326 C CA . GLY A 1 309 ? 3.082 -6.618 33.027 1.00 23.85 309 GLY A CA 1
ATOM 2327 C C . GLY A 1 309 ? 2.998 -8.120 33.261 1.00 24.54 309 GLY A C 1
ATOM 2328 O O . GLY A 1 309 ? 3.997 -8.839 33.142 1.00 22.22 309 GLY A O 1
ATOM 2329 N N . VAL A 1 310 ? 1.800 -8.596 33.589 1.00 20.11 310 VAL A N 1
ATOM 2330 C CA . VAL A 1 310 ? 1.572 -10.012 33.810 1.00 21.08 310 VAL A CA 1
ATOM 2331 C C . VAL A 1 310 ? 1.463 -10.770 32.489 1.00 19.10 310 VAL A C 1
ATOM 2332 O O . VAL A 1 310 ? 2.061 -11.849 32.330 1.00 18.93 310 VAL A O 1
ATOM 2336 N N . LEU A 1 311 ? 0.727 -10.211 31.535 1.00 17.58 311 LEU A N 1
ATOM 2337 C CA . LEU A 1 311 ? 0.630 -10.810 30.208 1.00 19.40 311 LEU A CA 1
ATOM 2338 C C . LEU A 1 311 ? 2.022 -10.937 29.583 1.00 21.04 311 LEU A C 1
ATOM 2339 O O . LEU A 1 311 ? 2.350 -11.968 28.963 1.00 20.29 311 LEU A O 1
ATOM 2344 N N . ALA A 1 312 ? 2.852 -9.907 29.782 1.00 19.02 312 ALA A N 1
ATOM 2345 C CA . ALA A 1 312 ? 4.213 -9.889 29.237 1.00 22.05 312 ALA A CA 1
ATOM 2346 C C . ALA A 1 312 ? 5.050 -11.068 29.709 1.00 22.87 312 ALA A C 1
ATOM 2347 O O . ALA A 1 312 ? 5.959 -11.497 28.995 1.00 25.47 312 ALA A O 1
ATOM 2349 N N . ARG A 1 313 ? 4.739 -11.590 30.899 1.00 19.76 313 ARG A N 1
ATOM 2350 C CA . ARG A 1 313 ? 5.485 -12.701 31.494 1.00 21.12 313 ARG A CA 1
ATOM 2351 C C . ARG A 1 313 ? 4.758 -14.042 31.375 1.00 21.06 313 ARG A C 1
ATOM 2352 O O . ARG A 1 313 ? 5.097 -15.015 32.067 1.00 22.39 313 ARG A O 1
ATOM 2360 N N . GLY A 1 314 ? 3.739 -14.076 30.531 1.00 19.82 314 GLY A N 1
ATOM 2361 C CA . GLY A 1 314 ? 2.974 -15.293 30.343 1.00 21.05 314 GLY A CA 1
ATOM 2362 C C . GLY A 1 314 ? 2.242 -15.786 31.567 1.00 23.06 314 GLY A C 1
ATOM 2363 O O . GLY A 1 314 ? 1.998 -16.984 31.703 1.00 20.75 314 GLY A O 1
ATOM 2364 N N . GLY A 1 315 ? 1.879 -14.868 32.454 1.00 17.54 315 GLY A N 1
ATOM 2365 C CA . GLY A 1 315 ? 1.178 -15.228 33.666 1.00 18.69 315 GLY A CA 1
ATOM 2366 C C . GLY A 1 315 ? -0.332 -15.201 33.476 1.00 18.95 315 GLY A C 1
ATOM 2367 O O . GLY A 1 315 ? -0.843 -15.247 32.360 1.00 18.79 315 GLY A O 1
ATOM 2368 N N . THR A 1 316 ? -1.063 -15.113 34.573 1.00 19.01 316 THR A N 1
ATOM 2369 C CA . THR A 1 316 ? -2.523 -15.106 34.482 1.00 19.33 316 THR A CA 1
ATOM 2370 C C . THR A 1 316 ? -3.075 -13.945 35.288 1.00 18.51 316 THR A C 1
ATOM 2371 O O . THR A 1 316 ? -2.782 -13.811 36.486 1.00 18.38 316 THR A O 1
ATOM 2375 N N . ALA A 1 317 ? -3.863 -13.102 34.621 1.00 16.91 317 ALA A N 1
ATOM 2376 C CA . ALA A 1 317 ? -4.463 -11.934 35.260 1.00 17.99 317 ALA A CA 1
ATOM 2377 C C . ALA A 1 317 ? -5.904 -12.233 35.625 1.00 19.94 317 ALA A C 1
ATOM 2378 O O . ALA A 1 317 ? -6.731 -12.416 34.747 1.00 21.21 317 ALA A O 1
ATOM 2380 N N . TYR A 1 318 ? -6.207 -12.262 36.914 1.00 17.91 318 TYR A N 1
ATOM 2381 C CA . TYR A 1 318 ? -7.576 -12.428 37.364 1.00 18.20 318 TYR A CA 1
ATOM 2382 C C . TYR A 1 318 ? -8.183 -11.074 37.683 1.00 20.28 318 TYR A C 1
ATOM 2383 O O . TYR A 1 318 ? -7.545 -10.239 38.311 1.00 22.39 318 TYR A O 1
ATOM 2392 N N . PHE A 1 319 ? -9.410 -10.851 37.239 1.00 16.62 319 PHE A N 1
ATOM 2393 C CA . PHE A 1 319 ? -10.056 -9.560 37.446 1.00 18.04 319 PHE A CA 1
ATOM 2394 C C . PHE A 1 319 ? -11.011 -9.603 38.625 1.00 20.41 319 PHE A C 1
ATOM 2395 O O . PHE A 1 319 ? -11.847 -10.512 38.722 1.00 17.27 319 PHE A O 1
ATOM 2403 N N . ALA A 1 320 ? -10.886 -8.614 39.510 1.00 18.21 320 ALA A N 1
ATOM 2404 C CA . ALA A 1 320 ? -11.762 -8.499 40.667 1.00 21.28 320 ALA A CA 1
ATOM 2405 C C . ALA A 1 320 ? -13.209 -8.307 40.210 1.00 21.37 320 ALA A C 1
ATOM 2406 O O . ALA A 1 320 ? -13.474 -7.683 39.169 1.00 23.15 320 ALA A O 1
ATOM 2408 N N . ALA A 1 321 ? -14.135 -8.859 40.978 1.00 21.87 321 ALA A N 1
ATOM 2409 C CA . ALA A 1 321 ? -15.544 -8.884 40.584 1.00 25.14 321 ALA A CA 1
ATOM 2410 C C . ALA A 1 321 ? -16.235 -7.519 40.706 1.00 27.93 321 ALA A C 1
ATOM 2411 O O . ALA A 1 321 ? -17.163 -7.225 39.954 1.00 29.69 321 ALA A O 1
ATOM 2413 N N . LYS A 1 322 ? -15.792 -6.700 41.658 1.00 24.01 322 LYS A N 1
ATOM 2414 C CA . LYS A 1 322 ? -16.398 -5.388 41.887 1.00 23.68 322 LYS A CA 1
ATOM 2415 C C . LYS A 1 322 ? -15.336 -4.301 41.958 1.00 27.26 322 LYS A C 1
ATOM 2416 O O . LYS A 1 322 ? -14.202 -4.560 42.369 1.00 27.64 322 LYS A O 1
ATOM 2422 N N . SER A 1 323 ? -15.716 -3.088 41.574 1.00 25.76 323 SER A N 1
ATOM 2423 C CA . SER A 1 323 ? -14.787 -1.965 41.513 1.00 27.36 323 SER A CA 1
ATOM 2424 C C . SER A 1 323 ? -14.593 -1.245 42.845 1.00 30.63 323 SER A C 1
ATOM 2425 O O . SER A 1 323 ? -13.754 -0.359 42.933 1.00 33.32 323 SER A O 1
ATOM 2428 N N . ASP A 1 324 ? -15.360 -1.613 43.867 1.00 27.46 324 ASP A N 1
ATOM 2429 C CA . ASP A 1 324 ? -15.307 -0.914 45.148 1.00 30.39 324 ASP A CA 1
ATOM 2430 C C . ASP A 1 324 ? -14.602 -1.703 46.260 1.00 29.60 324 ASP A C 1
ATOM 2431 O O . ASP A 1 324 ? -14.793 -1.413 47.440 1.00 31.56 324 ASP A O 1
ATOM 2436 N N . MET A 1 325 ? -13.808 -2.702 45.872 1.00 29.30 325 MET A N 1
ATOM 2437 C CA . MET A 1 325 ? -13.043 -3.550 46.801 1.00 27.70 325 MET A CA 1
ATOM 2438 C C . MET A 1 325 ? -13.914 -4.409 47.736 1.00 28.04 325 MET A C 1
ATOM 2439 O O . MET A 1 325 ? -13.397 -5.009 48.677 1.00 28.37 325 MET A O 1
ATOM 2444 N N . SER A 1 326 ? -15.222 -4.476 47.483 1.00 24.65 326 SER A N 1
ATOM 2445 C CA . SER A 1 326 ? -16.115 -5.242 48.351 1.00 29.71 326 SER A CA 1
ATOM 2446 C C . SER A 1 326 ? -15.983 -6.761 48.155 1.00 27.53 326 SER A C 1
ATOM 2447 O O . SER A 1 326 ? -16.475 -7.539 48.968 1.00 28.43 326 SER A O 1
ATOM 2450 N N . THR A 1 327 ? -15.322 -7.182 47.081 1.00 22.67 327 THR A N 1
ATOM 2451 C CA . THR A 1 327 ? -15.033 -8.604 46.877 1.00 26.31 327 THR A CA 1
ATOM 2452 C C . THR A 1 327 ? -13.538 -8.867 46.923 1.00 25.54 327 THR A C 1
ATOM 2453 O O . THR A 1 327 ? -13.102 -9.989 46.670 1.00 22.72 327 THR A O 1
ATOM 2457 N N . LEU A 1 328 ? -12.755 -7.838 47.230 1.00 22.08 328 LEU A N 1
ATOM 2458 C CA . LEU A 1 328 ? -11.304 -7.953 47.147 1.00 23.75 328 LEU A CA 1
ATOM 2459 C C . LEU A 1 328 ? -10.730 -9.175 47.871 1.00 21.28 328 LEU A C 1
ATOM 2460 O O . LEU A 1 328 ? -10.012 -9.974 47.276 1.00 20.37 328 LEU A O 1
ATOM 2465 N N . PHE A 1 329 ? -11.049 -9.365 49.143 1.00 23.73 329 PHE A N 1
ATOM 2466 C CA . PHE A 1 329 ? -10.401 -10.481 49.821 1.00 23.04 329 PHE A CA 1
ATOM 2467 C C . PHE A 1 329 ? -11.007 -11.837 49.487 1.00 23.15 329 PHE A C 1
ATOM 2468 O O . PHE A 1 329 ? -10.283 -12.829 49.463 1.00 23.14 329 PHE A O 1
ATOM 2476 N N . GLU A 1 330 ? -12.299 -11.894 49.167 1.00 24.84 330 GLU A N 1
ATOM 2477 C CA . GLU A 1 330 ? -12.835 -13.157 48.653 1.00 23.97 330 GLU A CA 1
ATOM 2478 C C . GLU A 1 330 ? -12.075 -13.553 47.387 1.00 22.08 330 GLU A C 1
ATOM 2479 O O . GLU A 1 330 ? -11.646 -14.712 47.221 1.00 22.22 330 GLU A O 1
ATOM 2485 N N . ASP A 1 331 ? -11.884 -12.575 46.501 1.00 22.23 331 ASP A N 1
ATOM 2486 C CA . ASP A 1 331 ? -11.121 -12.775 45.264 1.00 21.34 331 ASP A CA 1
ATOM 2487 C C . ASP A 1 331 ? -9.666 -13.187 45.552 1.00 20.71 331 ASP A C 1
ATOM 2488 O O . ASP A 1 331 ? -9.160 -14.136 44.960 1.00 21.15 331 ASP A O 1
ATOM 2493 N N . ILE A 1 332 ? -8.982 -12.463 46.436 1.00 20.48 332 ILE A N 1
ATOM 2494 C CA . ILE A 1 332 ? -7.580 -12.795 46.700 1.00 20.50 332 ILE A CA 1
ATOM 2495 C C . ILE A 1 332 ? -7.469 -14.224 47.246 1.00 21.53 332 ILE A C 1
ATOM 2496 O O . ILE A 1 332 ? -6.594 -14.989 46.830 1.00 20.21 332 ILE A O 1
ATOM 2501 N N . GLY A 1 333 ? -8.387 -14.593 48.132 1.00 21.06 333 GLY A N 1
ATOM 2502 C CA . GLY A 1 333 ? -8.413 -15.933 48.688 1.00 23.86 333 GLY A CA 1
ATOM 2503 C C . GLY A 1 333 ? -8.618 -17.027 47.660 1.00 22.84 333 GLY A C 1
ATOM 2504 O O . GLY A 1 333 ? -8.095 -18.131 47.823 1.00 22.62 333 GLY A O 1
ATOM 2505 N N . LEU A 1 334 ? -9.367 -16.741 46.601 1.00 21.07 334 LEU A N 1
ATOM 2506 C CA . LEU A 1 334 ? -9.573 -17.728 45.529 1.00 20.63 334 LEU A CA 1
ATOM 2507 C C . LEU A 1 334 ? -8.406 -17.779 44.532 1.00 22.94 334 LEU A C 1
ATOM 2508 O O . LEU A 1 334 ? -7.990 -18.851 44.087 1.00 22.32 334 LEU A O 1
ATOM 2513 N N . VAL A 1 335 ? -7.872 -16.610 44.195 1.00 18.34 335 VAL A N 1
ATOM 2514 C CA . VAL A 1 335 ? -6.828 -16.492 43.188 1.00 19.58 335 VAL A CA 1
ATOM 2515 C C . VAL A 1 335 ? -5.479 -16.932 43.747 1.00 19.67 335 VAL A C 1
ATOM 2516 O O . VAL A 1 335 ? -4.706 -17.605 43.069 1.00 20.87 335 VAL A O 1
ATOM 2520 N N . ARG A 1 336 ? -5.233 -16.573 45.003 1.00 19.40 336 ARG A N 1
ATOM 2521 C CA . ARG A 1 336 ? -3.959 -16.851 45.659 1.00 20.23 336 ARG A CA 1
ATOM 2522 C C . ARG A 1 336 ? -2.796 -16.323 44.826 1.00 19.87 336 ARG A C 1
ATOM 2523 O O . ARG A 1 336 ? -1.965 -17.086 44.349 1.00 20.77 336 ARG A O 1
ATOM 2531 N N . PRO A 1 337 ? -2.744 -15.001 44.641 1.00 20.36 337 PRO A N 1
ATOM 2532 C CA . PRO A 1 337 ? -1.754 -14.408 43.739 1.00 21.78 337 PRO A CA 1
ATOM 2533 C C . PRO A 1 337 ? -0.319 -14.617 44.199 1.00 21.80 337 PRO A C 1
ATOM 2534 O O . PRO A 1 337 ? -0.061 -14.793 45.392 1.00 20.29 337 PRO A O 1
ATOM 2538 N N . THR A 1 338 ? 0.603 -14.606 43.245 1.00 19.83 338 THR A N 1
ATOM 2539 C CA . THR A 1 338 ? 2.029 -14.687 43.557 1.00 23.03 338 THR A CA 1
ATOM 2540 C C . THR A 1 338 ? 2.619 -13.307 43.796 1.00 25.48 338 THR A C 1
ATOM 2541 O O . THR A 1 338 ? 3.721 -13.175 44.339 1.00 29.06 338 THR A O 1
ATOM 2545 N N . GLU A 1 339 ? 1.885 -12.281 43.390 1.00 24.43 339 GLU A N 1
ATOM 2546 C CA . GLU A 1 339 ? 2.352 -10.905 43.532 1.00 27.32 339 GLU A CA 1
ATOM 2547 C C . GLU A 1 339 ? 1.176 -9.974 43.720 1.00 29.42 339 GLU A C 1
ATOM 2548 O O . GLU A 1 339 ? 0.071 -10.261 43.269 1.00 24.96 339 GLU A O 1
ATOM 2554 N N . ILE A 1 340 ? 1.422 -8.834 44.354 1.00 28.73 340 ILE A N 1
ATOM 2555 C CA . ILE A 1 340 ? 0.369 -7.863 44.584 1.00 27.76 340 ILE A CA 1
ATOM 2556 C C . ILE A 1 340 ? 0.908 -6.443 44.620 1.00 27.86 340 ILE A C 1
ATOM 2557 O O . ILE A 1 340 ? 1.999 -6.205 45.146 1.00 31.83 340 ILE A O 1
ATOM 2562 N N . PHE A 1 341 ? 0.160 -5.513 44.038 1.00 28.11 341 PHE A N 1
ATOM 2563 C CA . PHE A 1 341 ? 0.392 -4.095 44.247 1.00 27.53 341 PHE A CA 1
ATOM 2564 C C . PHE A 1 341 ? -0.638 -3.646 45.272 1.00 28.35 341 PHE A C 1
ATOM 2565 O O . PHE A 1 341 ? -1.831 -3.567 44.959 1.00 29.81 341 PHE A O 1
ATOM 2573 N N . PHE A 1 342 ? -0.191 -3.412 46.502 1.00 22.01 342 PHE A N 1
ATOM 2574 C CA . PHE A 1 342 ? -1.062 -2.846 47.535 1.00 22.13 342 PHE A CA 1
ATOM 2575 C C . PHE A 1 342 ? -1.210 -1.346 47.344 1.00 21.18 342 PHE A C 1
ATOM 2576 O O . PHE A 1 342 ? -0.270 -0.674 46.933 1.00 22.65 342 PHE A O 1
ATOM 2584 N N . VAL A 1 343 ? -2.384 -0.816 47.661 1.00 19.73 343 VAL A N 1
ATOM 2585 C CA . VAL A 1 343 ? -2.501 0.620 47.964 1.00 19.89 343 VAL A CA 1
ATOM 2586 C C . VAL A 1 343 ? -2.755 0.680 49.462 1.00 18.95 343 VAL A C 1
ATOM 2587 O O . VAL A 1 343 ? -3.199 -0.307 50.043 1.00 19.16 343 VAL A O 1
ATOM 2591 N N . PRO A 1 344 ? -2.425 1.805 50.109 1.00 19.57 344 PRO A N 1
ATOM 2592 C CA . PRO A 1 344 ? -2.553 1.828 51.573 1.00 21.90 344 PRO A CA 1
ATOM 2593 C C . PRO A 1 344 ? -3.939 1.462 52.095 1.00 23.01 344 PRO A C 1
ATOM 2594 O O . PRO A 1 344 ? -4.001 0.858 53.162 1.00 19.79 344 PRO A O 1
ATOM 2598 N N . ARG A 1 345 ? -5.008 1.775 51.361 1.00 23.08 345 ARG A N 1
ATOM 2599 C CA . ARG A 1 345 ? -6.351 1.439 51.799 1.00 21.42 345 ARG A CA 1
ATOM 2600 C C . ARG A 1 345 ? -6.507 -0.077 51.943 1.00 22.28 345 ARG A C 1
ATOM 2601 O O . ARG A 1 345 ? -7.210 -0.559 52.837 1.00 22.74 345 ARG A O 1
ATOM 2609 N N . VAL A 1 346 ? -5.826 -0.838 51.089 1.00 18.79 346 VAL A N 1
ATOM 2610 C CA . VAL A 1 346 ? -5.876 -2.290 51.222 1.00 20.74 346 VAL A CA 1
ATOM 2611 C C . VAL A 1 346 ? -5.113 -2.768 52.459 1.00 19.20 346 VAL A C 1
ATOM 2612 O O . VAL A 1 346 ? -5.558 -3.681 53.146 1.00 21.95 346 VAL A O 1
ATOM 2616 N N . CYS A 1 347 ? -3.984 -2.134 52.765 1.00 18.61 347 CYS A N 1
ATOM 2617 C CA . CYS A 1 347 ? -3.250 -2.440 53.980 1.00 21.76 347 CYS A CA 1
ATOM 2618 C C . CYS A 1 347 ? -4.145 -2.181 55.189 1.00 20.64 347 CYS A C 1
ATOM 2619 O O . CYS A 1 347 ? -4.159 -2.959 56.151 1.00 18.01 347 CYS A O 1
ATOM 2622 N N . ASP A 1 348 ? -4.885 -1.074 55.138 1.00 21.23 348 ASP A N 1
ATOM 2623 C CA . ASP A 1 348 ? -5.842 -0.744 56.201 1.00 22.64 348 ASP A CA 1
ATOM 2624 C C . ASP A 1 348 ? -6.817 -1.887 56.430 1.00 22.91 348 ASP A C 1
ATOM 2625 O O . ASP A 1 348 ? -7.076 -2.271 57.568 1.00 20.30 348 ASP A O 1
ATOM 2630 N N . MET A 1 349 ? -7.355 -2.420 55.336 1.00 23.18 349 MET A N 1
ATOM 2631 C CA . MET A 1 349 ? -8.315 -3.514 55.414 1.00 23.12 349 MET A CA 1
ATOM 2632 C C . MET A 1 349 ? -7.674 -4.764 56.041 1.00 21.01 349 MET A C 1
ATOM 2633 O O . MET A 1 349 ? -8.325 -5.475 56.803 1.00 18.43 349 MET A O 1
ATOM 2638 N N . VAL A 1 350 ? -6.402 -5.026 55.734 1.00 18.36 350 VAL A N 1
ATOM 2639 C CA . VAL A 1 350 ? -5.720 -6.187 56.305 1.00 19.66 350 VAL A CA 1
ATOM 2640 C C . VAL A 1 350 ? -5.513 -6.002 57.815 1.00 18.32 350 VAL A C 1
ATOM 2641 O O . VAL A 1 350 ? -5.763 -6.904 58.615 1.00 17.73 350 VAL A O 1
ATOM 2645 N N . PHE A 1 351 ? -5.097 -4.800 58.179 1.00 18.15 351 PHE A N 1
ATOM 2646 C CA . PHE A 1 351 ? -4.959 -4.398 59.572 1.00 18.29 351 PHE A CA 1
ATOM 2647 C C . PHE A 1 351 ? -6.286 -4.500 60.334 1.00 19.99 351 PHE A C 1
ATOM 2648 O O . PHE A 1 351 ? -6.307 -4.972 61.464 1.00 19.30 351 PHE A O 1
ATOM 2656 N N . GLN A 1 352 ? -7.388 -4.081 59.709 1.00 19.53 352 GLN A N 1
ATOM 2657 C CA . GLN A 1 352 ? -8.689 -4.124 60.363 1.00 23.16 352 GLN A CA 1
ATOM 2658 C C . GLN A 1 352 ? -9.146 -5.581 60.521 1.00 24.46 352 GLN A C 1
ATOM 2659 O O . GLN A 1 352 ? -9.723 -5.944 61.543 1.00 23.22 352 GLN A O 1
ATOM 2665 N N . ARG A 1 353 ? -8.841 -6.434 59.547 1.00 20.88 353 ARG A N 1
ATOM 2666 C CA . ARG A 1 353 ? -9.133 -7.860 59.701 1.00 22.40 353 ARG A CA 1
ATOM 2667 C C . ARG A 1 353 ? -8.331 -8.462 60.859 1.00 21.81 353 ARG A C 1
ATOM 2668 O O . ARG A 1 353 ? -8.864 -9.221 61.675 1.00 20.50 353 ARG A O 1
ATOM 2676 N N . TYR A 1 354 ? -7.050 -8.120 60.922 1.00 18.65 354 TYR A N 1
ATOM 2677 C CA . TYR A 1 354 ? -6.186 -8.578 62.005 1.00 20.58 354 TYR A CA 1
ATOM 2678 C C . TYR A 1 354 ? -6.732 -8.197 63.391 1.00 23.38 354 TYR A C 1
ATOM 2679 O O . TYR A 1 354 ? -6.863 -9.052 64.269 1.00 22.43 354 TYR A O 1
ATOM 2688 N N . GLN A 1 355 ? -7.045 -6.912 63.576 1.00 22.63 355 GLN A N 1
ATOM 2689 C CA . GLN A 1 355 ? -7.582 -6.408 64.845 1.00 24.77 355 GLN A CA 1
ATOM 2690 C C . GLN A 1 355 ? -8.874 -7.107 65.256 1.00 25.05 355 GLN A C 1
ATOM 2691 O O . GLN A 1 355 ? -9.072 -7.420 66.425 1.00 24.89 355 GLN A O 1
ATOM 2697 N N . SER A 1 356 ? -9.762 -7.322 64.292 1.00 22.79 356 SER A N 1
ATOM 2698 C CA . SER A 1 356 ? -11.012 -8.012 64.542 1.00 25.45 356 SER A CA 1
ATOM 2699 C C . SER A 1 356 ? -10.783 -9.449 65.010 1.00 27.35 356 SER A C 1
ATOM 2700 O O . SER A 1 356 ? -11.317 -9.873 66.036 1.00 27.56 356 SER A O 1
ATOM 2703 N N . GLU A 1 357 ? -9.993 -10.197 64.248 1.00 22.59 357 GLU A N 1
ATOM 2704 C CA . GLU A 1 357 ? -9.693 -11.588 64.585 1.00 24.13 357 GLU A CA 1
ATOM 2705 C C . GLU A 1 357 ? -8.916 -11.717 65.901 1.00 23.36 357 GLU A C 1
ATOM 2706 O O . GLU A 1 357 ? -9.174 -12.632 66.688 1.00 24.88 357 GLU A O 1
ATOM 2712 N N . LEU A 1 358 ? -7.977 -10.813 66.142 1.00 21.38 358 LEU A N 1
ATOM 2713 C CA . LEU A 1 358 ? -7.197 -10.859 67.371 1.00 24.29 358 LEU A CA 1
ATOM 2714 C C . LEU A 1 358 ? -8.116 -10.632 68.576 1.00 27.32 358 LEU A C 1
ATOM 2715 O O . LEU A 1 358 ? -8.065 -11.372 69.562 1.00 26.04 358 LEU A O 1
ATOM 2720 N N . ASP A 1 359 ? -8.976 -9.627 68.485 1.00 28.02 359 ASP A N 1
ATOM 2721 C CA . ASP A 1 359 ? -9.932 -9.368 69.565 1.00 31.01 359 ASP A CA 1
ATOM 2722 C C . ASP A 1 359 ? -10.855 -10.558 69.860 1.00 31.61 359 ASP A C 1
ATOM 2723 O O . ASP A 1 359 ? -11.049 -10.935 71.015 1.00 32.41 359 ASP A O 1
ATOM 2728 N N . ARG A 1 360 ? -11.440 -11.124 68.811 1.00 26.04 360 ARG A N 1
ATOM 2729 C CA . ARG A 1 360 ? -12.333 -12.252 68.941 1.00 30.92 360 ARG A CA 1
ATOM 2730 C C . ARG A 1 360 ? -11.652 -13.451 69.597 1.00 31.09 360 ARG A C 1
ATOM 2731 O O . ARG A 1 360 ? -12.277 -14.157 70.388 1.00 30.30 360 ARG A O 1
ATOM 2739 N N . ARG A 1 361 ? -10.374 -13.670 69.290 1.00 25.35 361 ARG A N 1
ATOM 2740 C CA . ARG A 1 361 ? -9.686 -14.861 69.773 1.00 25.11 361 ARG A CA 1
ATOM 2741 C C . ARG A 1 361 ? -8.930 -14.600 71.085 1.00 24.25 361 ARG A C 1
ATOM 2742 O O . ARG A 1 361 ? -8.357 -15.519 71.654 1.00 23.26 361 ARG A O 1
ATOM 2750 N N . SER A 1 362 ? -8.935 -13.358 71.569 1.00 23.16 362 SER A N 1
ATOM 2751 C CA . SER A 1 362 ? -8.205 -13.046 72.799 1.00 24.26 362 SER A CA 1
ATOM 2752 C C . SER A 1 362 ? -9.081 -13.345 74.015 1.00 25.99 362 SER A C 1
ATOM 2753 O O . SER A 1 362 ? -9.383 -12.473 74.824 1.00 27.11 362 SER A O 1
ATOM 2756 N N . VAL A 1 363 ? -9.490 -14.600 74.119 1.00 22.41 363 VAL A N 1
ATOM 2757 C CA . VAL A 1 363 ? -10.354 -15.051 75.202 1.00 27.92 363 VAL A CA 1
ATOM 2758 C C . VAL A 1 363 ? -9.542 -15.382 76.451 1.00 29.02 363 VAL A C 1
ATOM 2759 O O . VAL A 1 363 ? -8.317 -15.378 76.415 1.00 26.24 363 VAL A O 1
ATOM 2763 N N . ALA A 1 364 ? -10.227 -15.660 77.561 1.00 28.34 364 ALA A N 1
ATOM 2764 C CA . ALA A 1 364 ? -9.530 -16.117 78.759 1.00 28.49 364 ALA A CA 1
ATOM 2765 C C . ALA A 1 364 ? -8.796 -17.416 78.427 1.00 32.17 364 ALA A C 1
ATOM 2766 O O . ALA A 1 364 ? -9.358 -18.321 77.813 1.00 36.53 364 ALA A O 1
ATOM 2768 N N . GLY A 1 365 ? -7.531 -17.499 78.801 1.00 37.34 365 GLY A N 1
ATOM 2769 C CA . GLY A 1 365 ? -6.788 -18.710 78.536 1.00 42.99 365 GLY A CA 1
ATOM 2770 C C . GLY A 1 365 ? -6.072 -18.699 77.203 1.00 44.47 365 GLY A C 1
ATOM 2771 O O . GLY A 1 365 ? -5.395 -19.666 76.864 1.00 39.47 365 GLY A O 1
ATOM 2772 N N . ALA A 1 366 ? -6.222 -17.621 76.435 1.00 37.49 366 ALA A N 1
ATOM 2773 C CA . ALA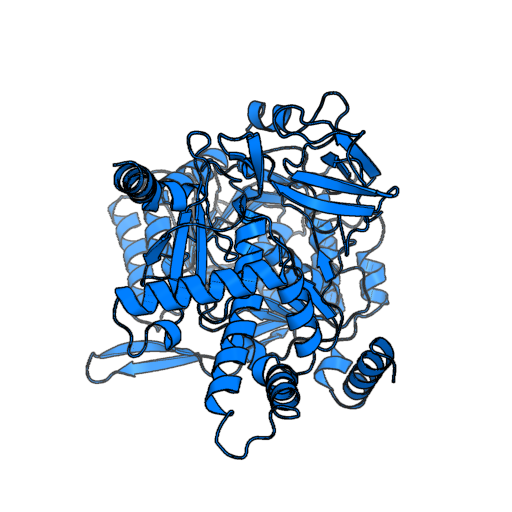 A 1 366 ? -5.412 -17.465 75.225 1.00 37.96 366 ALA A CA 1
ATOM 2774 C C . ALA A 1 366 ? -3.989 -17.138 75.630 1.00 38.88 366 ALA A C 1
ATOM 2775 O O . ALA A 1 366 ? -3.768 -16.457 76.629 1.00 40.68 366 ALA A O 1
ATOM 2777 N N . ASP A 1 367 ? -3.022 -17.642 74.872 1.00 36.60 367 ASP A N 1
ATOM 2778 C CA . ASP A 1 367 ? -1.636 -17.234 75.045 1.00 38.38 367 ASP A CA 1
ATOM 2779 C C . ASP A 1 367 ? -1.337 -16.056 74.121 1.00 41.05 367 ASP A C 1
ATOM 2780 O O . ASP A 1 367 ? -1.158 -16.236 72.911 1.00 38.07 367 ASP A O 1
ATOM 2785 N N . LEU A 1 368 ? -1.271 -14.853 74.682 1.00 36.80 368 LEU A N 1
ATOM 2786 C CA . LEU A 1 368 ? -1.122 -13.666 73.852 1.00 38.89 368 LEU A CA 1
ATOM 2787 C C . LEU A 1 368 ? 0.256 -13.593 73.192 1.00 41.59 368 LEU A C 1
ATOM 2788 O O . LEU A 1 368 ? 0.410 -12.967 72.143 1.00 45.89 368 LEU A O 1
ATOM 2793 N N . ASP A 1 369 ? 1.240 -14.257 73.794 1.00 46.72 369 ASP A N 1
ATOM 2794 C CA . ASP A 1 369 ? 2.596 -14.315 73.245 1.00 51.70 369 ASP A CA 1
ATOM 2795 C C . ASP A 1 369 ? 2.694 -15.303 72.062 1.00 47.68 369 ASP A C 1
ATOM 2796 O O . ASP A 1 369 ? 3.773 -15.559 71.529 1.00 54.37 369 ASP A O 1
ATOM 2801 N N . THR A 1 370 ? 1.553 -15.850 71.662 1.00 42.15 370 THR A N 1
ATOM 2802 C CA . THR A 1 370 ? 1.487 -16.869 70.629 1.00 40.90 370 THR A CA 1
ATOM 2803 C C . THR A 1 370 ? 0.366 -16.527 69.662 1.00 36.30 370 THR A C 1
ATOM 2804 O O . THR A 1 370 ? 0.492 -16.696 68.446 1.00 29.61 370 THR A O 1
ATOM 2808 N N . LEU A 1 371 ? -0.732 -16.029 70.220 1.00 33.45 371 LEU A N 1
ATOM 2809 C CA . LEU A 1 371 ? -1.936 -15.753 69.450 1.00 28.02 371 LEU A CA 1
ATOM 2810 C C . LEU A 1 371 ? -1.667 -14.820 68.288 1.00 27.85 371 LEU A C 1
ATOM 2811 O O . LEU A 1 371 ? -2.153 -15.043 67.177 1.00 26.53 371 LEU A O 1
ATOM 2816 N N . ASP A 1 372 ? -0.891 -13.776 68.545 1.00 27.46 372 ASP A N 1
ATOM 2817 C CA . ASP A 1 372 ? -0.635 -12.779 67.517 1.00 30.67 372 ASP A CA 1
ATOM 2818 C C . ASP A 1 372 ? 0.012 -13.418 66.288 1.00 28.63 372 ASP A C 1
ATOM 2819 O O . ASP A 1 372 ? -0.375 -13.151 65.151 1.00 24.90 372 ASP A O 1
ATOM 2824 N N . ARG A 1 373 ? 0.986 -14.278 66.534 1.00 27.79 373 ARG A N 1
ATOM 2825 C CA . ARG A 1 373 ? 1.660 -15.001 65.459 1.00 29.28 373 ARG A CA 1
ATOM 2826 C C . ARG A 1 373 ? 0.674 -15.884 64.687 1.00 27.01 373 ARG A C 1
ATOM 2827 O O . ARG A 1 373 ? 0.744 -15.986 63.456 1.00 24.40 373 ARG A O 1
ATOM 2835 N N . GLU A 1 374 ? -0.251 -16.519 65.405 1.00 23.85 374 GLU A N 1
ATOM 2836 C CA . GLU A 1 374 ? -1.219 -17.406 64.771 1.00 26.71 374 GLU A CA 1
ATOM 2837 C C . GLU A 1 374 ? -2.225 -16.629 63.934 1.00 27.27 374 GLU A C 1
ATOM 2838 O O . GLU A 1 374 ? -2.637 -17.079 62.866 1.00 22.01 374 GLU A O 1
ATOM 2844 N N . VAL A 1 375 ? -2.641 -15.471 64.432 1.00 21.36 375 VAL A N 1
ATOM 2845 C CA . VAL A 1 375 ? -3.582 -14.654 63.696 1.00 23.03 375 VAL A CA 1
ATOM 2846 C C . VAL A 1 375 ? -2.919 -14.178 62.392 1.00 21.65 375 VAL A C 1
ATOM 2847 O O . VAL A 1 375 ? -3.538 -14.242 61.334 1.00 23.51 375 VAL A O 1
ATOM 2851 N N . LYS A 1 376 ? -1.653 -13.762 62.456 1.00 16.89 376 LYS A N 1
ATOM 2852 C CA . LYS A 1 376 ? -0.948 -13.321 61.252 1.00 22.90 376 LYS A CA 1
ATOM 2853 C C . LYS A 1 376 ? -0.696 -14.469 60.273 1.00 24.11 376 LYS A C 1
ATOM 2854 O O . LYS A 1 376 ? -0.822 -14.283 59.060 1.00 21.67 376 LYS A O 1
ATOM 2860 N N . ALA A 1 377 ? -0.394 -15.657 60.787 1.00 21.47 377 ALA A N 1
ATOM 2861 C CA . ALA A 1 377 ? -0.186 -16.809 59.908 1.00 26.31 377 ALA A CA 1
ATOM 2862 C C . ALA A 1 377 ? -1.467 -17.164 59.160 1.00 24.51 377 ALA A C 1
ATOM 2863 O O . ALA A 1 377 ? -1.438 -17.426 57.964 1.00 27.43 377 ALA A O 1
ATOM 2865 N N . ASP A 1 378 ? -2.590 -17.159 59.867 1.00 24.12 378 ASP A N 1
ATOM 2866 C CA . ASP A 1 378 ? -3.895 -17.372 59.258 1.00 25.11 378 ASP A CA 1
ATOM 2867 C C . ASP A 1 378 ? -4.224 -16.330 58.176 1.00 26.51 378 ASP A C 1
ATOM 2868 O O . ASP A 1 378 ? -4.750 -16.665 57.108 1.00 23.88 378 ASP A O 1
ATOM 2873 N N . LEU A 1 379 ? -3.928 -15.063 58.460 1.00 25.02 379 LEU A N 1
ATOM 2874 C CA . LEU A 1 379 ? -4.058 -13.998 57.456 1.00 26.10 379 LEU A CA 1
ATOM 2875 C C . LEU A 1 379 ? -3.220 -14.260 56.224 1.00 22.16 379 LEU A C 1
ATOM 2876 O O . LEU A 1 379 ? -3.703 -14.172 55.098 1.00 24.55 379 LEU A O 1
ATOM 2881 N N . ARG A 1 380 ? -1.947 -14.565 56.461 1.00 20.63 380 ARG A N 1
ATOM 2882 C CA . ARG A 1 380 ? -0.981 -14.799 55.408 1.00 23.75 380 ARG A CA 1
ATOM 2883 C C . ARG A 1 380 ? -1.364 -15.970 54.523 1.00 26.94 380 ARG A C 1
ATOM 2884 O O . ARG A 1 380 ? -1.360 -15.863 53.285 1.00 26.22 380 ARG A O 1
ATOM 2892 N N . GLN A 1 381 ? -1.701 -17.088 55.159 1.00 24.58 381 GLN A N 1
ATOM 2893 C CA . GLN A 1 381 ? -1.907 -18.351 54.452 1.00 25.40 381 GLN A CA 1
ATOM 2894 C C . GLN A 1 381 ? -3.297 -18.469 53.843 1.00 26.22 381 GLN A C 1
ATOM 2895 O O . GLN A 1 381 ? -3.455 -18.989 52.741 1.00 29.96 381 GLN A O 1
ATOM 2901 N N . ASN A 1 382 ? -4.306 -17.982 54.548 1.00 25.51 382 ASN A N 1
ATOM 2902 C CA . ASN A 1 382 ? -5.677 -18.188 54.113 1.00 27.90 382 ASN A CA 1
ATOM 2903 C C . ASN A 1 382 ? -6.306 -16.928 53.559 1.00 30.28 382 ASN A C 1
ATOM 2904 O O . ASN A 1 382 ? -6.748 -16.911 52.409 1.00 32.36 382 ASN A O 1
ATOM 2909 N N . TYR A 1 383 ? -6.340 -15.865 54.356 1.00 27.34 383 TYR A N 1
ATOM 2910 C CA . TYR A 1 383 ? -6.997 -14.636 53.923 1.00 27.67 383 TYR A CA 1
ATOM 2911 C C . TYR A 1 383 ? -6.318 -14.072 52.669 1.00 28.53 383 TYR A C 1
ATOM 2912 O O . TYR A 1 383 ? -6.986 -13.583 51.763 1.00 27.40 383 TYR A O 1
ATOM 2921 N N . LEU A 1 384 ? -4.991 -14.160 52.609 1.00 26.54 384 LEU A N 1
ATOM 2922 C CA . LEU A 1 384 ? -4.230 -13.591 51.490 1.00 25.21 384 LEU A CA 1
ATOM 2923 C C . LEU A 1 384 ? -3.713 -14.648 50.506 1.00 27.17 384 LEU A C 1
ATOM 2924 O O . LEU A 1 384 ? -2.996 -14.323 49.561 1.00 27.59 384 LEU A O 1
ATOM 2929 N N . GLY A 1 385 ? -4.050 -15.911 50.731 1.00 23.89 385 GLY A N 1
ATOM 2930 C CA . GLY A 1 385 ? -3.762 -16.935 49.742 1.00 24.86 385 GLY A CA 1
ATOM 2931 C C . GLY A 1 385 ? -2.491 -17.746 49.936 1.00 25.37 385 GLY A C 1
ATOM 2932 O O . GLY A 1 385 ? -2.376 -18.843 49.396 1.00 24.65 385 GLY A O 1
ATOM 2933 N N . GLY A 1 386 ? -1.525 -17.208 50.669 1.00 22.54 386 GLY A N 1
ATOM 2934 C CA . GLY A 1 386 ? -0.307 -17.944 50.975 1.00 26.90 386 GLY A CA 1
ATOM 2935 C C . GLY A 1 386 ? 0.655 -18.263 49.834 1.00 28.74 386 GLY A C 1
ATOM 2936 O O . GLY A 1 386 ? 1.517 -19.132 49.991 1.00 26.71 386 GLY A O 1
ATOM 2937 N N . ARG A 1 387 ? 0.542 -17.565 48.708 1.00 23.83 387 ARG A N 1
ATOM 2938 C CA . ARG A 1 387 ? 1.451 -17.797 47.573 1.00 24.36 387 ARG A CA 1
ATOM 2939 C C . ARG A 1 387 ? 2.239 -16.551 47.149 1.00 25.69 387 ARG A C 1
ATOM 2940 O O . ARG A 1 387 ? 2.918 -16.553 46.122 1.00 24.09 387 ARG A O 1
ATOM 2948 N N . PHE A 1 388 ? 2.151 -15.486 47.925 1.00 23.91 388 PHE A N 1
ATOM 2949 C CA . PHE A 1 388 ? 2.901 -14.265 47.614 1.00 27.65 388 PHE A CA 1
ATOM 2950 C C . PHE A 1 388 ? 4.419 -14.473 47.527 1.00 27.89 388 PHE A C 1
ATOM 2951 O O . PHE A 1 388 ? 5.043 -14.992 48.456 1.00 30.06 388 PHE A O 1
ATOM 2959 N N . LEU A 1 389 ? 5.006 -14.072 46.406 1.00 23.97 389 LEU A N 1
ATOM 2960 C CA . LEU A 1 389 ? 6.469 -14.087 46.257 1.00 27.60 389 LEU A CA 1
ATOM 2961 C C . LEU A 1 389 ? 7.017 -12.690 46.480 1.00 28.30 389 LEU A C 1
ATOM 2962 O O . LEU A 1 389 ? 8.175 -12.500 46.879 1.00 27.16 389 LEU A O 1
ATOM 2967 N N . VAL A 1 390 ? 6.184 -11.699 46.191 1.00 24.00 390 VAL A N 1
ATOM 2968 C CA . VAL A 1 390 ? 6.630 -10.321 46.258 1.00 22.49 390 VAL A CA 1
ATOM 2969 C C . VAL A 1 390 ? 5.421 -9.432 46.534 1.00 25.97 390 VAL A C 1
ATOM 2970 O O . VAL A 1 390 ? 4.296 -9.782 46.198 1.00 23.96 390 VAL A O 1
ATOM 2974 N N . ALA A 1 391 ? 5.665 -8.287 47.151 1.00 25.41 391 ALA A N 1
ATOM 2975 C CA . ALA A 1 391 ? 4.604 -7.351 47.473 1.00 21.82 391 ALA A CA 1
ATOM 2976 C C . ALA A 1 391 ? 5.149 -5.933 47.343 1.00 25.56 391 ALA A C 1
ATOM 2977 O O . ALA A 1 391 ? 6.276 -5.647 47.764 1.00 22.27 391 ALA A O 1
ATOM 2979 N N . VAL A 1 392 ? 4.365 -5.076 46.704 1.00 22.91 392 VAL A N 1
ATOM 2980 C CA . VAL A 1 392 ? 4.675 -3.665 46.538 1.00 22.66 392 VAL A CA 1
ATOM 2981 C C . VAL A 1 392 ? 3.524 -2.830 47.073 1.00 25.76 392 VAL A C 1
ATOM 2982 O O . VAL A 1 392 ? 2.357 -3.227 46.973 1.00 21.47 392 VAL A O 1
ATOM 2986 N N . VAL A 1 393 ? 3.850 -1.686 47.658 1.00 23.02 393 VAL A N 1
ATOM 2987 C CA . VAL A 1 393 ? 2.835 -0.716 48.022 1.00 20.78 393 VAL A CA 1
ATOM 2988 C C . VAL A 1 393 ? 3.198 0.603 47.331 1.00 24.51 393 VAL A C 1
ATOM 2989 O O . VAL A 1 393 ? 4.375 0.944 47.183 1.00 25.09 393 VAL A O 1
ATOM 2993 N N . GLY A 1 394 ? 2.182 1.323 46.868 1.00 22.17 394 GLY A N 1
ATOM 2994 C CA . GLY A 1 394 ? 2.383 2.569 46.160 1.00 24.36 394 GLY A CA 1
ATOM 2995 C C . GLY A 1 394 ? 1.094 3.364 46.072 1.00 23.55 394 GLY A C 1
ATOM 2996 O O . GLY A 1 394 ? 0.084 2.967 46.675 1.00 22.71 394 GLY A O 1
ATOM 2997 N N . SER A 1 395 ? 1.172 4.491 45.354 1.00 22.89 395 SER A N 1
ATOM 2998 C CA . SER A 1 395 ? 0.087 5.443 45.036 1.00 22.62 395 SER A CA 1
ATOM 2999 C C . SER A 1 395 ? -0.130 6.492 46.131 1.00 23.94 395 SER A C 1
ATOM 3000 O O . SER A 1 395 ? -0.651 7.569 45.861 1.00 24.47 395 SER A O 1
ATOM 3003 N N . ALA A 1 396 ? 0.299 6.188 47.352 1.00 25.09 396 ALA A N 1
ATOM 3004 C CA . ALA A 1 396 ? 0.068 7.052 48.510 1.00 25.13 396 ALA A CA 1
ATOM 3005 C C . ALA A 1 396 ? 1.001 6.617 49.637 1.00 24.23 396 ALA A C 1
ATOM 3006 O O . ALA A 1 396 ? 1.535 5.509 49.604 1.00 21.95 396 ALA A O 1
ATOM 3008 N N . PRO A 1 397 ? 1.222 7.488 50.636 1.00 24.88 397 PRO A N 1
ATOM 3009 C CA . PRO A 1 397 ? 2.159 7.079 51.690 1.00 27.89 397 PRO A CA 1
ATOM 3010 C C . PRO A 1 397 ? 1.617 5.997 52.624 1.00 25.23 397 PRO A C 1
ATOM 3011 O O . PRO A 1 397 ? 0.425 5.962 52.952 1.00 25.43 397 PRO A O 1
ATOM 3015 N N . LEU A 1 398 ? 2.509 5.111 53.044 1.00 26.56 398 LEU A N 1
ATOM 3016 C CA . LEU A 1 398 ? 2.186 4.133 54.064 1.00 25.65 398 LEU A CA 1
ATOM 3017 C C . LEU A 1 398 ? 3.035 4.456 55.286 1.00 25.97 398 LEU A C 1
ATOM 3018 O O . LEU A 1 398 ? 4.243 4.631 55.160 1.00 31.10 398 LEU A O 1
ATOM 3023 N N . ALA A 1 399 ? 2.407 4.528 56.452 1.00 25.32 399 ALA A N 1
ATOM 3024 C CA . ALA A 1 399 ? 3.118 4.865 57.683 1.00 26.98 399 ALA A CA 1
ATOM 3025 C C . ALA A 1 399 ? 4.150 3.804 58.021 1.00 27.47 399 ALA A C 1
ATOM 3026 O O . ALA A 1 399 ? 3.994 2.644 57.660 1.00 23.89 399 ALA A O 1
ATOM 3028 N N . ALA A 1 400 ? 5.199 4.209 58.727 1.00 26.81 400 ALA A N 1
ATOM 3029 C CA . ALA A 1 400 ? 6.271 3.293 59.086 1.00 27.96 400 ALA A CA 1
ATOM 3030 C C . ALA A 1 400 ? 5.758 2.109 59.896 1.00 27.66 400 ALA A C 1
ATOM 3031 O O . ALA A 1 400 ? 6.155 0.974 59.642 1.00 27.86 400 ALA A O 1
ATOM 3033 N N . GLU A 1 401 ? 4.869 2.348 60.858 1.00 26.48 401 GLU A N 1
ATOM 3034 C CA . GLU A 1 401 ? 4.371 1.253 61.666 1.00 27.76 401 GLU A CA 1
ATOM 3035 C C . GLU A 1 401 ? 3.463 0.328 60.842 1.00 29.14 401 GLU A C 1
ATOM 3036 O O . GLU A 1 401 ? 3.460 -0.880 61.061 1.00 26.11 401 GLU A O 1
ATOM 3042 N N . MET A 1 402 ? 2.697 0.886 59.908 1.00 22.89 402 MET A N 1
ATOM 3043 C CA . MET A 1 402 ? 1.835 0.046 59.066 1.00 22.58 402 MET A CA 1
ATOM 3044 C C . MET A 1 402 ? 2.682 -0.784 58.094 1.00 23.30 402 MET A C 1
ATOM 3045 O O . MET A 1 402 ? 2.322 -1.913 57.769 1.00 22.27 402 MET A O 1
ATOM 3050 N N . LYS A 1 403 ? 3.800 -0.235 57.634 1.00 23.82 403 LYS A N 1
ATOM 3051 C CA . LYS A 1 403 ? 4.746 -1.014 56.828 1.00 24.62 403 LYS A CA 1
ATOM 3052 C C . LYS A 1 403 ? 5.320 -2.191 57.624 1.00 26.59 403 LYS A C 1
ATOM 3053 O O . LYS A 1 403 ? 5.454 -3.304 57.108 1.00 24.51 403 LYS A O 1
ATOM 3059 N N . THR A 1 404 ? 5.651 -1.945 58.888 1.00 26.98 404 THR A N 1
ATOM 3060 C CA . THR A 1 404 ? 6.167 -2.989 59.773 1.00 27.30 404 THR A CA 1
ATOM 3061 C C . THR A 1 404 ? 5.117 -4.057 60.030 1.00 26.72 404 THR A C 1
ATOM 3062 O O . THR A 1 404 ? 5.403 -5.253 60.008 1.00 22.06 404 THR A O 1
ATOM 3066 N N . PHE A 1 405 ? 3.891 -3.609 60.272 1.00 23.66 405 PHE A N 1
ATOM 3067 C CA . PHE A 1 405 ? 2.787 -4.526 60.412 1.00 22.61 405 PHE A CA 1
ATOM 3068 C C . PHE A 1 405 ? 2.635 -5.397 59.168 1.00 20.93 405 PHE A C 1
ATOM 3069 O O . PHE A 1 405 ? 2.566 -6.617 59.270 1.00 22.53 405 PHE A O 1
ATOM 3077 N N . MET A 1 406 ? 2.562 -4.779 57.996 1.00 21.42 406 MET A N 1
ATOM 3078 C CA . MET A 1 406 ? 2.330 -5.541 56.779 1.00 20.30 406 MET A CA 1
ATOM 3079 C C . MET A 1 406 ? 3.463 -6.545 56.526 1.00 22.69 406 MET A C 1
ATOM 3080 O O . MET A 1 406 ? 3.230 -7.671 56.089 1.00 20.32 406 MET A O 1
ATOM 3085 N N . GLU A 1 407 ? 4.694 -6.162 56.837 1.00 19.80 407 GLU A N 1
ATOM 3086 C CA . GLU A 1 407 ? 5.802 -7.100 56.645 1.00 23.30 407 GLU A CA 1
ATOM 3087 C C . GLU A 1 407 ? 5.713 -8.291 57.604 1.00 21.73 407 GLU A C 1
ATOM 3088 O O . GLU A 1 407 ? 6.079 -9.415 57.243 1.00 23.10 407 GLU A O 1
ATOM 3094 N N . SER A 1 408 ? 5.184 -8.074 58.801 1.00 21.80 408 SER A N 1
ATOM 3095 C CA . SER A 1 408 ? 5.070 -9.172 59.744 1.00 25.10 408 SER A CA 1
ATOM 3096 C C . SER A 1 408 ? 3.938 -10.106 59.317 1.00 24.31 408 SER A C 1
ATOM 3097 O O . SER A 1 408 ? 4.003 -11.299 59.552 1.00 23.29 408 SER A O 1
ATOM 3100 N N . VAL A 1 409 ? 2.922 -9.577 58.652 1.00 19.81 409 VAL A N 1
ATOM 3101 C CA . VAL A 1 409 ? 1.832 -10.432 58.159 1.00 21.24 409 VAL A CA 1
ATOM 3102 C C . VAL A 1 409 ? 2.300 -11.234 56.954 1.00 24.12 409 VAL A C 1
ATOM 3103 O O . VAL A 1 409 ? 2.120 -12.457 56.902 1.00 25.78 409 VAL A O 1
ATOM 3107 N N . LEU A 1 410 ? 2.907 -10.542 56.000 1.00 22.15 410 LEU A N 1
ATOM 3108 C CA . LEU A 1 410 ? 3.327 -11.140 54.730 1.00 25.62 410 LEU A CA 1
ATOM 3109 C C . LEU A 1 410 ? 4.569 -11.999 54.889 1.00 28.45 410 LEU A C 1
ATOM 3110 O O . LEU A 1 410 ? 4.824 -12.901 54.086 1.00 24.55 410 LEU A O 1
ATOM 3115 N N . ASP A 1 411 ? 5.347 -11.682 55.919 1.00 24.75 411 ASP A N 1
ATOM 3116 C CA . ASP A 1 411 ? 6.674 -12.267 56.129 1.00 26.06 411 ASP A CA 1
ATOM 3117 C C . ASP A 1 411 ? 7.584 -12.152 54.905 1.00 28.39 411 ASP A C 1
ATOM 3118 O O . ASP A 1 411 ? 8.320 -13.085 54.572 1.00 29.11 411 ASP A O 1
ATOM 3123 N N . LEU A 1 412 ? 7.520 -11.005 54.234 1.00 24.90 412 LEU A N 1
ATOM 3124 C CA . LEU A 1 412 ? 8.460 -10.653 53.174 1.00 29.44 412 LEU A CA 1
ATOM 3125 C C . LEU A 1 412 ? 8.537 -9.133 53.128 1.00 27.86 412 LEU A C 1
ATOM 3126 O O . LEU A 1 412 ? 7.726 -8.469 53.786 1.00 30.03 412 LEU A O 1
ATOM 3131 N N . PRO A 1 413 ? 9.499 -8.571 52.379 1.00 26.63 413 PRO A N 1
ATOM 3132 C CA . PRO A 1 413 ? 9.564 -7.109 52.322 1.00 29.42 413 PRO A CA 1
ATOM 3133 C C . PRO A 1 413 ? 8.370 -6.505 51.596 1.00 29.56 413 PRO A C 1
ATOM 3134 O O . PRO A 1 413 ? 7.900 -7.044 50.594 1.00 28.90 413 PRO A O 1
ATOM 3138 N N . LEU A 1 414 ? 7.866 -5.395 52.104 1.00 24.90 414 LEU A N 1
ATOM 3139 C CA . LEU A 1 414 ? 6.890 -4.655 51.346 1.00 25.67 414 LEU A CA 1
ATOM 3140 C C . LEU A 1 414 ? 7.616 -3.508 50.663 1.00 26.08 414 LEU A C 1
ATOM 3141 O O . LEU A 1 414 ? 7.978 -2.530 51.305 1.00 29.53 414 LEU A O 1
ATOM 3146 N N . HIS A 1 415 ? 7.851 -3.638 49.366 1.00 23.54 415 HIS A N 1
ATOM 3147 C CA . HIS A 1 415 ? 8.570 -2.606 48.636 1.00 28.20 415 HIS A CA 1
ATOM 3148 C C . HIS A 1 415 ? 7.717 -1.364 48.455 1.00 29.71 415 HIS A C 1
ATOM 3149 O O . HIS A 1 415 ? 6.584 -1.441 47.986 1.00 28.39 415 HIS A O 1
ATOM 3156 N N . ASP A 1 416 ? 8.264 -0.223 48.851 1.00 27.60 416 ASP A N 1
ATOM 3157 C CA . ASP A 1 416 ? 7.602 1.059 48.667 1.00 28.27 416 ASP A CA 1
ATOM 3158 C C . ASP A 1 416 ? 7.966 1.612 47.296 1.00 31.75 416 ASP A C 1
ATOM 3159 O O . ASP A 1 416 ? 9.115 1.969 47.035 1.00 28.78 416 ASP A O 1
ATOM 3164 N N . GLY A 1 417 ? 6.976 1.650 46.415 1.00 27.52 417 GLY A N 1
ATOM 3165 C CA . GLY A 1 417 ? 7.168 2.124 45.053 1.00 28.99 417 GLY A CA 1
ATOM 3166 C C . GLY A 1 417 ? 6.536 3.481 44.853 1.00 29.13 417 GLY A C 1
ATOM 3167 O O . GLY A 1 417 ? 5.326 3.631 44.979 1.00 25.87 417 GLY A O 1
ATOM 3168 N N . TYR A 1 418 ? 7.364 4.473 44.553 1.00 27.68 418 TYR A N 1
ATOM 3169 C CA . TYR A 1 418 ? 6.893 5.808 44.235 1.00 25.05 418 TYR A CA 1
ATOM 3170 C C . TYR A 1 418 ? 6.948 6.049 42.727 1.00 25.09 418 TYR A C 1
ATOM 3171 O O . TYR A 1 418 ? 7.953 5.791 42.080 1.00 27.14 418 TYR A O 1
ATOM 3180 N N . GLY A 1 419 ? 5.853 6.548 42.173 1.00 27.24 419 GLY A N 1
ATOM 3181 C CA . GLY A 1 419 ? 5.831 6.977 40.792 1.00 27.14 419 GLY A CA 1
ATOM 3182 C C . GLY A 1 419 ? 4.607 7.836 40.554 1.00 27.30 419 GLY A C 1
ATOM 3183 O O . GLY A 1 419 ? 3.905 8.200 41.498 1.00 24.08 419 GLY A O 1
ATOM 3184 N N . SER A 1 420 ? 4.342 8.159 39.294 1.00 22.61 420 SER A N 1
ATOM 3185 C CA . SER A 1 420 ? 3.193 8.977 38.979 1.00 24.30 420 SER A CA 1
ATOM 3186 C C . SER A 1 420 ? 2.761 8.751 37.551 1.00 23.06 420 SER A C 1
ATOM 3187 O O . SER A 1 420 ? 3.507 8.179 36.753 1.00 22.37 420 SER A O 1
ATOM 3190 N N . THR A 1 421 ? 1.546 9.189 37.242 1.00 22.50 421 THR A N 1
ATOM 3191 C CA . THR A 1 421 ? 1.060 9.146 35.872 1.00 25.68 421 THR A CA 1
ATOM 3192 C C . THR A 1 421 ? 2.011 9.916 34.956 1.00 24.98 421 THR A C 1
ATOM 3193 O O . THR A 1 421 ? 2.330 9.462 33.843 1.00 26.30 421 THR A O 1
ATOM 3197 N N . GLU A 1 422 ? 2.511 11.052 35.438 1.00 22.81 422 GLU A N 1
ATOM 3198 C CA . GLU A 1 422 ? 3.377 11.895 34.606 1.00 27.32 422 GLU A CA 1
ATOM 3199 C C . GLU A 1 422 ? 4.798 11.370 34.468 1.00 26.74 422 GLU A C 1
ATOM 3200 O O . GLU A 1 422 ? 5.408 11.514 33.408 1.00 26.54 422 GLU A O 1
ATOM 3206 N N . ALA A 1 423 ? 5.314 10.750 35.519 1.00 28.48 423 ALA A N 1
ATOM 3207 C CA . ALA A 1 423 ? 6.735 10.420 35.588 1.00 28.65 423 ALA A CA 1
ATOM 3208 C C . ALA A 1 423 ? 7.070 8.965 35.276 1.00 32.01 423 ALA A C 1
ATOM 3209 O O . ALA A 1 423 ? 8.191 8.661 34.885 1.00 34.69 423 ALA A O 1
ATOM 3211 N N . GLY A 1 424 ? 6.112 8.066 35.466 1.00 32.86 424 GLY A N 1
ATOM 3212 C CA . GLY A 1 424 ? 6.366 6.643 35.315 1.00 29.95 424 GLY A CA 1
ATOM 3213 C C . GLY A 1 424 ? 6.247 5.912 36.637 1.00 31.42 424 GLY A C 1
ATOM 3214 O O . GLY A 1 424 ? 6.297 6.518 37.705 1.00 31.86 424 GLY A O 1
ATOM 3215 N N . ALA A 1 425 ? 6.089 4.600 36.574 1.00 32.85 425 ALA A N 1
ATOM 3216 C CA . ALA A 1 425 ? 5.851 3.810 37.782 1.00 35.33 425 ALA A CA 1
ATOM 3217 C C . ALA A 1 425 ? 7.115 3.554 38.589 1.00 37.44 425 ALA A C 1
ATOM 3218 O O . ALA A 1 425 ? 7.078 3.485 39.813 1.00 39.13 425 ALA A O 1
ATOM 3220 N N . SER A 1 426 ? 8.236 3.394 37.906 1.00 38.63 426 SER A N 1
ATOM 3221 C CA . SER A 1 426 ? 9.476 3.047 38.596 1.00 43.47 426 SER A CA 1
ATOM 3222 C C . SER A 1 426 ? 9.955 4.182 39.512 1.00 43.08 426 SER A C 1
ATOM 3223 O O . SER A 1 426 ? 9.638 4.203 40.696 1.00 45.01 426 SER A O 1
ATOM 3226 N N . VAL A 1 427 ? 10.714 5.111 38.947 1.00 41.88 427 VAL A N 1
ATOM 3227 C CA . VAL A 1 427 ? 11.249 6.283 39.651 1.00 35.10 427 VAL A CA 1
ATOM 3228 C C . VAL A 1 427 ? 11.909 5.971 41.010 1.00 31.44 427 VAL A C 1
ATOM 3229 O O . VAL A 1 427 ? 13.128 5.948 41.088 1.00 29.94 427 VAL A O 1
ATOM 3233 N N . LEU A 1 428 ? 11.137 5.757 42.074 1.00 26.71 428 LEU A N 1
ATOM 3234 C CA . LEU A 1 428 ? 11.719 5.450 43.382 1.00 27.37 428 LEU A CA 1
ATOM 3235 C C . LEU A 1 428 ? 11.252 4.098 43.909 1.00 32.06 428 LEU A C 1
ATOM 3236 O O . LEU A 1 428 ? 10.051 3.832 43.998 1.00 31.36 428 LEU A O 1
ATOM 3241 N N . LEU A 1 429 ? 12.199 3.248 44.283 1.00 27.07 429 LEU A N 1
ATOM 3242 C CA . LEU A 1 429 ? 11.850 1.944 44.847 1.00 30.46 429 LEU A CA 1
ATOM 3243 C C . LEU A 1 429 ? 12.646 1.722 46.117 1.00 32.74 429 LEU A C 1
ATOM 3244 O O . LEU A 1 429 ? 13.877 1.646 46.065 1.00 30.88 429 LEU A O 1
ATOM 3249 N N . ASP A 1 430 ? 11.944 1.637 47.244 1.00 30.18 430 ASP A N 1
ATOM 3250 C CA . ASP A 1 430 ? 12.581 1.514 48.552 1.00 31.84 430 ASP A CA 1
ATOM 3251 C C . ASP A 1 430 ? 13.604 2.632 48.746 1.00 31.29 430 ASP A C 1
ATOM 3252 O O . ASP A 1 430 ? 14.736 2.382 49.142 1.00 30.42 430 ASP A O 1
ATOM 3257 N N . ASN A 1 431 ? 13.172 3.848 48.433 1.00 27.54 431 ASN A N 1
ATOM 3258 C CA . ASN A 1 431 ? 13.952 5.074 48.570 1.00 30.78 431 ASN A CA 1
ATOM 3259 C C . ASN A 1 431 ? 15.140 5.173 47.612 1.00 33.32 431 ASN A C 1
ATOM 3260 O O . ASN A 1 431 ? 15.969 6.073 47.748 1.00 33.56 431 ASN A O 1
ATOM 3265 N N . GLN A 1 432 ? 15.207 4.283 46.625 1.00 29.94 432 GLN A N 1
ATOM 3266 C CA . GLN A 1 432 ? 16.322 4.294 45.677 1.00 30.73 432 GLN A CA 1
ATOM 3267 C C . GLN A 1 432 ? 15.885 4.700 44.279 1.00 30.00 432 GLN A C 1
ATOM 3268 O O . GLN A 1 432 ? 14.955 4.134 43.718 1.00 24.77 432 GLN A O 1
ATOM 3274 N N . ILE A 1 433 ? 16.574 5.683 43.714 1.00 27.14 433 ILE A N 1
ATOM 3275 C CA . ILE A 1 433 ? 16.316 6.114 42.349 1.00 28.98 433 ILE A CA 1
ATOM 3276 C C . ILE A 1 433 ? 16.557 4.963 41.382 1.00 31.14 433 ILE A C 1
ATOM 3277 O O . ILE A 1 433 ? 17.577 4.268 41.463 1.00 30.13 433 ILE A O 1
ATOM 3282 N N . GLN A 1 434 ? 15.598 4.740 40.489 1.00 27.70 434 GLN A N 1
ATOM 3283 C CA . GLN A 1 434 ? 15.664 3.617 39.570 1.00 30.27 434 GLN A CA 1
ATOM 3284 C C . GLN A 1 434 ? 16.227 4.032 38.216 1.00 31.85 434 GLN A C 1
ATOM 3285 O O . GLN A 1 434 ? 15.595 4.795 37.479 1.00 28.87 434 GLN A O 1
ATOM 3291 N N . ARG A 1 435 ? 17.410 3.513 37.890 1.00 31.31 435 ARG A N 1
ATOM 3292 C CA . ARG A 1 435 ? 18.044 3.796 36.606 1.00 34.48 435 ARG A CA 1
ATOM 3293 C C . ARG A 1 435 ? 18.268 2.501 35.841 1.00 36.52 435 ARG A C 1
ATOM 3294 O O . ARG A 1 435 ? 19.092 1.684 36.245 1.00 40.87 435 ARG A O 1
ATOM 3302 N N . PRO A 1 436 ? 17.535 2.296 34.736 1.00 36.22 436 PRO A N 1
ATOM 3303 C CA . PRO A 1 436 ? 16.471 3.110 34.133 1.00 35.98 436 PRO A CA 1
ATOM 3304 C C . PRO A 1 436 ? 15.200 3.094 34.987 1.00 34.69 436 PRO A C 1
ATOM 3305 O O . PRO A 1 436 ? 15.080 2.213 35.835 1.00 32.26 436 PRO A O 1
ATOM 3309 N N . PRO A 1 437 ? 14.256 4.027 34.759 1.00 32.65 437 PRO A N 1
ATOM 3310 C CA . PRO A 1 437 ? 14.172 5.034 33.696 1.00 31.98 437 PRO A CA 1
ATOM 3311 C C . PRO A 1 437 ? 14.762 6.397 34.030 1.00 30.74 437 PRO A C 1
ATOM 3312 O O . PRO A 1 437 ? 14.911 7.194 33.112 1.00 30.38 437 PRO A O 1
ATOM 3316 N N . VAL A 1 438 ? 15.069 6.672 35.293 1.00 29.11 438 VAL A N 1
ATOM 3317 C CA . VAL A 1 438 ? 15.537 8.003 35.683 1.00 28.40 438 VAL A CA 1
ATOM 3318 C C . VAL A 1 438 ? 16.877 8.320 35.010 1.00 31.60 438 VAL A C 1
ATOM 3319 O O . VAL A 1 438 ? 17.766 7.472 34.965 1.00 28.89 438 VAL A O 1
ATOM 3323 N N . LEU A 1 439 ? 16.992 9.529 34.473 1.00 30.09 439 LEU A N 1
ATOM 3324 C CA . LEU A 1 439 ? 18.215 9.995 33.824 1.00 32.46 439 LEU A CA 1
ATOM 3325 C C . LEU A 1 439 ? 18.958 10.980 34.714 1.00 34.87 439 LEU A C 1
ATOM 3326 O O . LEU A 1 439 ? 20.189 11.064 34.691 1.00 33.82 439 LEU A O 1
ATOM 3331 N N . ASP A 1 440 ? 18.194 11.724 35.505 1.00 30.52 440 ASP A N 1
ATOM 3332 C CA . ASP A 1 440 ? 18.749 12.768 36.357 1.00 33.38 440 ASP A CA 1
ATOM 3333 C C . ASP A 1 440 ? 17.667 13.309 37.288 1.00 31.35 440 ASP A C 1
ATOM 3334 O O . ASP A 1 440 ? 16.474 13.215 36.975 1.00 33.09 440 ASP A O 1
ATOM 3339 N N . TYR A 1 441 ? 18.070 13.857 38.432 1.00 28.90 441 TYR A N 1
ATOM 3340 C CA . TYR A 1 441 ? 17.118 14.530 39.309 1.00 30.91 441 TYR A CA 1
ATOM 3341 C C . TYR A 1 441 ? 17.768 15.702 40.032 1.00 34.15 441 TYR A C 1
ATOM 3342 O O . TYR A 1 441 ? 18.991 15.798 40.127 1.00 34.82 441 TYR A O 1
ATOM 3351 N N . LYS A 1 442 ? 16.918 16.557 40.583 1.00 31.42 442 LYS A N 1
ATOM 3352 C CA . LYS A 1 442 ? 17.336 17.770 41.248 1.00 35.76 442 LYS A CA 1
ATOM 3353 C C . LYS A 1 442 ? 16.343 18.070 42.374 1.00 34.18 442 LYS A C 1
ATOM 3354 O O . LYS A 1 442 ? 15.140 17.803 42.230 1.00 32.22 442 LYS A O 1
ATOM 3360 N N . LEU A 1 443 ? 16.851 18.554 43.508 1.00 31.98 443 LEU A N 1
ATOM 3361 C CA . LEU A 1 443 ? 16.003 19.110 44.564 1.00 31.16 443 LEU A CA 1
ATOM 3362 C C . LEU A 1 443 ? 16.022 20.616 44.436 1.00 36.43 443 LEU A C 1
ATOM 3363 O O . LEU A 1 443 ? 17.083 21.207 44.241 1.00 33.64 443 LEU A O 1
ATOM 3368 N N . VAL A 1 444 ? 14.852 21.234 44.532 1.00 30.70 444 VAL A N 1
ATOM 3369 C CA . VAL A 1 444 ? 14.746 22.683 44.472 1.00 34.28 444 VAL A CA 1
ATOM 3370 C C . VAL A 1 444 ? 14.192 23.189 45.799 1.00 36.25 444 VAL A C 1
ATOM 3371 O O . VAL A 1 444 ? 13.261 22.605 46.352 1.00 30.93 444 VAL A O 1
ATOM 3375 N N . ASP A 1 445 ? 14.792 24.248 46.340 1.00 32.47 445 ASP A N 1
ATOM 3376 C CA . ASP A 1 445 ? 14.310 24.806 47.600 1.00 32.94 445 ASP A CA 1
ATOM 3377 C C . ASP A 1 445 ? 12.886 25.289 47.444 1.00 30.53 445 ASP A C 1
ATOM 3378 O O . ASP A 1 445 ? 12.501 25.790 46.390 1.00 34.57 445 ASP A O 1
ATOM 3383 N N . VAL A 1 446 ? 12.108 25.136 48.508 1.00 33.08 446 VAL A N 1
ATOM 3384 C CA . VAL A 1 446 ? 10.779 25.710 48.584 1.00 33.15 446 VAL A CA 1
ATOM 3385 C C . VAL A 1 446 ? 10.787 26.536 49.864 1.00 35.96 446 VAL A C 1
ATOM 3386 O O . VAL A 1 446 ? 10.423 26.042 50.930 1.00 36.31 446 VAL A O 1
ATOM 3390 N N . PRO A 1 447 ? 11.260 27.793 49.766 1.00 36.01 447 PRO A N 1
ATOM 3391 C CA . PRO A 1 447 ? 11.435 28.661 50.935 1.00 38.72 447 PRO A CA 1
ATOM 3392 C C . PRO A 1 447 ? 10.154 28.798 51.758 1.00 35.93 447 PRO A C 1
ATOM 3393 O O . PRO A 1 447 ? 10.204 28.695 52.981 1.00 36.02 447 PRO A O 1
ATOM 3397 N N . GLU A 1 448 ? 9.023 28.985 51.087 1.00 34.00 448 GLU A N 1
ATOM 3398 C CA . GLU A 1 448 ? 7.743 29.186 51.772 1.00 36.08 448 GLU A CA 1
ATOM 3399 C C . GLU A 1 448 ? 7.230 27.951 52.527 1.00 37.83 448 GLU A C 1
ATOM 3400 O O . GLU A 1 448 ? 6.285 28.042 53.307 1.00 34.48 448 GLU A O 1
ATOM 3406 N N . LEU A 1 449 ? 7.851 26.801 52.301 1.00 35.29 449 LEU A N 1
ATOM 3407 C CA . LEU A 1 449 ? 7.469 25.602 53.030 1.00 35.01 449 LEU A CA 1
ATOM 3408 C C . LEU A 1 449 ? 8.596 25.144 53.938 1.00 37.02 449 LEU A C 1
ATOM 3409 O O . LEU A 1 449 ? 8.504 24.097 54.572 1.00 36.97 449 LEU A O 1
ATOM 3414 N N . GLY A 1 450 ? 9.666 25.932 53.982 1.00 37.30 450 GLY A N 1
ATOM 3415 C CA . GLY A 1 450 ? 10.791 25.647 54.849 1.00 35.27 450 GLY A CA 1
ATOM 3416 C C . GLY A 1 450 ? 11.600 24.421 54.475 1.00 35.17 450 GLY A C 1
ATOM 3417 O O . GLY A 1 450 ? 12.146 23.751 55.347 1.00 37.13 450 GLY A O 1
ATOM 3418 N N . TYR A 1 451 ? 11.681 24.125 53.181 1.00 35.16 451 TYR A N 1
ATOM 3419 C CA . TYR A 1 451 ? 12.504 23.017 52.706 1.00 33.63 451 TYR A CA 1
ATOM 3420 C C . TYR A 1 451 ? 13.712 23.542 51.948 1.00 32.45 451 TYR A C 1
ATOM 3421 O O . TYR A 1 451 ? 13.574 24.215 50.931 1.00 33.46 451 TYR A O 1
ATOM 3430 N N . PHE A 1 452 ? 14.900 23.228 52.447 1.00 37.55 452 PHE A N 1
ATOM 3431 C CA . PHE A 1 452 ? 16.125 23.750 51.865 1.00 37.81 452 PHE A CA 1
ATOM 3432 C C . PHE A 1 452 ? 17.187 22.690 51.652 1.00 38.46 452 PHE A C 1
ATOM 3433 O O . PHE A 1 452 ? 17.269 21.718 52.388 1.00 34.47 452 PHE A O 1
ATOM 3441 N N . ARG A 1 453 ? 18.016 22.923 50.640 1.00 42.02 453 ARG A N 1
ATOM 3442 C CA . ARG A 1 453 ? 19.202 22.124 50.358 1.00 44.03 453 ARG A CA 1
ATOM 3443 C C . ARG A 1 453 ? 20.147 22.080 51.567 1.00 45.18 453 ARG A C 1
ATOM 3444 O O . ARG A 1 453 ? 20.908 21.126 51.745 1.00 44.99 453 ARG A O 1
ATOM 3452 N N . THR A 1 454 ? 20.063 23.113 52.405 1.00 48.75 454 THR A N 1
ATOM 3453 C CA . THR A 1 454 ? 20.917 23.266 53.582 1.00 45.35 454 THR A CA 1
ATOM 3454 C C . THR A 1 454 ? 20.281 22.757 54.875 1.00 47.96 454 THR A C 1
ATOM 3455 O O . THR A 1 454 ? 20.701 23.139 55.967 1.00 47.29 454 THR A O 1
ATOM 3459 N N . ASP A 1 455 ? 19.274 21.896 54.764 1.00 42.72 455 ASP A N 1
ATOM 3460 C CA . ASP A 1 455 ? 18.483 21.527 55.935 1.00 44.05 455 ASP A CA 1
ATOM 3461 C C . ASP A 1 455 ? 19.117 20.498 56.868 1.00 45.01 455 ASP A C 1
ATOM 3462 O O . ASP A 1 455 ? 19.875 19.621 56.438 1.00 44.56 455 ASP A O 1
ATOM 3467 N N . ARG A 1 456 ? 18.790 20.687 58.151 1.00 50.27 456 ARG A N 1
ATOM 3468 C CA . ARG A 1 456 ? 18.788 19.708 59.255 1.00 47.99 456 ARG A CA 1
ATOM 3469 C C . ARG A 1 456 ? 19.592 18.402 59.010 1.00 47.80 456 ARG A C 1
ATOM 3470 O O . ARG A 1 456 ? 20.756 18.514 58.635 1.00 56.52 456 ARG A O 1
ATOM 3478 N N . PRO A 1 457 ? 19.041 17.170 59.245 1.00 46.28 457 PRO A N 1
ATOM 3479 C CA . PRO A 1 457 ? 20.059 16.186 58.838 1.00 42.74 457 PRO A CA 1
ATOM 3480 C C . PRO A 1 457 ? 20.183 15.969 57.336 1.00 45.93 457 PRO A C 1
ATOM 3481 O O . PRO A 1 457 ? 21.248 15.554 56.870 1.00 44.37 457 PRO A O 1
ATOM 3485 N N . HIS A 1 458 ? 19.116 16.233 56.588 1.00 44.14 458 HIS A N 1
ATOM 3486 C CA . HIS A 1 458 ? 19.144 15.978 55.156 1.00 43.49 458 HIS A CA 1
ATOM 3487 C C . HIS A 1 458 ? 18.612 17.161 54.358 1.00 38.76 458 HIS A C 1
ATOM 3488 O O . HIS A 1 458 ? 17.660 17.820 54.773 1.00 37.53 458 HIS A O 1
ATOM 3495 N N . PRO A 1 459 ? 19.245 17.442 53.209 1.00 39.53 459 PRO A N 1
ATOM 3496 C CA . PRO A 1 459 ? 18.694 18.411 52.257 1.00 37.70 459 PRO A CA 1
ATOM 3497 C C . PRO A 1 459 ? 17.250 18.044 51.948 1.00 38.85 459 PRO A C 1
ATOM 3498 O O . PRO A 1 459 ? 16.948 16.856 51.857 1.00 35.63 459 PRO A O 1
ATOM 3502 N N . ARG A 1 460 ? 16.374 19.030 51.825 1.00 37.34 460 ARG A N 1
ATOM 3503 C CA . ARG A 1 460 ? 14.991 18.766 51.458 1.00 36.04 460 ARG A CA 1
ATOM 3504 C C . ARG A 1 460 ? 14.597 19.740 50.358 1.00 38.54 460 ARG A C 1
ATOM 3505 O O . ARG A 1 460 ? 15.243 20.778 50.184 1.00 36.74 460 ARG A O 1
ATOM 3513 N N . GLY A 1 461 ? 13.549 19.406 49.609 1.00 32.36 461 GLY A N 1
ATOM 3514 C CA . GLY A 1 461 ? 13.056 20.296 48.571 1.00 30.16 461 GLY A CA 1
ATOM 3515 C C . GLY A 1 461 ? 12.154 19.555 47.607 1.00 31.67 461 GLY A C 1
ATOM 3516 O O . GLY A 1 461 ? 11.892 18.366 47.810 1.00 27.56 461 GLY A O 1
ATOM 3517 N N . GLU A 1 462 ? 11.684 20.246 46.572 1.00 29.12 462 GLU A N 1
ATOM 3518 C CA . GLU A 1 462 ? 10.805 19.623 45.585 1.00 27.85 462 GLU A CA 1
ATOM 3519 C C . GLU A 1 462 ? 11.612 18.780 44.613 1.00 29.44 462 GLU A C 1
ATOM 3520 O O . GLU A 1 462 ? 12.660 19.210 44.134 1.00 30.96 462 GLU A O 1
ATOM 3526 N N . LEU A 1 463 ? 11.127 17.572 44.334 1.00 24.32 463 LEU A N 1
ATOM 3527 C CA . LEU A 1 463 ? 11.787 16.683 43.393 1.00 25.97 463 LEU A CA 1
ATOM 3528 C C . LEU A 1 463 ? 11.520 17.097 41.956 1.00 27.39 463 LEU A C 1
ATOM 3529 O O . LEU A 1 463 ? 10.371 17.186 41.524 1.00 25.48 463 LEU A O 1
ATOM 3534 N N . LEU A 1 464 ? 12.589 17.340 41.212 1.00 25.47 464 LEU A N 1
ATOM 3535 C CA . LEU A 1 464 ? 12.492 17.542 39.779 1.00 25.59 464 LEU A CA 1
ATOM 3536 C C . LEU A 1 464 ? 13.240 16.401 39.119 1.00 29.64 464 LEU A C 1
ATOM 3537 O O . LEU A 1 464 ? 14.332 16.040 39.553 1.00 29.00 464 LEU A O 1
ATOM 3542 N N . LEU A 1 465 ? 12.672 15.820 38.073 1.00 28.92 465 LEU A N 1
ATOM 3543 C CA . LEU A 1 465 ? 13.366 14.704 37.453 1.00 29.09 465 LEU A CA 1
ATOM 3544 C C . LEU A 1 465 ? 13.302 14.705 35.934 1.00 29.91 465 LEU A C 1
ATOM 3545 O O . LEU A 1 465 ? 12.455 15.366 35.318 1.00 28.02 465 LEU A O 1
ATOM 3550 N N . LYS A 1 466 ? 14.232 13.953 35.353 1.00 29.66 466 LYS A N 1
ATOM 3551 C CA . LYS A 1 466 ? 14.180 13.561 33.965 1.00 29.49 466 LYS A CA 1
ATOM 3552 C C . LYS A 1 466 ? 14.209 12.044 33.963 1.00 27.61 466 LYS A C 1
ATOM 3553 O O . LYS A 1 466 ? 14.930 11.426 34.752 1.00 28.58 466 LYS A O 1
ATOM 3559 N N . ALA A 1 467 ? 13.409 11.457 33.088 1.00 30.37 467 ALA A N 1
ATOM 3560 C CA . ALA A 1 467 ? 13.307 10.011 32.973 1.00 30.60 467 ALA A CA 1
ATOM 3561 C C . ALA A 1 467 ? 12.836 9.672 31.580 1.00 30.16 467 ALA A C 1
ATOM 3562 O O . ALA A 1 467 ? 12.147 10.464 30.935 1.00 29.71 467 ALA A O 1
ATOM 3564 N N . GLU A 1 468 ? 13.210 8.485 31.124 1.00 31.82 468 GLU A N 1
ATOM 3565 C CA . GLU A 1 468 ? 12.769 7.975 29.837 1.00 34.63 468 GLU A CA 1
ATOM 3566 C C . GLU A 1 468 ? 11.246 7.807 29.773 1.00 33.34 468 GLU A C 1
ATOM 3567 O O . GLU A 1 468 ? 10.673 7.751 28.688 1.00 36.61 468 GLU A O 1
ATOM 3573 N N . THR A 1 469 ? 10.602 7.745 30.938 1.00 30.41 469 THR A N 1
ATOM 3574 C CA . THR A 1 469 ? 9.167 7.476 31.030 1.00 30.56 469 THR A CA 1
ATOM 3575 C C . THR A 1 469 ? 8.287 8.710 31.284 1.00 31.93 469 THR A C 1
ATOM 3576 O O . THR A 1 469 ? 7.079 8.588 31.493 1.00 29.14 469 THR A O 1
ATOM 3580 N N . THR A 1 470 ? 8.864 9.906 31.274 1.00 27.18 470 THR A N 1
ATOM 3581 C CA . THR A 1 470 ? 8.031 11.096 31.450 1.00 28.54 470 THR A CA 1
ATOM 3582 C C . THR A 1 470 ? 7.156 11.390 30.233 1.00 28.26 470 THR A C 1
ATOM 3583 O O . THR A 1 470 ? 7.576 11.212 29.087 1.00 27.69 470 THR A O 1
ATOM 3587 N N . ILE A 1 471 ? 5.932 11.845 30.479 1.00 28.99 471 ILE A N 1
ATOM 3588 C CA . ILE A 1 471 ? 5.022 12.209 29.402 1.00 28.30 471 ILE A CA 1
ATOM 3589 C C . ILE A 1 471 ? 5.514 13.492 28.735 1.00 29.12 471 ILE A C 1
ATOM 3590 O O . ILE A 1 471 ? 6.235 14.280 29.357 1.00 29.03 471 ILE A O 1
ATOM 3595 N N . PRO A 1 472 ? 5.158 13.693 27.460 1.00 32.23 472 PRO A N 1
ATOM 3596 C CA . PRO A 1 472 ? 5.546 14.945 26.794 1.00 34.97 472 PRO A CA 1
ATOM 3597 C C . PRO A 1 472 ? 4.677 16.137 27.238 1.00 34.46 472 PRO A C 1
ATOM 3598 O O . PRO A 1 472 ? 5.031 17.288 27.021 1.00 31.54 472 PRO A O 1
ATOM 3602 N N . GLY A 1 47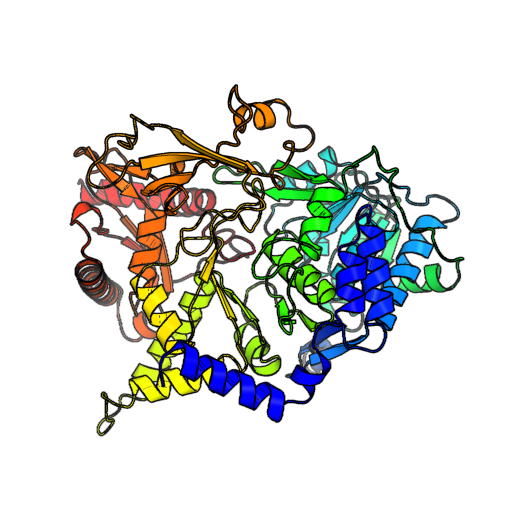3 ? 3.552 15.852 27.880 1.00 28.54 473 GLY A N 1
ATOM 3603 C CA . GLY A 1 473 ? 2.642 16.894 28.298 1.00 31.39 473 GLY A CA 1
ATOM 3604 C C . GLY A 1 473 ? 1.213 16.397 28.302 1.00 30.12 473 GLY A C 1
ATOM 3605 O O . GLY A 1 473 ? 0.969 15.199 28.168 1.00 28.32 473 GLY A O 1
ATOM 3606 N N . TYR A 1 474 ? 0.270 17.320 28.466 1.00 27.75 474 TYR A N 1
ATOM 3607 C CA . TYR A 1 474 ? -1.141 16.976 28.504 1.00 27.14 474 TYR A CA 1
ATOM 3608 C C . TYR A 1 474 ? -1.829 17.339 27.201 1.00 32.08 474 TYR A C 1
ATOM 3609 O O . TYR A 1 474 ? -1.573 18.400 26.621 1.00 30.41 474 TYR A O 1
ATOM 3618 N N . TYR A 1 475 ? -2.722 16.462 26.760 1.00 27.79 475 TYR A N 1
ATOM 3619 C CA . TYR A 1 475 ? -3.388 16.615 25.474 1.00 28.69 475 TYR A CA 1
ATOM 3620 C C . TYR A 1 475 ? -4.139 17.938 25.329 1.00 29.97 475 TYR A C 1
ATOM 3621 O O . TYR A 1 475 ? -5.019 18.251 26.126 1.00 31.41 475 TYR A O 1
ATOM 3630 N N . LYS A 1 476 ? -3.800 18.678 24.279 1.00 33.12 476 LYS A N 1
ATOM 3631 C CA . LYS A 1 476 ? -4.412 19.977 23.974 1.00 36.21 476 LYS A CA 1
ATOM 3632 C C . LYS A 1 476 ? -4.402 20.948 25.148 1.00 35.56 476 LYS A C 1
ATOM 3633 O O . LYS A 1 476 ? -5.317 21.754 25.289 1.00 42.50 476 LYS A O 1
ATOM 3639 N N . ARG A 1 477 ? -3.389 20.868 26.003 1.00 33.72 477 ARG A N 1
ATOM 3640 C CA . ARG A 1 477 ? -3.285 21.819 27.100 1.00 37.39 477 ARG A CA 1
ATOM 3641 C C . ARG A 1 477 ? -1.875 22.405 27.183 1.00 41.57 477 ARG A C 1
ATOM 3642 O O . ARG A 1 477 ? -1.104 22.066 28.078 1.00 37.35 477 ARG A O 1
ATOM 3650 N N . PRO A 1 478 ? -1.552 23.316 26.248 1.00 44.44 478 PRO A N 1
ATOM 3651 C CA . PRO A 1 478 ? -0.228 23.945 26.110 1.00 45.88 478 PRO A CA 1
ATOM 3652 C C . PRO A 1 478 ? 0.218 24.710 27.353 1.00 45.28 478 PRO A C 1
ATOM 3653 O O . PRO A 1 478 ? 1.392 24.660 27.717 1.00 45.19 478 PRO A O 1
ATOM 3657 N N . GLU A 1 479 ? -0.712 25.405 27.996 1.00 46.82 479 GLU A N 1
ATOM 3658 C CA . GLU A 1 479 ? -0.385 26.204 29.170 1.00 47.80 479 GLU A CA 1
ATOM 3659 C C . GLU A 1 479 ? -0.035 25.321 30.355 1.00 47.79 479 GLU A C 1
ATOM 3660 O O . GLU A 1 479 ? 0.999 25.508 30.992 1.00 47.79 479 GLU A O 1
ATOM 3666 N N . VAL A 1 480 ? -0.906 24.362 30.652 1.00 48.01 480 VAL A N 1
ATOM 3667 C CA . VAL A 1 480 ? -0.687 23.453 31.769 1.00 44.82 480 VAL A CA 1
ATOM 3668 C C . VAL A 1 480 ? 0.554 22.603 31.534 1.00 44.66 480 VAL A C 1
ATOM 3669 O O . VAL A 1 480 ? 1.259 22.225 32.472 1.00 43.26 480 VAL A O 1
ATOM 3673 N N . THR A 1 481 ? 0.825 22.316 30.270 1.00 41.72 481 THR A N 1
ATOM 3674 C CA . THR A 1 481 ? 1.986 21.521 29.925 1.00 39.07 481 THR A CA 1
ATOM 3675 C C . THR A 1 481 ? 3.266 22.284 30.263 1.00 43.60 481 THR A C 1
ATOM 3676 O O . THR A 1 481 ? 4.164 21.747 30.909 1.00 41.96 481 THR A O 1
ATOM 3680 N N . ALA A 1 482 ? 3.333 23.547 29.859 1.00 45.44 482 ALA A N 1
ATOM 3681 C CA . ALA A 1 482 ? 4.531 24.352 30.075 1.00 41.88 482 ALA A CA 1
ATOM 3682 C C . ALA A 1 482 ? 4.889 24.548 31.558 1.00 41.01 482 ALA A C 1
ATOM 3683 O O . ALA A 1 482 ? 6.057 24.731 31.890 1.00 46.92 482 ALA A O 1
ATOM 3685 N N . GLU A 1 483 ? 3.904 24.506 32.450 1.00 42.71 483 GLU A N 1
ATOM 3686 C CA . GLU A 1 483 ? 4.185 24.748 33.867 1.00 42.31 483 GLU A CA 1
ATOM 3687 C C . GLU A 1 483 ? 4.711 23.508 34.597 1.00 41.85 483 GLU A C 1
ATOM 3688 O O . GLU A 1 483 ? 5.214 23.626 35.710 1.00 39.73 483 GLU A O 1
ATOM 3694 N N . ILE A 1 484 ? 4.604 22.320 34.000 1.00 38.08 484 ILE A N 1
ATOM 3695 C CA . ILE A 1 484 ? 5.103 21.132 34.705 1.00 36.29 484 ILE A CA 1
ATOM 3696 C C . ILE A 1 484 ? 6.573 20.838 34.378 1.00 33.34 484 ILE A C 1
ATOM 3697 O O . ILE A 1 484 ? 7.173 19.941 34.974 1.00 29.50 484 ILE A O 1
ATOM 3702 N N . PHE A 1 485 ? 7.147 21.607 33.453 1.00 34.49 485 PHE A N 1
ATOM 3703 C CA . PHE A 1 485 ? 8.568 21.503 33.109 1.00 34.57 485 PHE A CA 1
ATOM 3704 C C . PHE A 1 485 ? 9.313 22.803 33.391 1.00 37.87 485 PHE A C 1
ATOM 3705 O O . PHE A 1 485 ? 8.810 23.885 33.089 1.00 38.10 485 PHE A O 1
ATOM 3713 N N . ASP A 1 486 ? 10.511 22.702 33.960 1.00 35.89 486 ASP A N 1
ATOM 3714 C CA . ASP A 1 486 ? 11.287 23.907 34.228 1.00 39.20 486 ASP A CA 1
ATOM 3715 C C . ASP A 1 486 ? 12.103 24.273 32.980 1.00 43.58 486 ASP A C 1
ATOM 3716 O O . ASP A 1 486 ? 12.043 23.567 31.962 1.00 35.31 486 ASP A O 1
ATOM 3721 N N . GLU A 1 487 ? 12.851 25.373 33.058 1.00 43.97 487 GLU A N 1
ATOM 3722 C CA . GLU A 1 487 ? 13.581 25.891 31.902 1.00 47.58 487 GLU A CA 1
ATOM 3723 C C . GLU A 1 487 ? 14.573 24.878 31.329 1.00 46.30 487 GLU A C 1
ATOM 3724 O O . GLU A 1 487 ? 14.904 24.928 30.149 1.00 47.19 487 GLU A O 1
ATOM 3730 N N . ASP A 1 488 ? 15.027 23.948 32.164 1.00 43.37 488 ASP A N 1
ATOM 3731 C CA . ASP A 1 488 ? 16.002 22.952 31.732 1.00 41.10 488 ASP A CA 1
ATOM 3732 C C . ASP A 1 488 ? 15.391 21.583 31.389 1.00 41.44 488 ASP A C 1
ATOM 3733 O O . ASP A 1 488 ? 16.122 20.620 31.177 1.00 42.21 488 ASP A O 1
ATOM 3738 N N . GLY A 1 489 ? 14.064 21.502 31.329 1.00 39.19 489 GLY A N 1
ATOM 3739 C CA . GLY A 1 489 ? 13.393 20.277 30.915 1.00 38.15 489 GLY A CA 1
ATOM 3740 C C . GLY A 1 489 ? 13.107 19.259 32.016 1.00 35.57 489 GLY A C 1
ATOM 3741 O O . GLY A 1 489 ? 12.666 18.142 31.735 1.00 37.94 489 GLY A O 1
ATOM 3742 N N . PHE A 1 490 ? 13.365 19.625 33.267 1.00 34.42 490 PHE A N 1
ATOM 3743 C CA . PHE A 1 490 ? 13.030 18.752 34.389 1.00 31.94 490 PHE A CA 1
ATOM 3744 C C . PHE A 1 490 ? 11.527 18.745 34.644 1.00 31.28 490 PHE A C 1
ATOM 3745 O O . PHE A 1 490 ? 10.891 19.791 34.634 1.00 29.32 490 PHE A O 1
ATOM 3753 N N . TYR A 1 491 ? 10.962 17.569 34.900 1.00 31.59 491 TYR A N 1
ATOM 3754 C CA . TYR A 1 491 ? 9.558 17.496 35.294 1.00 28.24 491 TYR A CA 1
ATOM 3755 C C . TYR A 1 491 ? 9.424 17.828 36.777 1.00 25.24 491 TYR A C 1
ATOM 3756 O O . TYR A 1 491 ? 10.093 17.225 37.617 1.00 24.53 491 TYR A O 1
ATOM 3765 N N . LYS A 1 492 ? 8.559 18.785 37.093 1.00 24.91 492 LYS A N 1
ATOM 3766 C CA . LYS A 1 492 ? 8.299 19.192 38.469 1.00 27.39 492 LYS A CA 1
ATOM 3767 C C . LYS A 1 492 ? 7.231 18.302 39.088 1.00 25.64 492 LYS A C 1
ATOM 3768 O O . LYS A 1 492 ? 6.064 18.412 38.735 1.00 25.09 492 LYS A O 1
ATOM 3774 N N . THR A 1 493 ? 7.628 17.453 40.021 1.00 23.62 493 THR A N 1
ATOM 3775 C CA . THR A 1 493 ? 6.727 16.425 40.545 1.00 27.39 493 THR A CA 1
ATOM 3776 C C . THR A 1 493 ? 5.634 16.968 41.449 1.00 28.48 493 THR A C 1
ATOM 3777 O O . THR A 1 493 ? 4.617 16.307 41.657 1.00 26.27 493 THR A O 1
ATOM 3781 N N . GLY A 1 494 ? 5.852 18.149 42.018 1.00 27.96 494 GLY A N 1
ATOM 3782 C CA . GLY A 1 494 ? 4.972 18.636 43.068 1.00 28.80 494 GLY A CA 1
ATOM 3783 C C . GLY A 1 494 ? 5.179 17.917 44.400 1.00 29.20 494 GLY A C 1
ATOM 3784 O O . GLY A 1 494 ? 4.420 18.125 45.350 1.00 30.39 494 GLY A O 1
ATOM 3785 N N . ASP A 1 495 ? 6.208 17.079 44.484 1.00 26.42 495 ASP A N 1
ATOM 3786 C CA . ASP A 1 495 ? 6.431 16.269 45.672 1.00 24.79 495 ASP A CA 1
ATOM 3787 C C . ASP A 1 495 ? 7.676 16.724 46.419 1.00 26.85 495 ASP A C 1
ATOM 3788 O O . ASP A 1 495 ? 8.705 16.969 45.809 1.00 24.33 495 ASP A O 1
ATOM 3793 N N . ILE A 1 496 ? 7.579 16.811 47.737 1.00 26.62 496 ILE A N 1
ATOM 3794 C CA . ILE A 1 496 ? 8.740 17.122 48.577 1.00 27.13 496 ILE A CA 1
ATOM 3795 C C . ILE A 1 496 ? 9.479 15.846 48.977 1.00 26.35 496 ILE A C 1
ATOM 3796 O O . ILE A 1 496 ? 8.855 14.848 49.361 1.00 26.57 496 ILE A O 1
ATOM 3801 N N . VAL A 1 497 ? 10.803 15.861 48.877 1.00 24.63 497 VAL A N 1
ATOM 3802 C CA . VAL A 1 497 ? 11.604 14.724 49.312 1.00 26.09 497 VAL A CA 1
ATOM 3803 C C . VAL A 1 497 ? 12.770 15.170 50.190 1.00 29.34 497 VAL A C 1
ATOM 3804 O O . VAL A 1 497 ? 13.136 16.343 50.190 1.00 30.55 497 VAL A O 1
ATOM 3808 N N . ALA A 1 498 ? 13.328 14.232 50.946 1.00 28.98 498 ALA A N 1
ATOM 3809 C CA . ALA A 1 498 ? 14.591 14.447 51.644 1.00 30.91 498 ALA A CA 1
ATOM 3810 C C . ALA A 1 498 ? 15.686 13.631 50.970 1.00 35.58 498 ALA A C 1
ATOM 3811 O O . ALA A 1 498 ? 15.479 12.464 50.646 1.00 33.50 498 ALA A O 1
ATOM 3813 N N . GLU A 1 499 ? 16.857 14.225 50.762 1.00 33.27 499 GLU A N 1
ATOM 3814 C CA . GLU A 1 499 ? 17.943 13.484 50.122 1.00 36.39 499 GLU A CA 1
ATOM 3815 C C . GLU A 1 499 ? 18.925 12.934 51.151 1.00 39.91 499 GLU A C 1
ATOM 3816 O O . GLU A 1 499 ? 19.681 13.685 51.758 1.00 40.67 499 GLU A O 1
ATOM 3822 N N . LEU A 1 500 ? 18.906 11.620 51.344 1.00 39.08 500 LEU A N 1
ATOM 3823 C CA . LEU A 1 500 ? 19.772 10.980 52.323 1.00 42.95 500 LEU A CA 1
ATOM 3824 C C . LEU A 1 500 ? 21.206 10.937 51.809 1.00 44.75 500 LEU A C 1
ATOM 3825 O O . LEU A 1 500 ? 22.137 11.308 52.522 1.00 47.59 500 LEU A O 1
ATOM 3830 N N . GLU A 1 501 ? 21.357 10.450 50.579 1.00 42.00 501 GLU A N 1
ATOM 3831 C CA . GLU A 1 501 ? 22.609 10.453 49.828 1.00 42.29 501 GLU A CA 1
ATOM 3832 C C . GLU A 1 501 ? 22.207 10.615 48.373 1.00 41.76 501 GLU A C 1
ATOM 3833 O O . GLU A 1 501 ? 21.010 10.662 48.073 1.00 39.26 501 GLU A O 1
ATOM 3839 N N . HIS A 1 502 ? 23.177 10.684 47.464 1.00 39.98 502 HIS A N 1
ATOM 3840 C CA . HIS A 1 502 ? 22.846 10.719 46.047 1.00 39.71 502 HIS A CA 1
ATOM 3841 C C . HIS A 1 502 ? 22.056 9.453 45.668 1.00 38.44 502 HIS A C 1
ATOM 3842 O O . HIS A 1 502 ? 22.396 8.354 46.111 1.00 38.87 502 HIS A O 1
ATOM 3849 N N . ASP A 1 503 ? 21.000 9.636 44.877 1.00 36.31 503 ASP A N 1
ATOM 3850 C CA . ASP A 1 503 ? 20.093 8.561 44.450 1.00 34.97 503 ASP A CA 1
ATOM 3851 C C . ASP A 1 503 ? 19.312 7.889 45.587 1.00 33.68 503 ASP A C 1
ATOM 3852 O O . ASP A 1 503 ? 18.652 6.877 45.362 1.00 31.17 503 ASP A O 1
ATOM 3857 N N . ARG A 1 504 ? 19.357 8.443 46.792 1.00 29.99 504 ARG A N 1
ATOM 3858 C CA . ARG A 1 504 ? 18.540 7.905 47.878 1.00 33.44 504 ARG A CA 1
ATOM 3859 C C . ARG A 1 504 ? 17.631 8.982 48.467 1.00 35.09 504 ARG A C 1
ATOM 3860 O O . ARG A 1 504 ? 18.089 9.906 49.132 1.00 35.87 504 ARG A O 1
ATOM 3868 N N . LEU A 1 505 ? 16.332 8.855 48.217 1.00 30.92 505 LEU A N 1
ATOM 3869 C CA . LEU A 1 505 ? 15.377 9.895 48.584 1.00 29.61 505 LEU A CA 1
ATOM 3870 C C . LEU A 1 505 ? 14.225 9.355 49.417 1.00 33.22 505 LEU A C 1
ATOM 3871 O O . LEU A 1 505 ? 13.717 8.268 49.149 1.00 30.37 505 LEU A O 1
ATOM 3876 N N . VAL A 1 506 ? 13.804 10.128 50.413 1.00 30.87 506 VAL A N 1
ATOM 3877 C CA . VAL A 1 506 ? 12.635 9.783 51.205 1.00 33.09 506 VAL A CA 1
ATOM 3878 C C . VAL A 1 506 ? 11.475 10.714 50.858 1.00 32.06 506 VAL A C 1
ATOM 3879 O O . VAL A 1 506 ? 11.593 11.933 50.949 1.00 30.52 506 VAL A O 1
ATOM 3883 N N . TYR A 1 507 ? 10.355 10.137 50.440 1.00 29.52 507 TYR A N 1
ATOM 3884 C CA . TYR A 1 507 ? 9.169 10.928 50.153 1.00 29.18 507 TYR A CA 1
ATOM 3885 C C . TYR A 1 507 ? 8.613 11.571 51.418 1.00 29.06 507 TYR A C 1
ATOM 3886 O O . TYR A 1 507 ? 8.516 10.921 52.461 1.00 30.62 507 TYR A O 1
ATOM 3895 N N . VAL A 1 508 ? 8.242 12.847 51.317 1.00 26.02 508 VAL A N 1
ATOM 3896 C CA . VAL A 1 508 ? 7.668 13.574 52.452 1.00 27.44 508 VAL A CA 1
ATOM 3897 C C . VAL A 1 508 ? 6.150 13.766 52.272 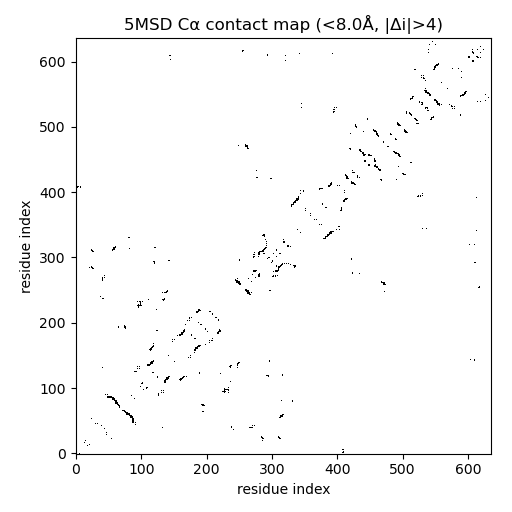1.00 31.06 508 VAL A C 1
ATOM 3898 O O . VAL A 1 508 ? 5.355 13.133 52.977 1.00 29.10 508 VAL A O 1
ATOM 3902 N N . ASP A 1 509 ? 5.752 14.624 51.334 1.00 27.54 509 ASP A N 1
ATOM 3903 C CA . ASP A 1 509 ? 4.340 14.803 50.993 1.00 25.83 509 ASP A CA 1
ATOM 3904 C C . ASP A 1 509 ? 4.251 15.631 49.734 1.00 25.69 509 ASP A C 1
ATOM 3905 O O . ASP A 1 509 ? 5.278 16.089 49.207 1.00 25.11 509 ASP A O 1
ATOM 3910 N N . ARG A 1 510 ? 3.032 15.805 49.230 1.00 26.31 510 ARG A N 1
ATOM 3911 C CA . ARG A 1 510 ? 2.787 16.731 48.138 1.00 26.70 510 ARG A CA 1
ATOM 3912 C C . ARG A 1 510 ? 3.092 18.117 48.657 1.00 29.82 510 ARG A C 1
ATOM 3913 O O . ARG A 1 510 ? 2.710 18.437 49.786 1.00 24.63 510 ARG A O 1
ATOM 3921 N N . ARG A 1 511 ? 3.749 18.937 47.842 1.00 28.48 511 ARG A N 1
ATOM 3922 C CA . ARG A 1 511 ? 3.894 20.361 48.146 1.00 30.56 511 ARG A CA 1
ATOM 3923 C C . ARG A 1 511 ? 2.603 20.968 48.670 1.00 28.71 511 ARG A C 1
ATOM 3924 O O . ARG A 1 511 ? 2.603 21.654 49.687 1.00 30.77 511 ARG A O 1
ATOM 3932 N N . ASN A 1 512 ? 1.497 20.694 47.984 1.00 25.98 512 ASN A N 1
ATOM 3933 C CA . ASN A 1 512 ? 0.225 21.316 48.326 1.00 26.85 512 ASN A CA 1
ATOM 3934 C C . ASN A 1 512 ? -0.430 20.783 49.604 1.00 30.79 512 ASN A C 1
ATOM 3935 O O . ASN A 1 512 ? -1.455 21.300 50.040 1.00 30.42 512 ASN A O 1
ATOM 3940 N N . ASN A 1 513 ? 0.158 19.755 50.200 1.00 27.07 513 ASN A N 1
ATOM 3941 C CA . ASN A 1 513 ? -0.361 19.192 51.438 1.00 29.46 513 ASN A CA 1
ATOM 3942 C C . ASN A 1 513 ? 0.394 19.724 52.642 1.00 28.08 513 ASN A C 1
ATOM 3943 O O . ASN A 1 513 ? 0.029 19.440 53.778 1.00 30.60 513 ASN A O 1
ATOM 3948 N N . VAL A 1 514 ? 1.462 20.483 52.386 1.00 26.43 514 VAL A N 1
ATOM 3949 C CA . VAL A 1 514 ? 2.279 21.042 53.460 1.00 27.77 514 VAL A CA 1
ATOM 3950 C C . VAL A 1 514 ? 1.618 22.298 54.014 1.00 29.61 514 VAL A C 1
ATOM 3951 O O . VAL A 1 514 ? 1.495 23.309 53.327 1.00 34.25 514 VAL A O 1
ATOM 3955 N N . LEU A 1 515 ? 1.175 22.222 55.260 1.00 28.55 515 LEU A N 1
ATOM 3956 C CA . LEU A 1 515 ? 0.398 23.287 55.859 1.00 28.08 515 LEU A CA 1
ATOM 3957 C C . LEU A 1 515 ? 1.195 23.972 56.967 1.00 30.62 515 LEU A C 1
ATOM 3958 O O . LEU A 1 515 ? 1.684 23.317 57.874 1.00 27.24 515 LEU A O 1
ATOM 3963 N N . LYS A 1 516 ? 1.320 25.289 56.901 1.00 30.71 516 LYS A N 1
ATOM 3964 C CA . LYS A 1 516 ? 1.981 25.993 57.991 1.00 32.11 516 LYS A CA 1
ATOM 3965 C C . LYS A 1 516 ? 0.936 26.447 58.998 1.00 28.52 516 LYS A C 1
ATOM 3966 O O . LYS A 1 516 ? 0.046 27.240 58.678 1.00 30.60 516 LYS A O 1
ATOM 3972 N N . LEU A 1 517 ? 1.037 25.931 60.221 1.00 29.85 517 LEU A N 1
ATOM 3973 C CA . LEU A 1 517 ? 0.163 26.355 61.301 1.00 30.12 517 LEU A CA 1
ATOM 3974 C C . LEU A 1 517 ? 0.571 27.775 61.713 1.00 32.16 517 LEU A C 1
ATOM 3975 O O . LEU A 1 517 ? 1.656 28.229 61.370 1.00 30.49 517 LEU A O 1
ATOM 3980 N N . SER A 1 518 ? -0.300 28.472 62.428 1.00 31.79 518 SER A N 1
ATOM 3981 C CA . SER A 1 518 ? -0.047 29.880 62.762 1.00 32.98 518 SER A CA 1
ATOM 3982 C C . SER A 1 518 ? 1.219 30.142 63.602 1.00 34.23 518 SER A C 1
ATOM 3983 O O . SER A 1 518 ? 1.792 31.228 63.522 1.00 34.19 518 SER A O 1
ATOM 3986 N N . GLN A 1 519 ? 1.666 29.165 64.394 1.00 32.68 519 GLN A N 1
ATOM 3987 C CA . GLN A 1 519 ? 2.827 29.391 65.259 1.00 35.90 519 GLN A CA 1
ATOM 3988 C C . GLN A 1 519 ? 4.099 29.121 64.479 1.00 37.37 519 GLN A C 1
ATOM 3989 O O . GLN A 1 519 ? 5.211 29.231 65.004 1.00 37.70 519 GLN A O 1
ATOM 3995 N N . GLY A 1 520 ? 3.931 28.772 63.211 1.00 34.00 520 GLY A N 1
ATOM 3996 C CA . GLY A 1 520 ? 5.066 28.639 62.325 1.00 35.81 520 GLY A CA 1
ATOM 3997 C C . GLY A 1 520 ? 5.580 27.229 62.139 1.00 37.52 520 GLY A C 1
ATOM 3998 O O . GLY A 1 520 ? 6.634 27.051 61.520 1.00 41.62 520 GLY A O 1
ATOM 3999 N N . GLU A 1 521 ? 4.864 26.232 62.665 1.00 33.59 521 GLU A N 1
ATOM 4000 C CA . GLU A 1 521 ? 5.257 24.840 62.454 1.00 30.32 521 GLU A CA 1
ATOM 4001 C C . GLU A 1 521 ? 4.604 24.301 61.180 1.00 31.49 521 GLU A C 1
ATOM 4002 O O . GLU A 1 521 ? 3.466 24.637 60.880 1.00 29.93 521 GLU A O 1
ATOM 4008 N N . PHE A 1 522 ? 5.333 23.463 60.448 1.00 30.25 522 PHE A N 1
ATOM 4009 C CA . PHE A 1 522 ? 4.813 22.834 59.235 1.00 31.52 522 PHE A CA 1
ATOM 4010 C C . PHE A 1 522 ? 4.302 21.418 59.509 1.00 30.84 522 PHE A C 1
ATOM 4011 O O . PHE A 1 522 ? 4.991 20.625 60.151 1.00 30.62 522 PHE A O 1
ATOM 4019 N N . VAL A 1 523 ? 3.100 21.098 59.022 1.00 26.02 523 VAL A N 1
ATOM 4020 C CA . VAL A 1 523 ? 2.591 19.727 59.100 1.00 26.67 523 VAL A CA 1
ATOM 4021 C C . VAL A 1 523 ? 2.311 19.186 57.701 1.00 27.66 523 VAL A C 1
ATOM 4022 O O . VAL A 1 523 ? 1.977 19.947 56.793 1.00 27.85 523 VAL A O 1
ATOM 4026 N N . THR A 1 524 ? 2.475 17.880 57.527 1.00 28.35 524 THR A N 1
ATOM 4027 C CA . THR A 1 524 ? 2.264 17.231 56.229 1.00 25.77 524 THR A CA 1
ATOM 4028 C C . THR A 1 524 ? 1.001 16.379 56.320 1.00 26.85 524 THR A C 1
ATOM 4029 O O . THR A 1 524 ? 1.019 15.290 56.886 1.00 26.43 524 THR A O 1
ATOM 4033 N N . VAL A 1 525 ? -0.098 16.886 55.775 1.00 25.73 525 VAL A N 1
ATOM 4034 C CA . VAL A 1 525 ? -1.408 16.377 56.151 1.00 26.85 525 VAL A CA 1
ATOM 4035 C C . VAL A 1 525 ? -1.670 14.924 55.695 1.00 25.16 525 VAL A C 1
ATOM 4036 O O . VAL A 1 525 ? -2.279 14.146 56.434 1.00 24.48 525 VAL A O 1
ATOM 4040 N N . ALA A 1 526 ? -1.207 14.550 54.503 1.00 25.62 526 ALA A N 1
ATOM 4041 C CA . ALA A 1 526 ? -1.443 13.181 54.010 1.00 23.18 526 ALA A CA 1
ATOM 4042 C C . ALA A 1 526 ? -0.547 12.186 54.727 1.00 25.81 526 ALA A C 1
ATOM 4043 O O . ALA A 1 526 ? -0.930 11.038 54.985 1.00 24.77 526 ALA A O 1
ATOM 4045 N N . HIS A 1 527 ? 0.671 12.619 55.028 1.00 25.23 527 HIS A N 1
ATOM 4046 C CA . HIS A 1 527 ? 1.587 11.809 55.799 1.00 25.24 527 HIS A CA 1
ATOM 4047 C C . HIS A 1 527 ? 0.985 11.504 57.173 1.00 25.65 527 HIS A C 1
ATOM 4048 O O . HIS A 1 527 ? 1.000 10.368 57.635 1.00 24.34 527 HIS A O 1
ATOM 4055 N N . LEU A 1 528 ? 0.416 12.515 57.818 1.00 23.28 528 LEU A N 1
ATOM 4056 C CA . LEU A 1 528 ? -0.186 12.290 59.121 1.00 23.06 528 LEU A CA 1
ATOM 4057 C C . LEU A 1 528 ? -1.419 11.382 59.038 1.00 22.28 528 LEU A C 1
ATOM 4058 O O . LEU A 1 528 ? -1.684 10.590 59.948 1.00 19.25 528 LEU A O 1
ATOM 4063 N N . GLU A 1 529 ? -2.194 11.510 57.965 1.00 23.41 529 GLU A N 1
ATOM 4064 C CA . GLU A 1 529 ? -3.345 10.623 57.793 1.00 23.49 529 GLU A CA 1
ATOM 4065 C C . GLU A 1 529 ? -2.889 9.177 57.790 1.00 24.50 529 GLU A C 1
ATOM 4066 O O . GLU A 1 529 ? -3.514 8.319 58.408 1.00 22.38 529 GLU A O 1
ATOM 4072 N N . ALA A 1 530 ? -1.788 8.922 57.094 1.00 20.75 530 ALA A N 1
ATOM 4073 C CA . ALA A 1 530 ? -1.194 7.590 57.064 1.00 24.30 530 ALA A CA 1
ATOM 4074 C C . ALA A 1 530 ? -0.760 7.125 58.463 1.00 23.98 530 ALA A C 1
ATOM 4075 O O . ALA A 1 530 ? -0.974 5.967 58.843 1.00 22.58 530 ALA A O 1
ATOM 4077 N N . VAL A 1 531 ? -0.147 8.023 59.227 1.00 21.34 531 VAL A N 1
ATOM 4078 C CA . VAL A 1 531 ? 0.284 7.684 60.583 1.00 21.77 531 VAL A CA 1
ATOM 4079 C C . VAL A 1 531 ? -0.895 7.217 61.426 1.00 23.69 531 VAL A C 1
ATOM 4080 O O . VAL A 1 531 ? -0.819 6.204 62.126 1.00 21.75 531 VAL A O 1
ATOM 4084 N N . PHE A 1 532 ? -2.024 7.902 61.307 1.00 23.43 532 PHE A N 1
ATOM 4085 C CA . PHE A 1 532 ? -3.135 7.585 62.183 1.00 23.51 532 PHE A CA 1
ATOM 4086 C C . PHE A 1 532 ? -3.977 6.399 61.700 1.00 24.53 532 PHE A C 1
ATOM 4087 O O . PHE A 1 532 ? -4.831 5.924 62.432 1.00 22.61 532 PHE A O 1
ATOM 4095 N N . ALA A 1 533 ? -3.677 5.887 60.506 1.00 23.25 533 ALA A N 1
ATOM 4096 C CA . ALA A 1 533 ? -4.259 4.632 60.034 1.00 26.24 533 ALA A CA 1
ATOM 4097 C C . ALA A 1 533 ? -3.984 3.480 61.004 1.00 26.02 533 ALA A C 1
ATOM 4098 O O . ALA A 1 533 ? -4.706 2.486 61.024 1.00 24.68 533 ALA A O 1
ATOM 4100 N N . SER A 1 534 ? -2.915 3.607 61.792 1.00 22.51 534 SER A N 1
ATOM 4101 C CA . SER A 1 534 ? -2.517 2.553 62.718 1.00 27.33 534 SER A CA 1
ATOM 4102 C C . SER A 1 534 ? -3.394 2.481 63.962 1.00 26.44 534 SER A C 1
ATOM 4103 O O . SER A 1 534 ? -3.231 1.585 64.783 1.00 23.15 534 SER A O 1
ATOM 4106 N N . SER A 1 535 ? -4.323 3.419 64.117 1.00 24.34 535 SER A N 1
ATOM 4107 C CA . SER A 1 535 ? -5.283 3.286 65.210 1.00 23.70 535 SER A CA 1
ATOM 4108 C C . SER A 1 535 ? -6.249 2.146 64.934 1.00 24.66 535 SER A C 1
ATOM 4109 O O . SER A 1 535 ? -6.896 2.125 63.891 1.00 23.12 535 SER A O 1
ATOM 4112 N N . PRO A 1 536 ? -6.373 1.201 65.883 1.00 27.12 536 PRO A N 1
ATOM 4113 C CA . PRO A 1 536 ? -7.350 0.111 65.752 1.00 27.44 536 PRO A CA 1
ATOM 4114 C C . PRO A 1 536 ? -8.807 0.578 65.705 1.00 26.86 536 PRO A C 1
ATOM 4115 O O . PRO A 1 536 ? -9.671 -0.205 65.324 1.00 25.51 536 PRO A O 1
ATOM 4119 N N . LEU A 1 537 ? -9.077 1.825 66.091 1.00 22.70 537 LEU A N 1
ATOM 4120 C CA . LEU A 1 537 ? -10.448 2.319 66.155 1.00 25.63 537 LEU A CA 1
ATOM 4121 C C . LEU A 1 537 ? -10.851 3.120 64.923 1.00 23.80 537 LEU A C 1
ATOM 4122 O O . LEU A 1 537 ? -12.039 3.417 64.732 1.00 21.49 537 LEU A O 1
ATOM 4127 N N . ILE A 1 538 ? -9.870 3.461 64.100 1.00 23.89 538 ILE A N 1
ATOM 4128 C CA . ILE A 1 538 ? -10.098 4.312 62.936 1.00 25.26 538 ILE A CA 1
ATOM 4129 C C . ILE A 1 538 ? -10.227 3.494 61.654 1.00 23.05 538 ILE A C 1
ATOM 4130 O O . ILE A 1 538 ? -9.309 2.784 61.252 1.00 23.01 538 ILE A O 1
ATOM 4135 N N . ARG A 1 539 ? -11.390 3.574 61.029 1.00 19.93 539 ARG A N 1
ATOM 4136 C CA . ARG A 1 539 ? -11.573 2.960 59.714 1.00 22.14 539 ARG A CA 1
ATOM 4137 C C . ARG A 1 539 ? -10.997 3.839 58.594 1.00 21.24 539 ARG A C 1
ATOM 4138 O O . ARG A 1 539 ? -10.283 3.361 57.700 1.00 19.86 539 ARG A O 1
ATOM 4146 N N . GLN A 1 540 ? -11.314 5.127 58.641 1.00 18.28 540 GLN A N 1
ATOM 4147 C CA . GLN A 1 540 ? -10.783 6.105 57.690 1.00 21.82 540 GLN A CA 1
ATOM 4148 C C . GLN A 1 540 ? -10.558 7.421 58.405 1.00 23.51 540 GLN A C 1
ATOM 4149 O O . GLN A 1 540 ? -11.243 7.710 59.395 1.00 19.57 540 GLN A O 1
ATOM 4155 N N . ILE A 1 541 ? -9.633 8.229 57.902 1.00 19.88 541 ILE A N 1
ATOM 4156 C CA . ILE A 1 541 ? -9.420 9.547 58.494 1.00 19.52 541 ILE A CA 1
ATOM 4157 C C . ILE A 1 541 ? -9.004 10.607 57.475 1.00 21.10 541 ILE A C 1
ATOM 4158 O O . ILE A 1 541 ? -8.183 10.368 56.591 1.00 22.42 541 ILE A O 1
ATOM 4163 N N . PHE A 1 542 ? -9.617 11.780 57.604 1.00 19.54 542 PHE A N 1
ATOM 4164 C CA . PHE A 1 542 ? -9.278 12.946 56.801 1.00 20.61 542 PHE A CA 1
ATOM 4165 C C . PHE A 1 542 ? -8.778 14.018 57.770 1.00 23.31 542 PHE A C 1
ATOM 4166 O O . PHE A 1 542 ? -9.479 14.359 58.727 1.00 21.47 542 PHE A O 1
ATOM 4174 N N . ILE A 1 543 ? -7.568 14.522 57.552 1.00 22.45 543 ILE A N 1
ATOM 4175 C CA . ILE A 1 543 ? -6.991 15.525 58.437 1.00 23.69 543 ILE A CA 1
ATOM 4176 C C . ILE A 1 543 ? -7.065 16.892 57.765 1.00 24.68 543 ILE A C 1
ATOM 4177 O O . ILE A 1 543 ? -6.767 17.026 56.582 1.00 22.31 543 ILE A O 1
ATOM 4182 N N . TYR A 1 544 ? -7.470 17.900 58.530 1.00 24.65 544 TYR A N 1
ATOM 4183 C CA . TYR A 1 544 ? -7.714 19.224 57.993 1.00 25.84 544 TYR A CA 1
ATOM 4184 C C . TYR A 1 544 ? -7.111 20.300 58.873 1.00 27.76 544 TYR A C 1
ATOM 4185 O O . TYR A 1 544 ? -7.181 20.222 60.098 1.00 25.44 544 TYR A O 1
ATOM 4194 N N . GLY A 1 545 ? -6.548 21.329 58.255 1.00 27.44 545 GLY A N 1
ATOM 4195 C CA . GLY A 1 545 ? -5.993 22.410 59.039 1.00 29.19 545 GLY A CA 1
ATOM 4196 C C . GLY A 1 545 ? -6.159 23.743 58.357 1.00 30.06 545 GLY A C 1
ATOM 4197 O O . GLY A 1 545 ? -6.458 23.807 57.167 1.00 31.02 545 GLY A O 1
ATOM 4198 N N . SER A 1 546 ? -5.952 24.811 59.116 1.00 29.80 546 SER A N 1
ATOM 4199 C CA . SER A 1 546 ? -6.003 26.164 58.573 1.00 30.29 546 SER A CA 1
ATOM 4200 C C . SER A 1 546 ? -4.770 26.937 59.018 1.00 30.53 546 SER A C 1
ATOM 4201 O O . SER A 1 546 ? -4.382 26.862 60.181 1.00 29.94 546 SER A O 1
ATOM 4204 N N . SER A 1 547 ? -4.149 27.691 58.119 1.00 31.01 547 SER A N 1
ATOM 4205 C CA . SER A 1 547 ? -2.954 28.437 58.513 1.00 33.12 547 SER A CA 1
ATOM 4206 C C . SER A 1 547 ? -3.266 29.559 59.509 1.00 34.00 547 SER A C 1
ATOM 4207 O O . SER A 1 547 ? -2.350 30.169 60.065 1.00 35.05 547 SER A O 1
ATOM 4210 N N . GLU A 1 548 ? -4.550 29.822 59.738 1.00 34.77 548 GLU A N 1
ATOM 4211 C CA . GLU A 1 548 ? -4.965 30.790 60.759 1.00 34.03 548 GLU A CA 1
ATOM 4212 C C . GLU A 1 548 ? -4.989 30.161 62.149 1.00 34.91 548 GLU A C 1
ATOM 4213 O O . GLU A 1 548 ? -5.162 30.860 63.147 1.00 33.41 548 GLU A O 1
ATOM 4219 N N . ARG A 1 549 ? -4.845 28.838 62.214 1.00 31.08 549 ARG A N 1
ATOM 4220 C CA . ARG A 1 549 ? -4.993 28.108 63.475 1.00 31.25 549 ARG A CA 1
ATOM 4221 C C . ARG A 1 549 ? -3.680 27.459 63.888 1.00 31.80 549 ARG A C 1
ATOM 4222 O O . ARG A 1 549 ? -2.778 27.290 63.072 1.00 31.65 549 ARG A O 1
ATOM 4230 N N . SER A 1 550 ? -3.563 27.110 65.163 1.00 28.66 550 SER A N 1
ATOM 4231 C CA . SER A 1 550 ? -2.315 26.555 65.672 1.00 32.53 550 SER A CA 1
ATOM 4232 C C . SER A 1 550 ? -2.372 25.039 65.817 1.00 28.02 550 SER A C 1
ATOM 4233 O O . SER A 1 550 ? -1.422 24.425 66.303 1.00 28.45 550 SER A O 1
ATOM 4236 N N . TYR A 1 551 ? -3.488 24.445 65.405 1.00 28.15 551 TYR A N 1
ATOM 4237 C CA . TYR A 1 551 ? -3.674 23.011 65.580 1.00 27.88 551 TYR A CA 1
ATOM 4238 C C . TYR A 1 551 ? -4.525 22.416 64.466 1.00 30.99 551 TYR A C 1
ATOM 4239 O O . TYR A 1 551 ? -5.189 23.147 63.727 1.00 26.76 551 TYR A O 1
ATOM 4248 N N . LEU A 1 552 ? -4.504 21.087 64.361 1.00 27.33 552 LEU A N 1
ATOM 4249 C CA . LEU A 1 552 ? -5.257 20.371 63.327 1.00 25.06 552 LEU A CA 1
ATOM 4250 C C . LEU A 1 552 ? -6.591 19.844 63.798 1.00 23.75 552 LEU A C 1
ATOM 4251 O O . LEU A 1 552 ? -6.800 19.603 64.986 1.00 27.67 552 LEU A O 1
ATOM 4256 N N . LEU A 1 553 ? -7.482 19.604 62.841 1.00 22.50 553 LEU A N 1
ATOM 4257 C CA . LEU A 1 553 ? -8.725 18.898 63.097 1.00 26.88 553 LEU A CA 1
ATOM 4258 C C . LEU A 1 553 ? -8.773 17.642 62.227 1.00 25.65 553 LEU A C 1
ATOM 4259 O O . LEU A 1 553 ? -7.866 17.410 61.426 1.00 23.85 553 LEU A O 1
ATOM 4264 N N . ALA A 1 554 ? -9.825 16.841 62.376 1.00 24.02 554 ALA A N 1
ATOM 4265 C CA . ALA A 1 554 ? -9.955 15.639 61.553 1.00 23.29 554 ALA A CA 1
ATOM 4266 C C . ALA A 1 554 ? -11.416 15.267 61.332 1.00 25.41 554 ALA A C 1
ATOM 4267 O O . ALA A 1 554 ? -12.298 15.691 62.072 1.00 24.71 554 ALA A O 1
ATOM 4269 N N . VAL A 1 555 ? -11.674 14.514 60.274 1.00 20.58 555 VAL A N 1
ATOM 4270 C CA . VAL A 1 555 ? -12.922 13.786 60.147 1.00 20.02 555 VAL A CA 1
ATOM 4271 C C . VAL A 1 555 ? -12.579 12.313 60.244 1.00 21.88 555 VAL A C 1
ATOM 4272 O O . VAL A 1 555 ? -11.780 11.805 59.448 1.00 18.98 555 VAL A O 1
ATOM 4276 N N . ILE A 1 556 ? -13.163 11.636 61.221 1.00 21.41 556 ILE A N 1
ATOM 4277 C CA . ILE A 1 556 ? -12.855 10.236 61.472 1.00 23.37 556 ILE A CA 1
ATOM 4278 C C . ILE A 1 556 ? -14.079 9.367 61.272 1.00 23.79 556 ILE A C 1
ATOM 4279 O O . ILE A 1 556 ? -15.144 9.628 61.840 1.00 24.27 556 ILE A O 1
ATOM 4284 N N . VAL A 1 557 ? -13.925 8.355 60.423 1.00 21.86 557 VAL A N 1
ATOM 4285 C CA . VAL A 1 557 ? -14.882 7.270 60.326 1.00 21.78 557 VAL A CA 1
ATOM 4286 C C . VAL A 1 557 ? -14.425 6.139 61.253 1.00 23.83 557 VAL A C 1
ATOM 4287 O O . VAL A 1 557 ? -13.368 5.537 61.048 1.00 21.50 557 VAL A O 1
ATOM 4291 N N . PRO A 1 558 ? -15.199 5.858 62.305 1.00 21.36 558 PRO A N 1
ATOM 4292 C CA . PRO A 1 558 ? -14.768 4.798 63.221 1.00 21.88 558 PRO A CA 1
ATOM 4293 C C . PRO A 1 558 ? -15.022 3.408 62.655 1.00 21.64 558 PRO A C 1
ATOM 4294 O O . PRO A 1 558 ? -15.848 3.255 61.760 1.00 24.94 558 PRO A O 1
ATOM 4298 N N . THR A 1 559 ? -14.316 2.410 63.171 1.00 24.22 559 THR A N 1
ATOM 4299 C CA . THR A 1 559 ? -14.624 1.035 62.818 1.00 25.55 559 THR A CA 1
ATOM 4300 C C . THR A 1 559 ? -15.971 0.645 63.432 1.00 29.82 559 THR A C 1
ATOM 4301 O O . THR A 1 559 ? -16.457 1.277 64.382 1.00 23.16 559 THR A O 1
ATOM 4305 N N . ASP A 1 560 ? -16.577 -0.397 62.887 1.00 28.14 560 ASP A N 1
ATOM 4306 C CA . ASP A 1 560 ? -17.816 -0.916 63.450 1.00 33.53 560 ASP A CA 1
ATOM 4307 C C . ASP A 1 560 ? -17.645 -1.301 64.917 1.00 32.79 560 ASP A C 1
ATOM 4308 O O . ASP A 1 560 ? -18.515 -1.013 65.742 1.00 31.53 560 ASP A O 1
ATOM 4313 N N . ASP A 1 561 ? -16.523 -1.932 65.248 1.00 31.59 561 ASP A N 1
ATOM 4314 C CA . ASP A 1 561 ? -16.307 -2.338 66.634 1.00 34.72 561 ASP A CA 1
ATOM 4315 C C . ASP A 1 561 ? -16.089 -1.140 67.554 1.00 32.74 561 ASP A C 1
ATOM 4316 O O . ASP A 1 561 ? -16.478 -1.174 68.723 1.00 33.95 561 ASP A O 1
ATOM 4321 N N . ALA A 1 562 ? -15.460 -0.088 67.042 1.00 29.31 562 ALA A N 1
ATOM 4322 C CA . ALA A 1 562 ? -15.288 1.136 67.824 1.00 27.68 562 ALA A CA 1
ATOM 4323 C C . ALA A 1 562 ? -16.648 1.711 68.208 1.00 28.28 562 ALA A C 1
ATOM 4324 O O . ALA A 1 562 ? -16.828 2.211 69.319 1.00 29.09 562 ALA A O 1
ATOM 4326 N N . LEU A 1 563 ? -17.596 1.635 67.278 1.00 28.46 563 LEU A N 1
ATOM 4327 C CA . LEU A 1 563 ? -18.941 2.162 67.490 1.00 28.59 563 LEU A CA 1
ATOM 4328 C C . LEU A 1 563 ? -19.757 1.312 68.457 1.00 32.65 563 LEU A C 1
ATOM 4329 O O . LEU A 1 563 ? -20.593 1.833 69.186 1.00 30.80 563 LEU A O 1
ATOM 4334 N N . ARG A 1 564 ? -19.533 0.002 68.451 1.00 27.92 564 ARG A N 1
ATOM 4335 C CA . ARG A 1 564 ? -20.380 -0.904 69.217 1.00 31.46 564 ARG A CA 1
ATOM 4336 C C . ARG A 1 564 ? -20.395 -0.578 70.716 1.00 29.24 564 ARG A C 1
ATOM 4337 O O . ARG A 1 564 ? -19.353 -0.548 71.369 1.00 29.02 564 ARG A O 1
ATOM 4345 N N . GLY A 1 565 ? -21.592 -0.310 71.234 1.00 30.50 565 GLY A N 1
ATOM 4346 C CA . GLY A 1 565 ? -21.810 -0.122 72.660 1.00 32.68 565 GLY A CA 1
ATOM 4347 C C . GLY A 1 565 ? -21.268 1.172 73.228 1.00 33.45 565 GLY A C 1
ATOM 4348 O O . GLY A 1 565 ? -21.043 1.286 74.434 1.00 32.22 565 GLY A O 1
ATOM 4349 N N . ARG A 1 566 ? -21.047 2.150 72.360 1.00 29.27 566 ARG A N 1
ATOM 4350 C CA . ARG A 1 566 ? -20.567 3.453 72.794 1.00 31.89 566 ARG A CA 1
ATOM 4351 C C . ARG A 1 566 ? -21.498 4.559 72.340 1.00 37.11 566 ARG A C 1
ATOM 4352 O O . ARG A 1 566 ? -22.041 4.504 71.234 1.00 37.23 566 ARG A O 1
ATOM 4360 N N . ASP A 1 567 ? -21.683 5.560 73.191 1.00 34.68 567 ASP A N 1
ATOM 4361 C CA . ASP A 1 567 ? -22.395 6.769 72.784 1.00 39.36 567 ASP A CA 1
ATOM 4362 C C . ASP A 1 567 ? -21.384 7.759 72.216 1.00 35.79 567 ASP A C 1
ATOM 4363 O O . ASP A 1 567 ? -20.185 7.532 72.297 1.00 33.28 567 ASP A O 1
ATOM 4368 N N . THR A 1 568 ? -21.863 8.858 71.646 1.00 39.34 568 THR A N 1
ATOM 4369 C CA . THR A 1 568 ? -20.974 9.794 70.972 1.00 36.46 568 THR A CA 1
ATOM 4370 C C . THR A 1 568 ? -19.826 10.238 71.871 1.00 32.78 568 THR A C 1
ATOM 4371 O O . THR A 1 568 ? -18.672 10.215 71.459 1.00 33.73 568 THR A O 1
ATOM 4375 N N . ALA A 1 569 ? -20.130 10.588 73.117 1.00 32.61 569 ALA A N 1
ATOM 4376 C CA . ALA A 1 569 ? -19.103 11.061 74.042 1.00 37.35 569 ALA A CA 1
ATOM 4377 C C . ALA A 1 569 ? -18.036 10.011 74.347 1.00 33.12 569 ALA A C 1
ATOM 4378 O O . ALA A 1 569 ? -16.841 10.319 74.374 1.00 32.32 569 ALA A O 1
ATOM 4380 N N . THR A 1 570 ? -18.456 8.776 74.595 1.00 33.24 570 THR A N 1
ATOM 4381 C CA . THR A 1 570 ? -17.485 7.749 74.955 1.00 33.23 570 THR A CA 1
ATOM 4382 C C . THR A 1 570 ? -16.694 7.317 73.722 1.00 30.21 570 THR A C 1
ATOM 4383 O O . THR A 1 570 ? -15.511 7.003 73.826 1.00 28.89 570 THR A O 1
ATOM 4387 N N . LEU A 1 571 ? -17.347 7.308 72.565 1.00 29.10 571 LEU A N 1
ATOM 4388 C CA . LEU A 1 571 ? -16.647 7.049 71.307 1.00 28.11 571 LEU A CA 1
ATOM 4389 C C . LEU A 1 571 ? -15.539 8.086 71.097 1.00 28.23 571 LEU A C 1
ATOM 4390 O O . LEU A 1 571 ? -14.394 7.744 70.775 1.00 26.19 571 LEU A O 1
ATOM 4395 N N . LYS A 1 572 ? -15.872 9.355 71.322 1.00 29.64 572 LYS A N 1
ATOM 4396 C CA . LYS A 1 572 ? -14.908 10.435 71.138 1.00 28.50 572 LYS A CA 1
ATOM 4397 C C . LYS A 1 572 ? -13.710 10.302 72.068 1.00 26.55 572 LYS A C 1
ATOM 4398 O O . LYS A 1 572 ? -12.564 10.474 71.655 1.00 30.48 572 LYS A O 1
ATOM 4404 N N . SER A 1 573 ? -13.961 9.993 73.334 1.00 27.25 573 SER A N 1
ATOM 4405 C CA . SER A 1 573 ? -12.849 9.838 74.257 1.00 27.61 573 SER A CA 1
ATOM 4406 C C . SER A 1 573 ? -11.992 8.614 73.895 1.00 26.97 573 SER A C 1
ATOM 4407 O O . SER A 1 573 ? -10.768 8.661 74.017 1.00 28.05 573 SER A O 1
ATOM 4410 N N . ALA A 1 574 ? -12.620 7.528 73.448 1.00 26.41 574 ALA A N 1
ATOM 4411 C CA . ALA A 1 574 ? -11.864 6.332 73.052 1.00 26.77 574 ALA A CA 1
ATOM 4412 C C . ALA A 1 574 ? -10.973 6.646 71.851 1.00 27.13 574 ALA A C 1
ATOM 4413 O O . ALA A 1 574 ? -9.800 6.253 71.794 1.00 23.54 574 ALA A O 1
ATOM 4415 N N . LEU A 1 575 ? -11.536 7.379 70.897 1.00 29.00 575 LEU A N 1
ATOM 4416 C CA . LEU A 1 575 ? -10.782 7.797 69.722 1.00 26.77 575 LEU A CA 1
ATOM 4417 C C . LEU A 1 575 ? -9.625 8.698 70.113 1.00 26.02 575 LEU A C 1
ATOM 4418 O O . LEU A 1 575 ? -8.502 8.528 69.634 1.00 25.98 575 LEU A O 1
ATOM 4423 N N . ALA A 1 576 ? -9.884 9.625 71.028 1.00 25.96 576 ALA A N 1
ATOM 4424 C CA . ALA A 1 576 ? -8.853 10.548 71.478 1.00 28.96 576 ALA A CA 1
ATOM 4425 C C . ALA A 1 576 ? -7.709 9.817 72.195 1.00 27.31 576 ALA A C 1
ATOM 4426 O O . ALA A 1 576 ? -6.535 10.126 71.992 1.00 30.21 576 ALA A O 1
ATOM 4428 N N . GLU A 1 577 ? -8.061 8.848 73.035 1.00 28.14 577 GLU A N 1
ATOM 4429 C CA . GLU A 1 577 ? -7.063 8.035 73.721 1.00 28.36 577 GLU A CA 1
ATOM 4430 C C . GLU A 1 577 ? -6.198 7.270 72.734 1.00 28.42 577 GLU A C 1
ATOM 4431 O O . GLU A 1 577 ? -4.976 7.183 72.890 1.00 27.72 577 GLU A O 1
ATOM 4437 N N . SER A 1 578 ? -6.834 6.717 71.709 1.00 27.11 578 SER A N 1
ATOM 4438 C CA . SER A 1 578 ? -6.107 5.944 70.706 1.00 27.35 578 SER A CA 1
ATOM 4439 C C . SER A 1 578 ? -5.165 6.827 69.905 1.00 25.65 578 SER A C 1
ATOM 4440 O O . SER A 1 578 ? -4.022 6.452 69.646 1.00 26.97 578 SER A O 1
ATOM 4443 N N . ILE A 1 579 ? -5.660 7.995 69.510 1.00 27.15 579 ILE A N 1
ATOM 4444 C CA . ILE A 1 579 ? -4.873 8.958 68.760 1.00 26.49 579 ILE A CA 1
ATOM 4445 C C . ILE A 1 579 ? -3.625 9.326 69.549 1.00 26.52 579 ILE A C 1
ATOM 4446 O O . ILE A 1 579 ? -2.540 9.413 68.998 1.00 28.05 579 ILE A O 1
ATOM 4451 N N . GLN A 1 580 ? -3.772 9.477 70.858 1.00 27.26 580 GLN A N 1
ATOM 4452 C CA . GLN A 1 580 ? -2.622 9.778 71.713 1.00 31.09 580 GLN A CA 1
ATOM 4453 C C . GLN A 1 580 ? -1.598 8.652 71.740 1.00 29.20 580 GLN A C 1
ATOM 4454 O O . GLN A 1 580 ? -0.397 8.910 71.718 1.00 32.55 580 GLN A O 1
ATOM 4460 N N . ARG A 1 581 ? -2.062 7.406 71.812 1.00 28.73 581 ARG A N 1
ATOM 4461 C CA . ARG A 1 581 ? -1.150 6.267 71.829 1.00 27.95 581 ARG A CA 1
ATOM 4462 C C . ARG A 1 581 ? -0.406 6.174 70.515 1.00 29.55 581 ARG A C 1
ATOM 4463 O O . ARG A 1 581 ? 0.802 5.969 70.489 1.00 27.82 581 ARG A O 1
ATOM 4471 N N . ILE A 1 582 ? -1.159 6.288 69.424 1.00 29.16 582 ILE A N 1
ATOM 4472 C CA . ILE A 1 582 ? -0.594 6.237 68.083 1.00 27.34 582 ILE A CA 1
ATOM 4473 C C . ILE A 1 582 ? 0.452 7.333 67.897 1.00 29.47 582 ILE A C 1
ATOM 4474 O O . ILE A 1 582 ? 1.543 7.102 67.363 1.00 29.55 582 ILE A O 1
ATOM 4479 N N . ALA A 1 583 ? 0.114 8.526 68.368 1.00 26.11 583 ALA A N 1
ATOM 4480 C CA . ALA A 1 583 ? 1.009 9.668 68.304 1.00 28.71 583 ALA A CA 1
ATOM 4481 C C . ALA A 1 583 ? 2.324 9.411 69.031 1.00 31.26 583 ALA A C 1
ATOM 4482 O O . ALA A 1 583 ? 3.398 9.675 68.488 1.00 29.79 583 ALA A O 1
ATOM 4484 N N . LYS A 1 584 ? 2.230 8.910 70.263 1.00 31.47 584 LYS A N 1
ATOM 4485 C CA . LYS A 1 584 ? 3.414 8.562 71.059 1.00 35.04 584 LYS A CA 1
ATOM 4486 C C . LYS A 1 584 ? 4.292 7.542 70.343 1.00 34.97 584 LYS A C 1
ATOM 4487 O O . LYS A 1 584 ? 5.510 7.683 70.271 1.00 35.33 584 LYS A O 1
ATOM 4493 N N . ASP A 1 585 ? 3.657 6.510 69.803 1.00 33.93 585 ASP A N 1
ATOM 4494 C CA . ASP A 1 585 ? 4.370 5.442 69.105 1.00 32.18 585 ASP A CA 1
ATOM 4495 C C . ASP A 1 585 ? 5.144 5.955 67.898 1.00 33.83 585 ASP A C 1
ATOM 4496 O O . ASP A 1 585 ? 6.250 5.495 67.612 1.00 35.08 585 ASP A O 1
ATOM 4501 N N . ALA A 1 586 ? 4.554 6.909 67.187 1.00 29.43 586 ALA A N 1
ATOM 4502 C CA . ALA A 1 586 ? 5.162 7.464 65.987 1.00 32.80 586 ALA A CA 1
ATOM 4503 C C . ALA A 1 586 ? 6.036 8.686 66.276 1.00 31.82 586 ALA A C 1
ATOM 4504 O O . ALA A 1 586 ? 6.507 9.335 65.348 1.00 32.67 586 ALA A O 1
ATOM 4506 N N . ASN A 1 587 ? 6.238 8.991 67.557 1.00 31.46 587 ASN A N 1
ATOM 4507 C CA . ASN A 1 587 ? 7.053 10.140 67.985 1.00 31.55 587 ASN A CA 1
ATOM 4508 C C . ASN A 1 587 ? 6.642 11.457 67.326 1.00 32.26 587 ASN A C 1
ATOM 4509 O O . ASN A 1 587 ? 7.486 12.207 66.842 1.00 35.52 587 ASN A O 1
ATOM 4514 N N . LEU A 1 588 ? 5.343 11.728 67.293 1.00 29.60 588 LEU A N 1
ATOM 4515 C CA . LEU A 1 588 ? 4.841 12.958 66.689 1.00 30.66 588 LEU A CA 1
ATOM 4516 C C . LEU A 1 588 ? 4.966 14.138 67.636 1.00 33.69 588 LEU A C 1
ATOM 4517 O O . LEU A 1 588 ? 4.833 13.984 68.852 1.00 31.08 588 LEU A O 1
ATOM 4522 N N . GLN A 1 589 ? 5.213 15.314 67.068 1.00 36.41 589 GLN A N 1
ATOM 4523 C CA . GLN A 1 589 ? 5.154 16.566 67.815 1.00 37.24 589 GLN A CA 1
ATOM 4524 C C . GLN A 1 589 ? 3.706 16.861 68.182 1.00 34.47 589 GLN A C 1
ATOM 4525 O O . GLN A 1 589 ? 2.799 16.436 67.469 1.00 32.68 589 GLN A O 1
ATOM 4531 N N . PRO A 1 590 ? 3.476 17.592 69.287 1.00 34.28 590 PRO A N 1
ATOM 4532 C CA . PRO A 1 590 ? 2.104 17.891 69.706 1.00 33.37 590 PRO A CA 1
ATOM 4533 C C . PRO A 1 590 ? 1.275 18.616 68.641 1.00 32.47 590 PRO A C 1
ATOM 4534 O O . PRO A 1 590 ? 0.064 18.393 68.577 1.00 34.87 590 PRO A O 1
ATOM 4538 N N . TYR A 1 591 ? 1.903 19.448 67.815 1.00 30.28 591 TYR A N 1
ATOM 4539 C CA . TYR A 1 591 ? 1.158 20.205 66.811 1.00 31.33 591 TYR A CA 1
ATOM 4540 C C . TYR A 1 591 ? 0.712 19.296 65.657 1.00 31.97 591 TYR A C 1
ATOM 4541 O O . TYR A 1 591 ? -0.124 19.686 64.843 1.00 32.87 591 TYR A O 1
ATOM 4550 N N . GLU A 1 592 ? 1.258 18.082 65.607 1.00 29.82 592 GLU A N 1
ATOM 4551 C CA . GLU A 1 592 ? 0.871 17.111 64.581 1.00 30.26 592 GLU A CA 1
ATOM 4552 C C . GLU A 1 592 ? -0.351 16.279 64.983 1.00 31.51 592 GLU A C 1
ATOM 4553 O O . GLU A 1 592 ? -0.836 15.447 64.202 1.00 28.21 592 GLU A O 1
ATOM 4559 N N . ILE A 1 593 ? -0.855 16.499 66.192 1.00 28.19 593 ILE A N 1
ATOM 4560 C CA . ILE A 1 593 ? -1.973 15.710 66.696 1.00 30.01 593 ILE A CA 1
ATOM 4561 C C . ILE A 1 593 ? -3.276 16.471 66.607 1.00 29.76 593 ILE A C 1
ATOM 4562 O O . ILE A 1 593 ? -3.394 17.538 67.204 1.00 29.43 593 ILE A O 1
ATOM 4567 N N . PRO A 1 594 ? -4.258 15.927 65.858 1.00 27.34 594 PRO A N 1
ATOM 4568 C CA . PRO A 1 594 ? -5.607 16.500 65.797 1.00 29.14 594 PRO A CA 1
ATOM 4569 C C . PRO A 1 594 ? -6.169 16.753 67.193 1.00 33.48 594 PRO A C 1
ATOM 4570 O O . PRO A 1 594 ? -6.234 15.823 67.993 1.00 33.92 594 PRO A O 1
ATOM 4574 N N . ARG A 1 595 ? -6.583 17.983 67.474 1.00 29.88 595 ARG A N 1
ATOM 4575 C CA . ARG A 1 595 ? -7.054 18.331 68.805 1.00 32.81 595 ARG A CA 1
ATOM 4576 C C . ARG A 1 595 ? -8.534 18.045 68.997 1.00 32.70 595 ARG A C 1
ATOM 4577 O O . ARG A 1 595 ? -9.003 17.871 70.117 1.00 33.28 595 ARG A O 1
ATOM 4585 N N . ASP A 1 596 ? -9.274 18.004 67.898 1.00 29.62 596 ASP A N 1
ATOM 4586 C CA . ASP A 1 596 ? -10.681 17.660 67.939 1.00 26.82 596 ASP A CA 1
ATOM 4587 C C . ASP A 1 596 ? -11.032 17.095 66.581 1.00 27.60 596 ASP A C 1
ATOM 4588 O O . ASP A 1 596 ? -10.223 17.175 65.659 1.00 29.36 596 ASP A O 1
ATOM 4593 N N . PHE A 1 597 ? -12.229 16.545 66.442 1.00 27.97 597 PHE A N 1
ATOM 4594 C CA . PHE A 1 597 ? -12.614 15.911 65.188 1.00 28.50 597 PHE A CA 1
ATOM 4595 C C . PHE A 1 597 ? -14.112 15.684 65.096 1.00 30.36 597 PHE A C 1
ATOM 4596 O O . PHE A 1 597 ? -14.817 15.636 66.106 1.00 29.60 597 PHE A O 1
ATOM 4604 N N . LEU A 1 598 ? -14.580 15.536 63.864 1.00 25.71 598 LEU A N 1
ATOM 4605 C CA . LEU A 1 598 ? -15.949 15.168 63.589 1.00 28.70 598 LEU A CA 1
ATOM 4606 C C . LEU A 1 598 ? -15.997 13.663 63.430 1.00 30.82 598 LEU A C 1
ATOM 4607 O O . LEU A 1 598 ? -15.089 13.072 62.833 1.00 26.70 598 LEU A O 1
ATOM 4612 N N . ILE A 1 599 ? -17.042 13.055 63.982 1.00 27.79 599 ILE A N 1
ATOM 4613 C CA . ILE A 1 599 ? -17.314 11.631 63.797 1.00 31.53 599 ILE A CA 1
ATOM 4614 C C . ILE A 1 599 ? -18.224 11.446 62.594 1.00 31.93 599 ILE A C 1
ATOM 4615 O O . ILE A 1 599 ? -19.286 12.053 62.511 1.00 28.19 599 ILE A O 1
ATOM 4620 N N . GLU A 1 600 ? -17.804 10.611 61.654 1.00 28.09 600 GLU A N 1
ATOM 4621 C CA . GLU A 1 600 ? -18.600 10.330 60.469 1.00 29.60 600 GLU A CA 1
ATOM 4622 C C . GLU A 1 600 ? -18.846 8.828 60.377 1.00 30.20 600 GLU A C 1
ATOM 4623 O O . GLU A 1 600 ? -17.898 8.050 60.260 1.00 26.94 600 GLU A O 1
ATOM 4629 N N . THR A 1 601 ? -20.106 8.412 60.458 1.00 28.63 601 THR A N 1
ATOM 4630 C CA . THR A 1 601 ? -20.428 6.984 60.382 1.00 30.02 601 THR A CA 1
ATOM 4631 C C . THR A 1 601 ? -20.648 6.482 58.945 1.00 31.80 601 THR A C 1
ATOM 4632 O O . THR A 1 601 ? -20.763 5.280 58.717 1.00 32.61 601 THR A O 1
ATOM 4636 N N . GLU A 1 602 ? -20.707 7.394 57.981 1.00 29.06 602 GLU A N 1
ATOM 4637 C CA . GLU A 1 602 ? -20.788 7.011 56.565 1.00 30.88 602 GLU A CA 1
ATOM 4638 C C . GLU A 1 602 ? -19.396 6.963 55.942 1.00 28.02 602 GLU A C 1
ATOM 4639 O O . GLU A 1 602 ? -18.734 7.989 55.823 1.00 26.43 602 GLU A O 1
ATOM 4645 N N . PRO A 1 603 ? -18.938 5.768 55.554 1.00 29.23 603 PRO A N 1
ATOM 4646 C CA . PRO A 1 603 ? -17.553 5.743 55.076 1.00 24.55 603 PRO A CA 1
ATOM 4647 C C . PRO A 1 603 ? -17.365 6.524 53.780 1.00 25.02 603 PRO A C 1
ATOM 4648 O O . PRO A 1 603 ? -18.318 6.675 53.002 1.00 26.27 603 PRO A O 1
ATOM 4652 N N . PHE A 1 604 ? -16.149 7.030 53.581 1.00 23.45 604 PHE A N 1
ATOM 4653 C CA . PHE A 1 604 ? -15.736 7.649 52.318 1.00 22.60 604 PHE A CA 1
ATOM 4654 C C . PHE A 1 604 ? -15.735 6.576 51.249 1.00 24.69 604 PHE A C 1
ATOM 4655 O O . PHE A 1 604 ? -15.161 5.511 51.472 1.00 24.75 604 PHE A O 1
ATOM 4663 N N . THR A 1 605 ? -16.354 6.822 50.092 1.00 22.47 605 THR A N 1
ATOM 4664 C CA . THR A 1 605 ? -16.387 5.796 49.043 1.00 24.36 605 THR A CA 1
ATOM 4665 C C . THR A 1 605 ? -16.189 6.397 47.658 1.00 24.06 605 THR A C 1
ATOM 4666 O O . THR A 1 605 ? -16.188 7.616 47.495 1.00 23.82 605 THR A O 1
ATOM 4670 N N . ILE A 1 606 ? -16.029 5.543 46.653 1.00 24.04 606 ILE A N 1
ATOM 4671 C CA . ILE A 1 606 ? -16.028 6.044 45.282 1.00 25.76 606 ILE A CA 1
ATOM 4672 C C . ILE A 1 606 ? -17.401 6.619 44.970 1.00 26.62 606 ILE A C 1
ATOM 4673 O O . ILE A 1 606 ? -17.519 7.691 44.384 1.00 27.43 606 ILE A O 1
ATOM 4678 N N . ALA A 1 607 ? -18.435 5.901 45.386 1.00 27.67 607 ALA A N 1
ATOM 4679 C CA . ALA A 1 607 ? -19.806 6.291 45.098 1.00 31.30 607 ALA A CA 1
ATOM 4680 C C . ALA A 1 607 ? -20.192 7.660 45.670 1.00 30.39 607 ALA A C 1
ATOM 4681 O O . ALA A 1 607 ? -20.987 8.368 45.055 1.00 31.63 607 ALA A O 1
ATOM 4683 N N . ASN A 1 608 ? -19.664 8.055 46.831 1.00 26.22 608 ASN A N 1
ATOM 4684 C CA . ASN A 1 608 ? -20.001 9.395 47.320 1.00 25.24 608 ASN A CA 1
ATOM 4685 C C . ASN A 1 608 ? -18.920 10.434 47.032 1.00 25.43 608 ASN A C 1
ATOM 4686 O O . ASN A 1 608 ? -18.958 11.543 47.559 1.00 26.90 608 ASN A O 1
ATOM 4691 N N . GLY A 1 609 ? -17.975 10.078 46.168 1.00 25.77 609 GLY A N 1
ATOM 4692 C CA . GLY A 1 609 ? -17.045 11.033 45.601 1.00 24.87 609 GLY A CA 1
ATOM 4693 C C . GLY A 1 609 ? -15.835 11.363 46.447 1.00 25.66 609 GLY A C 1
ATOM 4694 O O . GLY A 1 609 ? -15.052 12.240 46.093 1.00 30.22 609 GLY A O 1
ATOM 4695 N N . LEU A 1 610 ? -15.671 10.662 47.561 1.00 22.40 610 LEU A N 1
ATOM 4696 C CA . LEU A 1 610 ? -14.629 11.026 48.518 1.00 22.64 610 LEU A CA 1
ATOM 4697 C C . LEU A 1 610 ? -13.371 10.175 48.360 1.00 24.57 610 LEU A C 1
ATOM 4698 O O . LEU A 1 610 ? -12.294 10.551 48.835 1.00 24.28 610 LEU A O 1
ATOM 4703 N N . LEU A 1 611 ? -13.513 9.041 47.679 1.00 24.29 611 LEU A N 1
ATOM 4704 C CA . LEU A 1 611 ? -12.365 8.210 47.295 1.00 21.79 611 LEU A CA 1
ATOM 4705 C C . LEU A 1 611 ? -12.186 8.158 45.777 1.00 25.50 611 LEU A C 1
ATOM 4706 O O . LEU A 1 611 ? -13.164 8.146 45.024 1.00 24.86 611 LEU A O 1
ATOM 4711 N N . SER A 1 612 ? -10.939 8.079 45.331 1.00 24.24 612 SER A N 1
ATOM 4712 C CA . SER A 1 612 ? -10.653 7.862 43.919 1.00 24.20 612 SER A CA 1
ATOM 4713 C C . SER A 1 612 ? -10.844 6.400 43.551 1.00 23.86 612 SER A C 1
ATOM 4714 O O . SER A 1 612 ? -11.068 5.557 44.413 1.00 22.07 612 SER A O 1
ATOM 4717 N N . GLY A 1 613 ? -10.716 6.096 42.264 1.00 24.46 613 GLY A N 1
ATOM 4718 C CA . GLY A 1 613 ? -10.843 4.727 41.801 1.00 25.60 613 GLY A CA 1
ATOM 4719 C C . GLY A 1 613 ? -9.777 3.778 42.334 1.00 22.79 613 GLY A C 1
ATOM 4720 O O . GLY A 1 613 ? -9.961 2.577 42.251 1.00 20.62 613 GLY A O 1
ATOM 4721 N N . ILE A 1 614 ? -8.673 4.296 42.880 1.00 20.77 614 ILE A N 1
ATOM 4722 C CA . ILE A 1 614 ? -7.688 3.419 43.513 1.00 24.61 614 ILE A CA 1
ATOM 4723 C C . ILE A 1 614 ? -7.645 3.653 45.034 1.00 24.59 614 ILE A C 1
ATOM 4724 O O . ILE A 1 614 ? -6.640 3.377 45.693 1.00 24.63 614 ILE A O 1
ATOM 4729 N N . ALA A 1 615 ? -8.771 4.137 45.561 1.00 21.70 615 ALA A N 1
ATOM 4730 C CA . ALA A 1 615 ? -9.043 4.253 47.005 1.00 24.11 615 ALA A CA 1
ATOM 4731 C C . ALA A 1 615 ? -8.233 5.328 47.708 1.00 22.85 615 ALA A C 1
ATOM 4732 O O . ALA A 1 615 ? -8.036 5.273 48.921 1.00 25.31 615 ALA A O 1
ATOM 4734 N N . LYS A 1 616 ? -7.777 6.308 46.950 1.00 22.21 616 LYS A N 1
ATOM 4735 C CA . LYS A 1 616 ? -7.030 7.424 47.515 1.00 21.94 616 LYS A CA 1
ATOM 4736 C C . LYS A 1 616 ? -8.012 8.513 47.944 1.00 24.04 616 LYS A C 1
ATOM 4737 O O . LYS A 1 616 ? -8.995 8.741 47.245 1.00 22.14 616 LYS A O 1
ATOM 4743 N N . LEU A 1 617 ? -7.787 9.152 49.095 1.00 22.37 617 LEU A N 1
ATOM 4744 C CA . LEU A 1 617 ? -8.680 10.250 49.508 1.00 23.62 617 LEU A CA 1
ATOM 4745 C C . LEU A 1 617 ? -8.660 11.352 48.452 1.00 24.43 617 LEU A C 1
ATOM 4746 O O . LEU A 1 617 ? -7.589 11.758 48.015 1.00 25.61 617 LEU A O 1
ATOM 4751 N N . LEU A 1 618 ? -9.831 11.834 48.041 1.00 22.17 618 LEU A N 1
ATOM 4752 C CA . LEU A 1 618 ? -9.873 12.955 47.113 1.00 26.50 618 LEU A CA 1
ATOM 4753 C C . LEU A 1 618 ? -9.988 14.244 47.911 1.00 24.00 618 LEU A C 1
ATOM 4754 O O . LEU A 1 618 ? -11.082 14.641 48.303 1.00 24.80 618 LEU A O 1
ATOM 4759 N N . ARG A 1 619 ? -8.854 14.881 48.161 1.00 28.08 619 ARG A N 1
ATOM 4760 C CA . ARG A 1 619 ? -8.815 16.015 49.089 1.00 30.08 619 ARG A CA 1
ATOM 4761 C C . ARG A 1 619 ? -9.761 17.178 48.713 1.00 26.48 619 ARG A C 1
ATOM 4762 O O . ARG A 1 619 ? -10.435 17.714 49.589 1.00 26.38 619 ARG A O 1
ATOM 4770 N N . PRO A 1 620 ? -9.852 17.548 47.420 1.00 28.15 620 PRO A N 1
ATOM 4771 C CA . PRO A 1 620 ? -10.788 18.635 47.118 1.00 29.73 620 PRO A CA 1
ATOM 4772 C C . PRO A 1 620 ? -12.239 18.297 47.416 1.00 29.28 620 PRO A C 1
ATOM 4773 O O . PRO A 1 620 ? -12.967 19.170 47.867 1.00 27.91 620 PRO A O 1
ATOM 4777 N N . ASN A 1 621 ? -12.656 17.060 47.164 1.00 25.98 621 ASN A N 1
ATOM 4778 C CA . ASN A 1 621 ? -14.014 16.658 47.467 1.00 26.27 621 ASN A CA 1
ATOM 4779 C C . ASN A 1 621 ? -14.237 16.546 48.973 1.00 26.76 621 ASN A C 1
ATOM 4780 O O . ASN A 1 621 ? -15.338 16.805 49.465 1.00 24.58 621 ASN A O 1
ATOM 4785 N N . LEU A 1 622 ? -13.201 16.162 49.715 1.00 24.95 622 LEU A N 1
ATOM 4786 C CA . LEU A 1 622 ? -13.339 16.107 51.177 1.00 23.45 622 LEU A CA 1
ATOM 4787 C C . LEU A 1 622 ? -13.432 17.515 51.768 1.00 26.35 622 LEU A C 1
ATOM 4788 O O . LEU A 1 622 ? -14.192 17.754 52.712 1.00 23.95 622 LEU A O 1
ATOM 4793 N N . LYS A 1 623 ? -12.675 18.451 51.211 1.00 24.11 623 LYS A N 1
ATOM 4794 C CA . LYS A 1 623 ? -12.761 19.826 51.698 1.00 29.07 623 LYS A CA 1
ATOM 4795 C C . LYS A 1 623 ? -14.119 20.425 51.352 1.00 30.22 623 LYS A C 1
ATOM 4796 O O . LYS A 1 623 ? -14.734 21.110 52.168 1.00 28.04 623 LYS A O 1
ATOM 4802 N N . GLU A 1 624 ? -14.626 20.159 50.160 1.00 27.31 624 GLU A N 1
ATOM 4803 C CA . GLU A 1 624 ? -15.938 20.714 49.842 1.00 33.47 624 GLU A CA 1
ATOM 4804 C C . GLU A 1 624 ? -17.016 20.099 50.747 1.00 31.50 624 GLU A C 1
ATOM 4805 O O . GLU A 1 624 ? -17.911 20.805 51.224 1.00 31.82 624 GLU A O 1
ATOM 4811 N N . ARG A 1 625 ? -16.915 18.796 51.012 1.00 28.16 625 ARG A N 1
ATOM 4812 C CA . ARG A 1 625 ? -17.896 18.100 51.841 1.00 26.25 625 ARG A CA 1
ATOM 4813 C C . ARG A 1 625 ? -17.873 18.525 53.326 1.00 28.82 625 ARG A C 1
ATOM 4814 O O . ARG A 1 625 ? -18.920 18.748 53.931 1.00 28.20 625 ARG A O 1
ATOM 4822 N N . TYR A 1 626 ? -16.684 18.646 53.902 1.00 27.38 626 TYR A N 1
ATOM 4823 C CA . TYR A 1 626 ? -16.569 18.858 55.343 1.00 30.32 626 TYR A CA 1
ATOM 4824 C C . TYR A 1 626 ? -15.956 20.205 55.754 1.00 29.88 626 TYR A C 1
ATOM 4825 O O . TYR A 1 626 ? -15.912 20.523 56.938 1.00 26.53 626 TYR A O 1
ATOM 4834 N N . GLY A 1 627 ? -15.487 20.991 54.791 1.00 28.07 627 GLY A N 1
ATOM 4835 C CA . GLY A 1 627 ? -14.751 22.209 55.099 1.00 29.99 627 GLY A CA 1
ATOM 4836 C C . GLY A 1 627 ? -15.535 23.195 55.952 1.00 32.34 627 GLY A C 1
ATOM 4837 O O . GLY A 1 627 ? -15.000 23.752 56.908 1.00 28.61 627 GLY A O 1
ATOM 4838 N N . ALA A 1 628 ? -16.812 23.386 55.624 1.00 31.21 628 ALA A N 1
ATOM 4839 C CA . ALA A 1 628 ? -17.653 24.324 56.356 1.00 32.10 628 ALA A CA 1
ATOM 4840 C C . ALA A 1 628 ? -17.790 23.907 57.816 1.00 32.76 628 ALA A C 1
ATOM 4841 O O . ALA A 1 628 ? -17.579 24.720 58.725 1.00 31.13 628 ALA A O 1
ATOM 4843 N N . GLN A 1 629 ? -18.131 22.638 58.036 1.00 31.20 629 GLN A N 1
ATOM 4844 C CA . GLN A 1 629 ? -18.252 22.095 59.388 1.00 30.54 629 GLN A CA 1
ATOM 4845 C C . GLN A 1 629 ? -16.951 22.188 60.164 1.00 29.45 629 GLN A C 1
ATOM 4846 O O . GLN A 1 629 ? -16.946 22.459 61.369 1.00 30.68 629 GLN A O 1
ATOM 4852 N N . LEU A 1 630 ? -15.843 21.933 59.485 1.00 25.58 630 LEU A N 1
ATOM 4853 C CA . LEU A 1 630 ? -14.546 21.971 60.137 1.00 25.79 630 LEU A CA 1
ATOM 4854 C C . LEU A 1 630 ? -14.159 23.402 60.542 1.00 29.32 630 LEU A C 1
ATOM 4855 O O . LEU A 1 630 ? -13.686 23.621 61.647 1.00 26.49 630 LEU A O 1
ATOM 4860 N N . GLU A 1 631 ? -14.381 24.379 59.666 1.00 32.65 631 GLU A N 1
ATOM 4861 C CA . GLU A 1 631 ? -14.071 25.764 60.021 1.00 31.87 631 GLU A CA 1
ATOM 4862 C C . GLU A 1 631 ? -15.033 26.247 61.105 1.00 31.81 631 GLU A C 1
ATOM 4863 O O . GLU A 1 631 ? -14.651 27.046 61.957 1.00 32.27 631 GLU A O 1
ATOM 4869 N N . GLN A 1 632 ? -16.265 25.746 61.097 1.00 28.90 632 GLN A N 1
ATOM 4870 C CA . GLN A 1 632 ? -17.189 26.037 62.191 1.00 34.05 632 GLN A CA 1
ATOM 4871 C C . GLN A 1 632 ? -16.678 25.481 63.524 1.00 34.71 632 GLN A C 1
ATOM 4872 O O . GLN A 1 632 ? -16.734 26.166 64.546 1.00 33.71 632 GLN A O 1
ATOM 4878 N N . MET A 1 633 ? -16.190 24.241 63.515 1.00 31.84 633 MET A N 1
ATOM 4879 C CA . MET A 1 633 ? -15.587 23.648 64.706 1.00 31.42 633 MET A CA 1
ATOM 4880 C C . MET A 1 633 ? -14.456 24.527 65.228 1.00 30.26 633 MET A C 1
ATOM 4881 O O . MET A 1 633 ? -14.343 24.736 66.433 1.00 31.24 633 MET A O 1
ATOM 4886 N N . TYR A 1 634 ? -13.628 25.047 64.321 1.00 27.71 634 TYR A N 1
ATOM 4887 C CA . TYR A 1 634 ? -12.559 25.971 64.691 1.00 28.19 634 TYR A CA 1
ATOM 4888 C C . TYR A 1 634 ? -13.144 27.182 65.401 1.00 34.87 634 TYR A C 1
ATOM 4889 O O . TYR A 1 634 ? -12.594 27.662 66.390 1.00 35.51 634 TYR A O 1
ATOM 4898 N N . THR A 1 635 ? -14.272 27.658 64.887 1.00 32.18 635 THR A N 1
ATOM 4899 C CA . THR A 1 635 ? -14.912 28.855 65.423 1.00 35.82 635 THR A CA 1
ATOM 4900 C C . THR A 1 635 ? -15.552 28.569 66.779 1.00 36.58 635 THR A C 1
ATOM 4901 O O . THR A 1 635 ? -15.438 29.363 67.715 1.00 38.48 635 THR A O 1
ATOM 4905 N N . ASP A 1 636 ? -16.221 27.427 66.878 1.00 37.33 636 ASP A N 1
ATOM 4906 C CA . ASP A 1 636 ? -16.856 27.015 68.124 1.00 36.47 636 ASP A CA 1
ATOM 4907 C C . ASP A 1 636 ? -15.844 26.852 69.240 1.00 40.01 636 ASP A C 1
ATOM 4908 O O . ASP A 1 636 ? -16.097 27.243 70.374 1.00 43.64 636 ASP A O 1
ATOM 4913 N N . LEU A 1 637 ? -14.692 26.279 68.906 1.00 37.08 637 LEU A N 1
ATOM 4914 C CA . LEU A 1 637 ? -13.621 26.089 69.863 1.00 35.43 637 LEU A CA 1
ATOM 4915 C C . LEU A 1 637 ? -12.956 27.408 70.248 1.00 41.91 637 LEU A C 1
ATOM 4916 O O . LEU A 1 637 ? -12.406 27.541 71.343 1.00 44.44 637 LEU A O 1
ATOM 4921 N N . ALA A 1 638 ? -12.994 28.383 69.347 1.00 37.71 638 ALA A N 1
ATOM 4922 C CA . ALA A 1 638 ? -12.374 29.681 69.617 1.00 38.80 638 ALA A CA 1
ATOM 4923 C C . ALA A 1 638 ? -13.280 30.537 70.500 1.00 41.65 638 ALA A C 1
ATOM 4924 O O . ALA A 1 638 ? -12.813 31.423 71.213 1.00 42.90 638 ALA A O 1
ATOM 4926 N N . THR A 1 639 ? -14.578 30.261 70.433 1.00 38.25 639 THR A N 1
ATOM 4927 C CA . THR A 1 639 ? -15.575 30.952 71.238 1.00 45.29 639 THR A CA 1
ATOM 4928 C C . THR A 1 639 ? -16.180 30.026 72.296 1.00 44.77 639 THR A C 1
ATOM 4929 O O . THR A 1 639 ? -15.509 29.627 73.248 1.00 49.66 639 THR A O 1
#

GO terms:
  GO:0047683 aryl-aldehyde dehydrogenase (NADP+) activity (F, EXP)

Organism: Nocardia iowensis (NCBI:txid204891)

Radius of gyration: 25.09 Å; Cα contacts (8 Å, |Δi|>4): 1279; chains: 1; bounding box: 64×60×74 Å

Nearest PDB structures (foldseek):
  5msc-assembly1_A  TM=1.001E+00  e=0.000E+00  Nocardia iowensis
  6oz1-assembly1_A  TM=9.719E-01  e=4.371E-87  Mycobacteroides chelonae
  5mst-assembly1_A  TM=9.530E-01  e=4.299E-85  Segniliparus rugosus ATCC BAA-974
  5mss-assembly1_A  TM=7.903E-01  e=1.051E-79  Segniliparus rugosus ATCC BAA-974
  1v26-assembly1_A  TM=7.326E-01  e=1.944E-23  Thermus thermophilus

InterPro domains:
  IPR000873 AMP-dependent synthetase/ligase domain [PF00501] (84-475)
  IPR009081 Phosphopantetheine binding ACP domain [PF00550] (661-726)
  IPR009081 Phosphopantetheine binding ACP domain [PS50075] (655-730)
  IPR010080 Thioester reductase-like domain [TIGR01746] (780-1172)
  IPR010080 Thioester reductase-like domain [cd05235] (780-1094)
  IPR013120 Fatty acyl-CoA reductase-like, NAD-binding domain [PF07993] (783-1045)
  IPR020806 Polyketide synthase-like, phosphopantetheine-binding domain [SM00823] (658-730)
  IPR020845 AMP-binding, conserved site [PS00455] (252-263)
  IPR036291 NAD(P)-binding domain superfamily [SSF51735] (779-1089)
  IPR036736 ACP-like superfamily [G3DSA:1.10.1200.10] (656-735)
  IPR036736 ACP-like superfamily [SSF47336] (657-735)
  IPR042099 ANL, N-terminal domain [G3DSA:3.40.50.12780] (66-510)
  IPR046407 Carboxylic acid reductase [MF_02247] (5-1174)
  IPR046407 Carboxylic acid reductase [NF041592] (11-1174)

B-factor: mean 31.76, std 8.44, range [12.71, 70.63]